Protein 3QLD (pdb70)

B-factor: mean 32.07, std 10.42, range [13.55, 86.9]

Structure (mmCIF, N/CA/C/O backbone):
data_3QLD
#
_entry.id   3QLD
#
_cell.length_a   54.698
_cell.length_b   82.054
_cell.length_c   77.947
_cell.angle_alpha   90.000
_cell.angle_beta   104.600
_cell.angle_gamma   90.000
#
_symmetry.space_group_name_H-M   'P 1 21 1'
#
loop_
_entity.id
_entity.type
_entity.pdbx_description
1 polymer 'Mandelate racemase/muconate lactonizing protein'
2 non-polymer 'SULFATE ION'
3 water water
#
loop_
_atom_site.group_PDB
_atom_site.id
_atom_site.type_symbol
_atom_site.label_atom_id
_atom_site.label_alt_id
_atom_site.label_comp_id
_atom_site.label_asym_id
_atom_site.label_entity_id
_atom_site.label_seq_id
_atom_site.pdbx_PDB_ins_code
_atom_site.Cartn_x
_atom_site.Cartn_y
_atom_site.Cartn_z
_atom_site.occupancy
_atom_site.B_iso_or_equiv
_atom_site.auth_seq_id
_atom_site.auth_comp_id
_atom_site.auth_asym_id
_atom_site.auth_atom_id
_atom_site.pdbx_PDB_model_num
ATOM 1 N N . SER A 1 2 ? 15.873 -21.508 -23.131 1.00 42.78 1 SER A N 1
ATOM 2 C CA . SER A 1 2 ? 15.270 -20.258 -22.557 1.00 43.12 1 SER A CA 1
ATOM 3 C C . SER A 1 2 ? 15.823 -18.979 -23.242 1.00 41.37 1 SER A C 1
ATOM 4 O O . SER A 1 2 ? 16.755 -19.050 -24.044 1.00 39.66 1 SER A O 1
ATOM 7 N N . LEU A 1 3 ? 15.209 -17.831 -22.941 1.00 40.75 2 LEU A N 1
ATOM 8 C CA . LEU A 1 3 ? 15.712 -16.503 -23.344 1.00 38.78 2 LEU A CA 1
ATOM 9 C C . LEU A 1 3 ? 17.136 -16.338 -22.817 1.00 37.81 2 LEU A C 1
ATOM 10 O O . LEU A 1 3 ? 17.406 -16.571 -21.631 1.00 37.19 2 LEU A O 1
ATOM 15 N N . GLN A 1 4 ? 18.046 -16.010 -23.705 1.00 36.95 3 GLN A N 1
ATOM 16 C CA . GLN A 1 4 ? 19.479 -15.928 -23.354 1.00 38.23 3 GLN A CA 1
ATOM 17 C C . GLN A 1 4 ? 20.117 -14.551 -23.529 1.00 35.83 3 GLN A C 1
ATOM 18 O O . GLN A 1 4 ? 21.120 -14.259 -22.877 1.00 35.54 3 GLN A O 1
ATOM 24 N N . THR A 1 5 ? 19.629 -13.757 -24.479 1.00 35.01 4 THR A N 1
ATOM 25 C CA . THR A 1 5 ? 20.223 -12.459 -24.752 1.00 34.61 4 THR A CA 1
ATOM 26 C C . THR A 1 5 ? 19.127 -11.361 -24.925 1.00 33.87 4 THR A C 1
ATOM 27 O O . THR A 1 5 ? 18.049 -11.622 -25.446 1.00 32.54 4 THR A O 1
ATOM 31 N N . CYS A 1 6 ? 19.454 -10.145 -24.478 1.00 31.96 5 CYS A N 1
ATOM 32 C CA . CYS A 1 6 ? 18.630 -8.944 -24.751 1.00 29.84 5 CYS A CA 1
ATOM 33 C C . CYS A 1 6 ? 19.577 -7.990 -25.447 1.00 28.92 5 CYS A C 1
ATOM 34 O O . CYS A 1 6 ? 20.751 -7.790 -24.978 1.00 28.95 5 CYS A O 1
ATOM 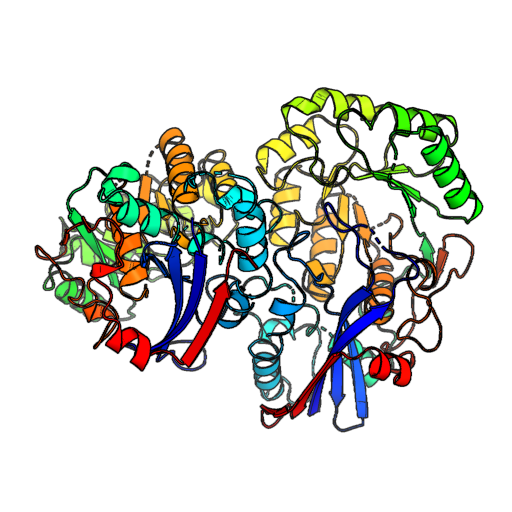37 N N . VAL A 1 7 ? 19.143 -7.445 -26.577 1.00 26.49 6 VAL A N 1
ATOM 38 C CA . VAL A 1 7 ? 19.897 -6.401 -27.257 1.00 25.74 6 VAL A CA 1
ATOM 39 C C . VAL A 1 7 ? 19.003 -5.132 -27.365 1.00 25.94 6 VAL A C 1
ATOM 40 O O . VAL A 1 7 ? 17.901 -5.194 -27.879 1.00 26.21 6 VAL A O 1
ATOM 44 N N . LEU A 1 8 ? 19.522 -4.009 -26.915 1.00 24.22 7 LEU A N 1
ATOM 45 C CA . LEU A 1 8 ? 18.835 -2.726 -27.044 1.00 23.92 7 LEU A CA 1
ATOM 46 C C . LEU A 1 8 ? 19.468 -1.984 -28.142 1.00 24.54 7 LEU A C 1
ATOM 47 O O . LEU A 1 8 ? 20.696 -1.820 -28.212 1.00 26.15 7 LEU A O 1
ATOM 52 N N . HIS A 1 9 ? 18.619 -1.441 -28.995 1.00 25.45 8 HIS A N 1
ATOM 53 C CA . HIS A 1 9 ? 19.088 -0.699 -30.102 1.00 26.26 8 HIS A CA 1
ATOM 54 C C . HIS A 1 9 ? 18.559 0.718 -29.978 1.00 26.13 8 HIS A C 1
ATOM 55 O O . HIS A 1 9 ? 17.358 0.919 -29.995 1.00 25.37 8 HIS A O 1
ATOM 62 N N . ARG A 1 10 ? 19.451 1.691 -29.966 1.00 26.38 9 ARG A N 1
ATOM 63 C CA . ARG A 1 10 ? 19.079 3.107 -30.068 1.00 25.39 9 ARG A CA 1
ATOM 64 C C . ARG A 1 10 ? 19.162 3.604 -31.500 1.00 28.03 9 ARG A C 1
ATOM 65 O O . ARG A 1 10 ? 20.233 3.560 -32.135 1.00 27.99 9 ARG A O 1
ATOM 73 N N . LEU A 1 11 ? 18.031 4.061 -32.025 1.00 27.13 10 LEU A N 1
ATOM 74 C CA . LEU A 1 11 ? 17.897 4.358 -33.414 1.00 28.38 10 LEU A CA 1
ATOM 75 C C . LEU A 1 11 ? 17.680 5.848 -33.631 1.00 29.25 10 LEU A C 1
ATOM 76 O O . LEU A 1 11 ? 17.109 6.559 -32.769 1.00 27.30 10 LEU A O 1
ATOM 81 N N . SER A 1 12 ? 18.135 6.326 -34.787 1.00 28.13 11 SER A N 1
ATOM 82 C CA . SER A 1 12 ? 17.793 7.664 -35.228 1.00 30.90 11 SER A CA 1
ATOM 83 C C . SER A 1 12 ? 17.328 7.547 -36.684 1.00 32.12 11 SER A C 1
ATOM 84 O O . SER A 1 12 ? 18.147 7.215 -37.531 1.00 31.77 11 SER A O 1
ATOM 87 N N . LEU A 1 13 ? 16.034 7.789 -36.955 1.00 31.42 12 LEU A N 1
ATOM 88 C CA . LEU A 1 13 ? 15.468 7.610 -38.318 1.00 32.91 12 LEU A CA 1
ATOM 89 C C . LEU A 1 13 ? 15.177 8.963 -39.001 1.00 32.84 12 LEU A C 1
ATOM 90 O O . LEU A 1 13 ? 14.414 9.777 -38.484 1.00 34.12 12 LEU A O 1
ATOM 95 N N . PRO A 1 14 ? 15.747 9.202 -40.180 1.00 34.18 13 PRO A N 1
ATOM 96 C CA . PRO A 1 14 ? 15.368 10.456 -40.819 1.00 34.14 13 PRO A CA 1
ATOM 97 C C . PRO A 1 14 ? 13.876 10.494 -41.202 1.00 35.08 13 PRO A C 1
ATOM 98 O O . PRO A 1 14 ? 13.310 9.508 -41.705 1.00 34.08 13 PRO A O 1
ATOM 102 N N . LEU A 1 15 ? 13.268 11.657 -40.954 1.00 36.71 14 LEU A N 1
ATOM 103 C CA . LEU A 1 15 ? 11.869 11.908 -41.293 1.00 38.24 14 LEU A CA 1
ATOM 104 C C . LEU A 1 15 ? 11.770 12.510 -42.696 1.00 39.98 14 LEU A C 1
ATOM 105 O O . LEU A 1 15 ? 12.671 13.248 -43.096 1.00 41.15 14 LEU A O 1
ATOM 110 N N . LYS A 1 16 ? 10.704 12.208 -43.438 1.00 41.99 15 LYS A N 1
ATOM 111 C CA . LYS A 1 16 ? 10.485 12.818 -44.771 1.00 43.56 15 LYS A CA 1
ATOM 112 C C . LYS A 1 16 ? 10.583 14.373 -44.749 1.00 44.17 15 LYS A C 1
ATOM 113 O O . LYS A 1 16 ? 11.171 15.000 -45.655 1.00 44.84 15 LYS A O 1
ATOM 119 N N . PHE A 1 17 ? 10.018 14.996 -43.719 1.00 43.97 16 PHE A N 1
ATOM 120 C CA . PHE A 1 17 ? 10.214 16.447 -43.493 1.00 43.53 16 PHE A CA 1
ATOM 121 C C . PHE A 1 17 ? 10.165 16.681 -41.986 1.00 43.43 16 PHE A C 1
ATOM 122 O O . PHE A 1 17 ? 9.741 15.796 -41.262 1.00 42.23 16 PHE A O 1
ATOM 130 N N . PRO A 1 18 ? 10.612 17.865 -41.506 1.00 43.37 17 PRO A N 1
ATOM 131 C CA . PRO A 1 18 ? 10.568 18.106 -40.071 1.00 43.53 17 PRO A CA 1
ATOM 132 C C . PRO A 1 18 ? 9.182 17.989 -39.442 1.00 44.60 17 PRO A C 1
ATOM 133 O O . PRO A 1 18 ? 8.231 18.544 -39.949 1.00 44.64 17 PRO A O 1
ATOM 153 N N . ARG A 1 20 ? 6.605 18.520 -36.109 1.00 50.96 19 ARG A N 1
ATOM 154 C CA . ARG A 1 20 ? 6.365 19.570 -35.101 1.00 54.14 19 ARG A CA 1
ATOM 155 C C . ARG A 1 20 ? 6.772 19.201 -33.634 1.00 56.43 19 ARG A C 1
ATOM 156 O O . ARG A 1 20 ? 6.229 18.258 -33.038 1.00 56.70 19 ARG A O 1
ATOM 164 N N . THR A 1 21 ? 7.714 19.925 -33.036 1.00 58.75 20 THR A N 1
ATOM 165 C CA . THR A 1 21 ? 8.094 19.556 -31.661 1.00 61.33 20 THR A CA 1
ATOM 166 C C . THR A 1 21 ? 7.077 20.049 -30.621 1.00 62.77 20 THR A C 1
ATOM 167 O O . THR A 1 21 ? 5.988 19.481 -30.477 1.00 63.22 20 THR A O 1
ATOM 171 N N . ALA A 1 22 ? 7.509 21.028 -29.833 1.00 64.23 21 ALA A N 1
ATOM 172 C CA . ALA A 1 22 ? 6.666 21.983 -29.147 1.00 65.37 21 ALA A CA 1
ATOM 173 C C . ALA A 1 22 ? 7.566 23.196 -29.341 1.00 65.95 21 ALA A C 1
ATOM 174 O O . ALA A 1 22 ? 8.759 23.137 -29.004 1.00 66.21 21 ALA A O 1
ATOM 176 N N . HIS A 1 23 ? 7.044 24.244 -29.980 1.00 66.60 22 HIS A N 1
ATOM 177 C CA . HIS A 1 23 ? 7.826 25.480 -30.300 1.00 66.85 22 HIS A CA 1
ATOM 178 C C . HIS A 1 23 ? 8.985 25.315 -31.325 1.00 66.06 22 HIS A C 1
ATOM 179 O O . HIS A 1 23 ? 9.634 26.313 -31.702 1.00 66.25 22 HIS A O 1
ATOM 186 N N . GLY A 1 24 ? 9.242 24.080 -31.779 1.00 64.57 23 GLY A N 1
ATOM 187 C CA . GLY A 1 24 ? 10.238 23.844 -32.840 1.00 62.16 23 GLY A CA 1
ATOM 188 C C . GLY A 1 24 ? 9.834 22.842 -33.918 1.00 60.99 23 GLY A C 1
ATOM 189 O O . GLY A 1 24 ? 8.649 22.438 -34.045 1.00 60.51 23 GLY A O 1
ATOM 190 N N . HIS A 1 25 ? 10.832 22.456 -34.708 1.00 59.30 24 HIS A N 1
ATOM 191 C CA . HIS A 1 25 ? 10.732 21.295 -35.595 1.00 57.99 24 HIS A CA 1
ATOM 192 C C . HIS A 1 25 ? 11.988 20.453 -35.407 1.00 57.05 24 HIS A C 1
ATOM 193 O O . HIS A 1 25 ? 13.013 20.940 -34.903 1.00 56.82 24 HIS A O 1
ATOM 200 N N . ILE A 1 26 ? 11.904 19.184 -35.800 1.00 55.51 25 ILE A N 1
ATOM 201 C CA . ILE A 1 26 ? 13.061 18.286 -35.758 1.00 53.70 25 ILE A CA 1
ATOM 202 C C . ILE A 1 26 ? 13.075 17.323 -36.946 1.00 51.40 25 ILE A C 1
ATOM 203 O O . ILE A 1 26 ? 12.012 16.934 -37.444 1.00 49.17 25 ILE A O 1
ATOM 208 N N . ARG A 1 27 ? 14.301 17.001 -37.366 1.00 49.66 26 ARG A N 1
ATOM 209 C CA . ARG A 1 27 ? 14.650 16.277 -38.578 1.00 49.00 26 ARG A CA 1
ATOM 210 C C . ARG A 1 27 ? 14.534 14.781 -38.465 1.00 46.92 26 ARG A C 1
ATOM 211 O O . ARG A 1 27 ? 14.301 14.134 -39.467 1.00 46.58 26 ARG A O 1
ATOM 219 N N . GLU A 1 28 ? 14.805 14.230 -37.274 1.00 44.98 27 GLU A N 1
ATOM 220 C CA . GLU A 1 28 ? 15.010 12.765 -37.097 1.00 42.94 27 GLU A CA 1
ATOM 221 C C . GLU A 1 28 ? 14.246 12.236 -35.889 1.00 40.24 27 GLU A C 1
ATOM 222 O O . GLU A 1 28 ? 14.170 12.929 -34.863 1.00 40.83 27 GLU A O 1
ATOM 228 N N . LYS A 1 29 ? 13.710 11.015 -36.017 1.00 36.10 28 LYS A N 1
ATOM 229 C CA . LYS A 1 29 ? 12.996 10.325 -34.936 1.00 34.12 28 LYS A CA 1
ATOM 230 C C . LYS A 1 29 ? 13.924 9.390 -34.190 1.00 31.60 28 LYS A C 1
ATOM 231 O O . LYS A 1 29 ? 14.463 8.439 -34.781 1.00 30.59 28 LYS A O 1
ATOM 237 N N . GLN A 1 30 ? 14.127 9.665 -32.910 1.00 29.54 29 GLN A N 1
ATOM 238 C CA . GLN A 1 30 ? 14.871 8.752 -32.060 1.00 28.69 29 GLN A CA 1
ATOM 239 C C . GLN A 1 30 ? 13.932 7.694 -31.525 1.00 28.71 29 GLN A C 1
ATOM 240 O O . GLN A 1 30 ? 12.769 7.947 -31.155 1.00 28.56 29 GLN A O 1
ATOM 246 N N . ALA A 1 31 ? 14.430 6.482 -31.485 1.00 28.71 30 ALA A N 1
ATOM 247 C CA . ALA A 1 31 ? 13.620 5.378 -31.039 1.00 28.18 30 ALA A CA 1
ATOM 248 C C . ALA A 1 31 ? 14.489 4.363 -30.344 1.00 27.17 30 ALA A C 1
ATOM 249 O O . ALA A 1 31 ? 15.697 4.300 -30.632 1.00 30.42 30 ALA A O 1
ATOM 251 N N . ILE A 1 32 ? 13.922 3.544 -29.452 1.00 25.76 31 ILE A N 1
ATOM 252 C CA . ILE A 1 32 ? 14.698 2.423 -28.823 1.00 22.90 31 ILE A CA 1
ATOM 253 C C . ILE A 1 32 ? 13.976 1.114 -29.155 1.00 24.16 31 ILE A C 1
ATOM 254 O O . ILE A 1 32 ? 12.726 0.998 -28.861 1.00 23.27 31 ILE A O 1
ATOM 259 N N . LEU A 1 33 ? 14.663 0.182 -29.824 1.00 22.72 32 LEU A N 1
ATOM 260 C CA . LEU A 1 33 ? 14.074 -1.183 -29.964 1.00 22.86 32 LEU A CA 1
ATOM 261 C C . LEU A 1 33 ? 14.656 -2.192 -29.038 1.00 23.53 32 LEU A C 1
ATOM 262 O O . LEU A 1 33 ? 15.883 -2.204 -28.790 1.00 24.56 32 LEU A O 1
ATOM 267 N N . VAL A 1 34 ? 13.790 -3.054 -28.505 1.00 23.92 33 VAL A N 1
ATOM 268 C CA . VAL A 1 34 ? 14.194 -4.107 -27.604 1.00 23.05 33 VAL A CA 1
ATOM 269 C C . VAL A 1 34 ? 14.147 -5.396 -28.401 1.00 26.40 33 VAL A C 1
ATOM 270 O O . VAL A 1 34 ? 13.154 -5.673 -29.093 1.00 25.74 33 VAL A O 1
ATOM 274 N N . GLN A 1 35 ? 15.252 -6.130 -28.342 1.00 24.54 34 GLN A N 1
ATOM 275 C CA . GLN A 1 35 ? 15.326 -7.446 -29.040 1.00 25.34 34 GLN A CA 1
ATOM 276 C C . GLN A 1 35 ? 15.674 -8.499 -28.045 1.00 26.26 34 GLN A C 1
ATOM 277 O O . GLN A 1 35 ? 16.695 -8.388 -27.335 1.00 26.90 34 GLN A O 1
ATOM 283 N N . LEU A 1 36 ? 14.837 -9.542 -27.962 1.00 25.74 35 LEU A N 1
ATOM 284 C CA . LEU A 1 36 ? 15.108 -10.689 -27.067 1.00 26.48 35 LEU A CA 1
ATOM 285 C C . LEU A 1 36 ? 15.360 -11.942 -27.943 1.00 27.17 35 LEU A C 1
ATOM 286 O O . LEU A 1 36 ? 14.746 -12.087 -28.986 1.00 27.16 35 LEU A O 1
ATOM 291 N N . VAL A 1 37 ? 16.290 -12.763 -27.514 1.00 29.49 36 VAL A N 1
ATOM 292 C CA . VAL A 1 37 ? 16.654 -13.996 -28.264 1.00 30.67 36 VAL A CA 1
ATOM 293 C C . VAL A 1 37 ? 16.799 -15.145 -27.322 1.00 31.66 36 VAL A C 1
ATOM 294 O O . VAL A 1 37 ? 17.505 -15.073 -26.279 1.00 30.45 36 VAL A O 1
ATOM 298 N N . ASP A 1 38 ? 16.194 -16.255 -27.718 1.00 32.73 37 ASP A N 1
ATOM 299 C CA . ASP A 1 38 ? 16.286 -17.416 -26.877 1.00 33.47 37 ASP A CA 1
ATOM 300 C C . ASP A 1 38 ? 17.333 -18.402 -27.448 1.00 33.48 37 ASP A C 1
ATOM 301 O O . ASP A 1 38 ? 17.965 -18.135 -28.490 1.00 33.16 37 ASP A O 1
ATOM 306 N N . ALA A 1 39 ? 17.561 -19.489 -26.710 1.00 34.18 38 ALA A N 1
ATOM 307 C CA . ALA A 1 39 ? 18.606 -20.450 -27.057 1.00 35.53 38 ALA A CA 1
ATOM 308 C C . ALA A 1 39 ? 18.344 -21.097 -28.434 1.00 36.30 38 ALA A C 1
ATOM 309 O O . ALA A 1 39 ? 19.293 -21.467 -29.139 1.00 37.98 38 ALA A O 1
ATOM 311 N N . ASP A 1 40 ? 17.093 -21.139 -28.879 1.00 35.26 39 ASP A N 1
ATOM 312 C CA . ASP A 1 40 ? 16.820 -21.683 -30.204 1.00 37.01 39 ASP A CA 1
ATOM 313 C C . ASP A 1 40 ? 16.830 -20.678 -31.358 1.00 36.61 39 ASP A C 1
ATOM 314 O O . ASP A 1 40 ? 16.583 -21.048 -32.519 1.00 38.25 39 ASP A O 1
ATOM 319 N N . GLY A 1 41 ? 17.179 -19.427 -31.028 1.00 35.00 40 GLY A N 1
ATOM 320 C CA . GLY A 1 41 ? 17.269 -18.320 -31.997 1.00 32.64 40 GLY A CA 1
ATOM 321 C C . GLY A 1 41 ? 15.933 -17.671 -32.319 1.00 30.71 40 GLY A C 1
ATOM 322 O O . GLY A 1 41 ? 15.802 -16.924 -33.323 1.00 30.76 40 GLY A O 1
ATOM 323 N N . ILE A 1 42 ? 14.920 -18.003 -31.506 1.00 30.06 41 ILE A N 1
ATOM 324 C CA . ILE A 1 42 ? 13.577 -17.403 -31.618 1.00 30.03 41 ILE A CA 1
ATOM 325 C C . ILE A 1 42 ? 13.618 -16.034 -30.893 1.00 28.87 41 ILE A C 1
ATOM 326 O O . ILE A 1 42 ? 14.272 -15.904 -29.864 1.00 25.98 41 ILE A O 1
ATOM 331 N N . GLU A 1 43 ? 13.015 -15.042 -31.538 1.00 28.14 42 GLU A N 1
ATOM 332 C CA . GLU A 1 43 ? 13.202 -13.614 -31.173 1.00 30.03 42 GLU A CA 1
ATOM 333 C C . GLU A 1 43 ? 11.914 -12.896 -30.874 1.00 30.64 42 GLU A C 1
ATOM 334 O O . GLU A 1 43 ? 10.919 -13.104 -31.546 1.00 29.35 42 GLU A O 1
ATOM 340 N N . GLY A 1 44 ? 11.959 -11.971 -29.906 1.00 29.49 43 GLY A N 1
ATOM 341 C CA . GLY A 1 44 ? 10.901 -10.986 -29.808 1.00 29.22 43 GLY A CA 1
ATOM 342 C C . GLY A 1 44 ? 11.454 -9.555 -29.917 1.00 28.76 43 GLY A C 1
ATOM 343 O O . GLY A 1 44 ? 12.577 -9.304 -29.477 1.00 29.29 43 GLY A O 1
ATOM 344 N N . TRP A 1 45 ? 10.704 -8.654 -30.563 1.00 27.59 44 TRP A N 1
ATOM 345 C CA . TRP A 1 45 ? 11.019 -7.210 -30.644 1.00 28.24 44 TRP A CA 1
ATOM 346 C C . TRP A 1 45 ? 9.902 -6.330 -30.080 1.00 26.27 44 TRP A C 1
ATOM 347 O O . TRP A 1 45 ? 8.717 -6.730 -30.103 1.00 26.53 44 TRP A O 1
ATOM 358 N N . SER A 1 46 ? 10.259 -5.113 -29.656 1.00 24.89 45 SER A N 1
ATOM 359 C CA . SER A 1 46 ? 9.264 -4.091 -29.270 1.00 25.31 45 SER A CA 1
ATOM 360 C C . SER A 1 46 ? 9.907 -2.750 -29.370 1.00 25.06 45 SER A C 1
ATOM 361 O O . SER A 1 46 ? 11.125 -2.669 -29.562 1.00 22.26 45 SER A O 1
ATOM 364 N N . GLU A 1 47 ? 9.088 -1.695 -29.224 1.00 25.28 46 GLU A N 1
ATOM 365 C CA . GLU A 1 47 ? 9.639 -0.338 -29.347 1.00 25.32 46 GLU A CA 1
ATOM 366 C C . GLU A 1 47 ? 9.336 0.392 -28.078 1.00 25.78 46 GLU A C 1
ATOM 367 O O . GLU A 1 47 ? 8.197 0.328 -27.594 1.00 25.84 46 GLU A O 1
ATOM 373 N N . CYS A 1 48 ? 10.350 1.019 -27.475 1.00 23.47 47 CYS A N 1
ATOM 374 C CA . CYS A 1 48 ? 10.045 1.977 -26.359 1.00 24.27 47 CYS A CA 1
ATOM 375 C C . CYS A 1 48 ? 9.584 3.325 -26.975 1.00 25.06 47 CYS A C 1
ATOM 376 O O . CYS A 1 48 ? 10.328 3.889 -27.765 1.00 26.66 47 CYS A O 1
ATOM 379 N N . VAL A 1 49 ? 8.346 3.779 -26.701 1.00 23.54 48 VAL A N 1
ATOM 380 C CA . VAL A 1 49 ? 7.796 4.897 -27.415 1.00 25.23 48 VAL A CA 1
ATOM 381 C C . VAL A 1 49 ? 8.137 6.255 -26.808 1.00 25.21 48 VAL A C 1
ATOM 382 O O . VAL A 1 49 ? 7.607 7.283 -27.261 1.00 25.68 48 VAL A O 1
ATOM 386 N N . ALA A 1 50 ? 8.958 6.262 -25.767 1.00 22.88 49 ALA A N 1
ATOM 387 C CA . ALA A 1 50 ? 9.411 7.566 -25.195 1.00 23.50 49 ALA A CA 1
ATOM 388 C C . ALA A 1 50 ? 9.956 8.513 -26.281 1.00 22.52 49 ALA A C 1
ATOM 389 O O . ALA A 1 50 ? 10.840 8.107 -27.092 1.00 26.40 49 ALA A O 1
ATOM 391 N N . LEU A 1 51 ? 9.513 9.764 -26.315 1.00 22.55 50 LEU A N 1
ATOM 392 C CA . LEU A 1 51 ? 9.995 10.743 -27.272 1.00 22.31 50 LEU A CA 1
ATOM 393 C C . LEU A 1 51 ? 11.350 11.385 -26.866 1.00 21.64 50 LEU A C 1
ATOM 394 O O . LEU A 1 51 ? 11.824 11.224 -25.732 1.00 21.70 50 LEU A O 1
ATOM 399 N N . ALA A 1 52 ? 11.959 12.128 -27.774 1.00 21.75 51 ALA A N 1
ATOM 400 C CA . ALA A 1 52 ? 13.314 12.640 -27.474 1.00 20.98 51 ALA A CA 1
ATOM 401 C C . ALA A 1 52 ? 13.254 13.649 -26.304 1.00 20.88 51 ALA A C 1
ATOM 402 O O . ALA A 1 52 ? 14.167 13.705 -25.488 1.00 22.65 51 ALA A O 1
ATOM 404 N N . GLU A 1 53 ? 12.201 14.431 -26.231 1.00 21.47 52 GLU A N 1
ATOM 405 C CA . GLU A 1 53 ? 12.094 15.414 -25.086 1.00 22.07 52 GLU A CA 1
ATOM 406 C C . GLU A 1 53 ? 10.916 15.020 -24.185 1.00 24.25 52 GLU A C 1
ATOM 407 O O . GLU A 1 53 ? 9.942 14.492 -24.683 1.00 23.03 52 GLU A O 1
ATOM 413 N N . PRO A 1 54 ? 11.010 15.265 -22.841 1.00 22.12 53 PRO A N 1
ATOM 414 C CA . PRO A 1 54 ? 9.965 15.006 -21.892 1.00 21.58 53 PRO A CA 1
ATOM 415 C C . PRO A 1 54 ? 8.861 16.043 -21.908 1.00 24.27 53 PRO A C 1
ATOM 416 O O . PRO A 1 54 ? 8.516 16.588 -20.870 1.00 23.19 53 PRO A O 1
ATOM 420 N N . THR A 1 55 ? 8.301 16.263 -23.090 1.00 24.20 54 THR A N 1
ATOM 421 C CA . THR A 1 55 ? 7.277 17.319 -23.300 1.00 27.62 54 THR A CA 1
ATOM 422 C C . THR A 1 55 ? 5.871 16.753 -23.476 1.00 27.47 54 THR A C 1
ATOM 423 O O . THR A 1 55 ? 4.866 17.467 -23.337 1.00 28.48 54 THR A O 1
ATOM 427 N N . TYR A 1 56 ? 5.765 15.471 -23.748 1.00 26.79 55 TYR A N 1
ATOM 428 C CA . TYR A 1 56 ? 4.458 14.810 -23.715 1.00 27.56 55 TYR A CA 1
ATOM 429 C C . TYR A 1 56 ? 4.219 13.992 -22.451 1.00 25.65 55 TYR A C 1
ATOM 430 O O . TYR A 1 56 ? 3.189 14.148 -21.778 1.00 24.27 55 TYR A O 1
ATOM 439 N N . THR A 1 57 ? 5.174 13.134 -22.071 1.00 25.56 56 THR A N 1
ATOM 440 C CA . THR A 1 57 ? 5.197 12.623 -20.723 1.00 24.49 56 THR A CA 1
ATOM 441 C C . THR A 1 57 ? 6.607 12.810 -20.115 1.00 23.90 56 THR A C 1
ATOM 442 O O . THR A 1 57 ? 7.456 13.402 -20.740 1.00 22.29 56 THR A O 1
ATOM 446 N N . GLU A 1 58 ? 6.810 12.253 -18.926 1.00 23.29 57 GLU A N 1
ATOM 447 C CA . GLU A 1 58 ? 8.043 12.514 -18.144 1.00 23.81 57 GLU A CA 1
ATOM 448 C C . GLU A 1 58 ? 9.205 11.660 -18.658 1.00 21.97 57 GLU A C 1
ATOM 449 O O . GLU A 1 58 ? 10.356 11.962 -18.355 1.00 21.92 57 GLU A O 1
ATOM 455 N N . GLU A 1 59 ? 8.896 10.625 -19.450 1.00 19.56 58 GLU A N 1
ATOM 456 C CA . GLU A 1 59 ? 9.958 9.745 -20.038 1.00 20.52 58 GLU A CA 1
ATOM 457 C C . GLU A 1 59 ? 10.517 10.328 -21.341 1.00 21.01 58 GLU A C 1
ATOM 458 O O . GLU A 1 59 ? 9.803 10.943 -22.128 1.00 21.74 58 GLU A O 1
ATOM 464 N N . CYS A 1 60 ? 11.818 10.192 -21.576 1.00 19.56 59 CYS A N 1
ATOM 465 C CA . CYS A 1 60 ? 12.316 10.553 -22.856 1.00 19.38 59 CYS A CA 1
ATOM 466 C C . CYS A 1 60 ? 13.349 9.485 -23.228 1.00 18.24 59 CYS A C 1
ATOM 467 O O . CYS A 1 60 ? 13.683 8.585 -22.404 1.00 20.62 59 CYS A O 1
ATOM 470 N N . THR A 1 61 ? 13.905 9.595 -24.431 1.00 20.32 60 THR A N 1
ATOM 471 C CA . THR A 1 61 ? 14.803 8.559 -24.972 1.00 22.15 60 THR A CA 1
ATOM 472 C C . THR A 1 61 ? 15.989 8.332 -24.061 1.00 21.55 60 THR A C 1
ATOM 473 O O . THR A 1 61 ? 16.339 7.204 -23.759 1.00 20.46 60 THR A O 1
ATOM 477 N N . ASP A 1 62 ? 16.554 9.436 -23.573 1.00 20.50 61 ASP A N 1
ATOM 478 C CA . ASP A 1 62 ? 17.750 9.377 -22.755 1.00 21.09 61 ASP A CA 1
ATOM 479 C C . ASP A 1 62 ? 17.517 8.638 -21.453 1.00 19.45 61 ASP A C 1
ATOM 480 O O . ASP A 1 62 ? 18.350 7.791 -21.009 1.00 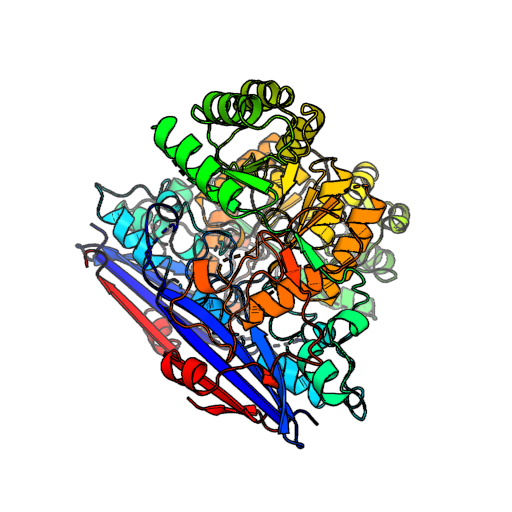19.96 61 ASP A O 1
ATOM 485 N N . THR A 1 63 ? 16.420 8.956 -20.810 1.00 18.62 62 THR A N 1
ATOM 486 C CA . THR A 1 63 ? 16.144 8.399 -19.516 1.00 19.46 62 THR A CA 1
ATOM 487 C C . THR A 1 63 ? 15.635 6.953 -19.639 1.00 19.58 62 THR A C 1
ATOM 488 O O . THR A 1 63 ? 16.000 6.121 -18.807 1.00 17.14 62 THR A O 1
ATOM 492 N N . ALA A 1 64 ? 14.855 6.686 -20.689 1.00 19.15 63 ALA A N 1
ATOM 493 C CA . ALA A 1 64 ? 14.394 5.312 -20.924 1.00 18.93 63 ALA A CA 1
ATOM 494 C C . ALA A 1 64 ? 15.617 4.369 -21.201 1.00 19.31 63 ALA A C 1
ATOM 495 O O . ALA A 1 64 ? 15.670 3.228 -20.769 1.00 20.48 63 ALA A O 1
ATOM 497 N N . TRP A 1 65 ? 16.600 4.869 -21.919 1.00 19.26 64 TRP A N 1
ATOM 498 C CA . TRP A 1 65 ? 17.778 4.045 -22.237 1.00 20.16 64 TRP A CA 1
ATOM 499 C C . TRP A 1 65 ? 18.448 3.613 -20.945 1.00 19.61 64 TRP A C 1
ATOM 500 O O . TRP A 1 65 ? 18.698 2.417 -20.689 1.00 20.26 64 TRP A O 1
ATOM 511 N N . VAL A 1 66 ? 18.712 4.560 -20.036 1.00 19.64 65 VAL A N 1
ATOM 512 C CA . VAL A 1 66 ? 19.390 4.163 -18.789 1.00 21.27 65 VAL A CA 1
ATOM 513 C C . VAL A 1 66 ? 18.533 3.374 -17.848 1.00 19.73 65 VAL A C 1
ATOM 514 O O . VAL A 1 66 ? 19.023 2.586 -17.079 1.00 20.28 65 VAL A O 1
ATOM 526 N N . LEU A 1 68 ? 16.399 1.234 -18.896 1.00 21.30 67 LEU A N 1
ATOM 527 C CA . LEU A 1 68 ? 16.436 -0.179 -19.444 1.00 21.44 67 LEU A CA 1
ATOM 528 C C . LEU A 1 68 ? 17.751 -0.894 -19.108 1.00 22.79 67 LEU A C 1
ATOM 529 O O . LEU A 1 68 ? 17.765 -1.944 -18.500 1.00 22.65 67 LEU A O 1
ATOM 534 N N . VAL A 1 69 ? 18.856 -0.257 -19.449 1.00 23.24 68 VAL A N 1
ATOM 535 C CA . VAL A 1 69 ? 20.183 -0.822 -19.207 1.00 22.69 68 VAL A CA 1
ATOM 536 C C . VAL A 1 69 ? 20.480 -1.092 -17.759 1.00 24.69 68 VAL A C 1
ATOM 537 O O . VAL A 1 69 ? 20.970 -2.197 -17.442 1.00 23.82 68 VAL A O 1
ATOM 541 N N . HIS A 1 70 ? 20.246 -0.100 -16.877 1.00 22.11 69 HIS A N 1
ATOM 542 C CA . HIS A 1 70 ? 20.785 -0.199 -15.537 1.00 23.89 69 HIS A CA 1
ATOM 543 C C . HIS A 1 70 ? 19.763 -0.672 -14.505 1.00 24.87 69 HIS A C 1
ATOM 544 O O . HIS A 1 70 ? 20.161 -0.971 -13.375 1.00 25.08 69 HIS A O 1
ATOM 551 N N . HIS A 1 71 ? 18.473 -0.764 -14.868 1.00 23.20 70 HIS A N 1
ATOM 552 C CA . HIS A 1 71 ? 17.452 -1.114 -13.911 1.00 24.90 70 HIS A CA 1
ATOM 553 C C . HIS A 1 71 ? 16.463 -2.206 -14.287 1.00 25.48 70 HIS A C 1
ATOM 554 O O . HIS A 1 71 ? 16.291 -3.202 -13.527 1.00 25.51 70 HIS A O 1
ATOM 561 N N . LEU A 1 72 ? 15.820 -2.027 -15.439 1.00 23.91 71 LEU A N 1
ATOM 562 C CA . LEU A 1 72 ? 14.776 -2.954 -15.857 1.00 24.92 71 LEU A CA 1
ATOM 563 C C . LEU A 1 72 ? 15.339 -4.263 -16.427 1.00 24.72 71 LEU A C 1
ATOM 564 O O . LEU A 1 72 ? 14.922 -5.318 -15.981 1.00 26.16 71 LEU A O 1
ATOM 569 N N . VAL A 1 73 ? 16.322 -4.186 -17.328 1.00 25.09 72 VAL A N 1
ATOM 570 C CA . VAL A 1 73 ? 16.900 -5.441 -17.892 1.00 26.76 72 VAL A CA 1
ATOM 571 C C . VAL A 1 73 ? 17.527 -6.307 -16.808 1.00 26.24 72 VAL A C 1
ATOM 572 O O . VAL A 1 73 ? 17.264 -7.546 -16.779 1.00 26.99 72 VAL A O 1
ATOM 576 N N . PRO A 1 74 ? 18.264 -5.708 -15.841 1.00 26.51 73 PRO A N 1
ATOM 577 C CA . PRO A 1 74 ? 18.764 -6.555 -14.749 1.00 27.23 73 PRO A CA 1
ATOM 578 C C . PRO A 1 74 ? 17.667 -7.217 -13.950 1.00 27.08 73 PRO A C 1
ATOM 579 O O . PRO A 1 74 ? 17.779 -8.402 -13.569 1.00 28.63 73 PRO A O 1
ATOM 583 N N . ARG A 1 75 ? 16.578 -6.509 -13.738 1.00 27.51 74 ARG A N 1
ATOM 584 C CA . ARG A 1 75 ? 15.470 -7.048 -12.963 1.00 27.51 74 ARG A CA 1
ATOM 585 C C . ARG A 1 75 ? 14.814 -8.172 -13.706 1.00 28.54 74 ARG A C 1
ATOM 586 O O . ARG A 1 75 ? 14.333 -9.138 -13.061 1.00 29.33 74 ARG A O 1
ATOM 594 N N . PHE A 1 76 ? 14.728 -8.023 -15.034 1.00 28.85 75 PHE A N 1
ATOM 595 C CA . PHE A 1 76 ? 14.104 -9.017 -15.915 1.00 28.82 75 PHE A CA 1
ATOM 596 C C . PHE A 1 76 ? 14.969 -10.297 -15.977 1.00 29.52 75 PHE A C 1
ATOM 597 O O . PHE A 1 76 ? 14.427 -11.384 -15.905 1.00 31.68 75 PHE A O 1
ATOM 605 N N . ALA A 1 77 ? 16.291 -10.161 -16.080 1.00 29.66 76 ALA A N 1
ATOM 606 C CA . ALA A 1 77 ? 17.229 -11.296 -15.994 1.00 31.94 76 ALA A CA 1
ATOM 607 C C . ALA A 1 77 ? 17.076 -12.040 -14.685 1.00 34.39 76 ALA A C 1
ATOM 608 O O . ALA A 1 77 ? 17.073 -13.262 -14.658 1.00 34.55 76 ALA A O 1
ATOM 610 N N . ARG A 1 78 ? 16.939 -11.305 -13.586 1.00 35.61 77 ARG A N 1
ATOM 611 C CA . ARG A 1 78 ? 16.800 -11.954 -12.285 1.00 38.83 77 ARG A CA 1
ATOM 612 C C . ARG A 1 78 ? 15.537 -12.820 -12.300 1.00 38.74 77 ARG A C 1
ATOM 613 O O . ARG A 1 78 ? 15.575 -13.982 -11.854 1.00 40.15 77 ARG A O 1
ATOM 621 N N . TRP A 1 79 ? 14.451 -12.289 -12.860 1.00 37.46 78 TRP A N 1
ATOM 622 C CA . TRP A 1 79 ? 13.167 -12.984 -12.900 1.00 37.57 78 TRP A CA 1
ATOM 623 C C . TRP A 1 79 ? 13.222 -14.230 -13.800 1.00 37.68 78 TRP A C 1
ATOM 624 O O . TRP A 1 79 ? 12.583 -15.239 -13.482 1.00 38.13 78 TRP A O 1
ATOM 635 N N . LEU A 1 80 ? 13.986 -14.150 -14.899 1.00 35.69 79 LEU A N 1
ATOM 636 C CA . LEU A 1 80 ? 14.110 -15.239 -15.855 1.00 35.07 79 LEU A CA 1
ATOM 637 C C . LEU A 1 80 ? 14.781 -16.444 -15.225 1.00 36.46 79 LEU A C 1
ATOM 638 O O . LEU A 1 80 ? 14.539 -17.576 -15.625 1.00 35.43 79 LEU A O 1
ATOM 643 N N . ARG A 1 81 ? 15.647 -16.191 -14.267 1.00 37.14 80 ARG A N 1
ATOM 644 C CA . ARG A 1 81 ? 16.348 -17.240 -13.566 1.00 41.13 80 ARG A CA 1
ATOM 645 C C . ARG A 1 81 ? 15.548 -17.815 -12.395 1.00 42.76 80 ARG A C 1
ATOM 646 O O . ARG A 1 81 ? 16.057 -18.728 -11.719 1.00 43.35 80 ARG A O 1
ATOM 654 N N . ALA A 1 82 ? 14.349 -17.284 -12.127 1.00 43.70 81 ALA A N 1
ATOM 655 C CA . ALA A 1 82 ? 13.501 -17.812 -11.052 1.00 45.10 81 ALA A CA 1
ATOM 656 C C . ALA A 1 82 ? 12.867 -19.137 -11.478 1.00 46.13 81 ALA A C 1
ATOM 657 O O . ALA A 1 82 ? 12.372 -19.270 -12.606 1.00 44.88 81 ALA A O 1
ATOM 659 N N . ALA A 1 83 ? 12.889 -20.089 -10.535 1.00 47.95 82 ALA A N 1
ATOM 660 C CA . ALA A 1 83 ? 12.321 -21.428 -10.692 1.00 48.74 82 ALA A CA 1
ATOM 661 C C . ALA A 1 83 ? 10.932 -21.477 -11.411 1.00 49.21 82 ALA A C 1
ATOM 662 O O . ALA A 1 83 ? 10.722 -22.290 -12.334 1.00 48.83 82 ALA A O 1
ATOM 664 N N . SER A 1 84 ? 10.007 -20.606 -10.997 1.00 49.36 83 SER A N 1
ATOM 665 C CA . SER A 1 84 ? 8.697 -20.454 -11.636 1.00 50.06 83 SER A CA 1
ATOM 666 C C . SER A 1 84 ? 8.716 -20.082 -13.165 1.00 49.99 83 SER A C 1
ATOM 667 O O . SER A 1 84 ? 7.732 -20.262 -13.882 1.00 49.01 83 SER A O 1
ATOM 670 N N . GLN A 1 85 ? 9.838 -19.568 -13.664 1.00 49.88 84 GLN A N 1
ATOM 671 C CA . GLN A 1 85 ? 9.998 -19.396 -15.097 1.00 50.72 84 GLN A CA 1
ATOM 672 C C . GLN A 1 85 ? 10.750 -20.617 -15.701 1.00 51.36 84 GLN A C 1
ATOM 673 O O . GLN A 1 85 ? 11.059 -20.637 -16.889 1.00 50.85 84 GLN A O 1
ATOM 679 N N . ASP A 1 86 ? 10.976 -21.642 -14.866 1.00 52.30 85 ASP A N 1
ATOM 680 C CA . ASP A 1 86 ? 11.659 -22.900 -15.210 1.00 53.78 85 ASP A CA 1
ATOM 681 C C . ASP A 1 86 ? 11.279 -23.600 -16.518 1.00 53.63 85 ASP A C 1
ATOM 682 O O . ASP A 1 86 ? 12.132 -24.235 -17.164 1.00 53.35 85 ASP A O 1
ATOM 687 N N . GLN A 1 87 ? 9.997 -23.576 -16.870 1.00 53.80 86 GLN A N 1
ATOM 688 C CA . GLN A 1 87 ? 9.556 -24.367 -18.027 1.00 53.74 86 GLN A CA 1
ATOM 689 C C . GLN A 1 87 ? 8.808 -23.528 -19.016 1.00 53.63 86 GLN A C 1
ATOM 690 O O . GLN A 1 87 ? 9.040 -23.609 -20.230 1.00 54.24 86 GLN A O 1
ATOM 696 N N . ASP A 1 88 ? 7.915 -22.700 -18.503 1.00 53.13 87 ASP A N 1
ATOM 697 C CA . ASP A 1 88 ? 7.246 -21.765 -19.367 1.00 51.92 87 ASP A CA 1
ATOM 698 C C . ASP A 1 88 ? 7.456 -20.342 -18.872 1.00 50.57 87 ASP A C 1
ATOM 699 O O . ASP A 1 88 ? 7.496 -20.071 -17.649 1.00 50.11 87 ASP A O 1
ATOM 704 N N . VAL A 1 89 ? 7.673 -19.452 -19.833 1.00 47.90 88 VAL A N 1
ATOM 705 C CA . VAL A 1 89 ? 7.604 -18.025 -19.549 1.00 45.53 88 VAL A CA 1
ATOM 706 C C . VAL A 1 89 ? 6.235 -17.532 -20.014 1.00 43.65 88 VAL A C 1
ATOM 707 O O . VAL A 1 89 ? 5.937 -17.546 -21.203 1.00 44.58 88 VAL A O 1
ATOM 711 N N . ASP A 1 90 ? 5.402 -17.134 -19.053 1.00 41.31 89 ASP A N 1
ATOM 712 C CA . ASP A 1 90 ? 4.054 -16.633 -19.305 1.00 39.19 89 ASP A CA 1
ATOM 713 C C . ASP A 1 90 ? 4.136 -15.078 -19.460 1.00 38.03 89 ASP A C 1
ATOM 714 O O . ASP A 1 90 ? 4.463 -14.386 -18.486 1.00 36.57 89 ASP A O 1
ATOM 719 N N . PRO A 1 91 ? 3.884 -14.536 -20.674 1.00 36.89 90 PRO A N 1
ATOM 720 C CA . PRO A 1 91 ? 3.982 -13.064 -20.822 1.00 37.00 90 PRO A CA 1
ATOM 721 C C . PRO A 1 91 ? 3.010 -12.341 -19.923 1.00 37.24 90 PRO A C 1
ATOM 722 O O . PRO A 1 91 ? 3.163 -11.153 -19.683 1.00 35.88 90 PRO A O 1
ATOM 726 N N . ARG A 1 92 ? 1.994 -13.055 -19.447 1.00 36.91 91 ARG A N 1
ATOM 727 C CA . ARG A 1 92 ? 0.961 -12.456 -18.582 1.00 37.93 91 ARG A CA 1
ATOM 728 C C . ARG A 1 92 ? 1.495 -11.975 -17.247 1.00 36.76 91 ARG A C 1
ATOM 729 O O . ARG A 1 92 ? 0.910 -11.085 -16.619 1.00 37.82 91 ARG A O 1
ATOM 737 N N . THR A 1 93 ? 2.605 -12.544 -16.814 1.00 35.76 92 THR A N 1
ATOM 738 C CA . THR A 1 93 ? 3.099 -12.307 -15.508 1.00 35.30 92 THR A CA 1
ATOM 739 C C . THR A 1 93 ? 4.420 -11.547 -15.465 1.00 34.70 92 THR A C 1
ATOM 740 O O . THR A 1 93 ? 4.979 -11.329 -14.392 1.00 34.03 92 THR A O 1
ATOM 744 N N . VAL A 1 94 ? 4.938 -11.179 -16.618 1.00 33.64 93 VAL A N 1
ATOM 745 C CA . VAL A 1 94 ? 6.283 -10.604 -16.673 1.00 34.43 93 VAL A CA 1
ATOM 746 C C . VAL A 1 94 ? 6.354 -9.282 -15.873 1.00 35.49 93 VAL A C 1
ATOM 747 O O . VAL A 1 94 ? 7.399 -8.991 -15.272 1.00 35.78 93 VAL A O 1
ATOM 751 N N . CYS A 1 95 ? 5.267 -8.510 -15.789 1.00 36.26 94 CYS A N 1
ATOM 752 C CA . CYS A 1 95 ? 5.322 -7.265 -14.997 1.00 39.06 94 CYS A CA 1
ATOM 753 C C . CYS A 1 95 ? 5.621 -7.457 -13.502 1.00 39.34 94 CYS A C 1
ATOM 754 O O . CYS A 1 95 ? 6.033 -6.497 -12.794 1.00 39.56 94 CYS A O 1
ATOM 757 N N . GLU A 1 96 ? 5.507 -8.696 -13.029 1.00 39.02 95 GLU A N 1
ATOM 758 C CA . GLU A 1 96 ? 5.868 -8.975 -11.672 1.00 39.03 95 GLU A CA 1
ATOM 759 C C . GLU A 1 96 ? 7.390 -8.882 -11.468 1.00 38.59 95 GLU A C 1
ATOM 760 O O . GLU A 1 96 ? 7.851 -8.563 -10.349 1.00 39.49 95 GLU A O 1
ATOM 766 N N . ALA A 1 97 ? 8.183 -9.067 -12.520 1.00 35.71 96 ALA A N 1
ATOM 767 C CA . ALA A 1 97 ? 9.647 -8.849 -12.377 1.00 35.36 96 ALA A CA 1
ATOM 768 C C . ALA A 1 97 ? 9.930 -7.386 -12.018 1.00 33.78 96 ALA A C 1
ATOM 769 O O . ALA A 1 97 ? 10.991 -7.063 -11.467 1.00 31.58 96 ALA A O 1
ATOM 771 N N . LEU A 1 98 ? 8.997 -6.521 -12.401 1.00 34.11 97 LEU A N 1
ATOM 772 C CA . LEU A 1 98 ? 9.213 -5.060 -12.325 1.00 34.78 97 LEU A CA 1
ATOM 773 C C . LEU A 1 98 ? 8.257 -4.413 -11.329 1.00 35.88 97 LEU A C 1
ATOM 774 O O . LEU A 1 98 ? 8.110 -3.169 -11.323 1.00 35.59 97 LEU A O 1
ATOM 779 N N . ARG A 1 99 ? 7.622 -5.232 -10.480 1.00 36.37 98 ARG A N 1
ATOM 780 C CA . ARG A 1 99 ? 6.531 -4.702 -9.646 1.00 38.72 98 ARG A CA 1
ATOM 781 C C . ARG A 1 99 ? 7.017 -3.609 -8.670 1.00 37.16 98 ARG A C 1
ATOM 782 O O . ARG A 1 99 ? 6.209 -2.792 -8.275 1.00 38.59 98 ARG A O 1
ATOM 790 N N . ASP A 1 100 ? 8.303 -3.588 -8.298 1.00 36.14 99 ASP A N 1
ATOM 791 C CA . ASP A 1 100 ? 8.830 -2.571 -7.372 1.00 33.87 99 ASP A CA 1
ATOM 792 C C . ASP A 1 100 ? 9.239 -1.267 -8.021 1.00 32.80 99 ASP A C 1
ATOM 793 O O . ASP A 1 100 ? 9.669 -0.384 -7.318 1.00 33.19 99 ASP A O 1
ATOM 798 N N . VAL A 1 101 ? 9.215 -1.189 -9.340 1.00 30.01 100 VAL A N 1
ATOM 799 C CA . VAL A 1 101 ? 9.497 0.084 -10.062 1.00 28.03 100 VAL A CA 1
ATOM 800 C C . VAL A 1 101 ? 8.245 0.997 -10.050 1.00 27.00 100 VAL A C 1
ATOM 801 O O . VAL A 1 101 ? 7.123 0.582 -10.463 1.00 28.54 100 VAL A O 1
ATOM 805 N N . ARG A 1 102 ? 8.431 2.258 -9.666 1.00 24.06 101 ARG A N 1
ATOM 806 C CA . ARG A 1 102 ? 7.374 3.246 -9.880 1.00 23.82 101 ARG A CA 1
ATOM 807 C C . ARG A 1 102 ? 7.458 3.885 -11.230 1.00 24.05 101 ARG A C 1
ATOM 808 O O . ARG A 1 102 ? 8.550 4.126 -11.749 1.00 23.85 101 ARG A O 1
ATOM 816 N N . GLY A 1 103 ? 6.290 4.154 -11.800 1.00 22.04 102 GLY A N 1
ATOM 817 C CA . GLY A 1 103 ? 6.168 4.827 -13.088 1.00 21.66 102 GLY A CA 1
ATOM 818 C C . GLY A 1 103 ? 6.985 4.123 -14.145 1.00 21.17 102 GLY A C 1
ATOM 819 O O . GLY A 1 103 ? 7.027 2.845 -14.172 1.00 22.25 102 GLY A O 1
ATOM 820 N N . ASN A 1 104 ? 7.646 4.925 -14.973 1.00 18.96 103 ASN A N 1
ATOM 821 C CA . ASN A 1 104 ? 8.535 4.397 -16.070 1.00 20.29 103 ASN A CA 1
ATOM 822 C C . ASN A 1 104 ? 7.778 3.445 -16.969 1.00 21.74 103 ASN A C 1
ATOM 823 O O . ASN A 1 104 ? 8.299 2.401 -17.409 1.00 20.52 103 ASN A O 1
ATOM 828 N N . ARG A 1 105 ? 6.512 3.784 -17.219 1.00 22.64 104 ARG A N 1
ATOM 829 C CA . ARG A 1 105 ? 5.655 2.806 -17.895 1.00 24.03 104 ARG A CA 1
ATOM 830 C C . ARG A 1 105 ? 6.034 2.519 -19.342 1.00 23.58 104 ARG A C 1
ATOM 831 O O . ARG A 1 105 ? 5.800 1.394 -19.801 1.00 23.84 104 ARG A O 1
ATOM 847 N N . SER A 1 107 ? 9.142 2.386 -20.536 1.00 21.26 106 SER A N 1
ATOM 848 C CA . SER A 1 107 ? 10.300 1.458 -20.398 1.00 22.51 106 SER A CA 1
ATOM 849 C C . SER A 1 107 ? 9.822 0.066 -19.965 1.00 21.93 106 SER A C 1
ATOM 850 O O . SER A 1 107 ? 10.216 -0.965 -20.577 1.00 23.66 106 SER A O 1
ATOM 853 N N . VAL A 1 108 ? 8.918 0.037 -18.994 1.00 21.84 107 VAL A N 1
ATOM 854 C CA . VAL A 1 108 ? 8.346 -1.214 -18.530 1.00 22.90 107 VAL A CA 1
ATOM 855 C C . VAL A 1 108 ? 7.642 -1.911 -19.697 1.00 23.58 107 VAL A C 1
ATOM 856 O O . VAL A 1 108 ? 7.812 -3.131 -19.910 1.00 23.92 107 VAL A O 1
ATOM 860 N N . ALA A 1 109 ? 6.863 -1.144 -20.436 1.00 23.16 108 ALA A N 1
ATOM 861 C CA . ALA A 1 109 ? 6.083 -1.663 -21.561 1.00 24.71 108 ALA A CA 1
ATOM 862 C C . ALA A 1 109 ? 6.999 -2.282 -22.622 1.00 24.36 108 ALA A C 1
ATOM 863 O O . ALA A 1 109 ? 6.613 -3.267 -23.325 1.00 23.83 108 ALA A O 1
ATOM 865 N N . ALA A 1 110 ? 8.186 -1.687 -22.826 1.00 21.27 109 ALA A N 1
ATOM 866 C CA . ALA A 1 110 ? 9.058 -2.261 -23.851 1.00 22.34 109 ALA A CA 1
ATOM 867 C C . ALA A 1 110 ? 9.487 -3.706 -23.484 1.00 22.85 109 ALA A C 1
ATOM 868 O O . ALA A 1 110 ? 9.525 -4.604 -24.339 1.00 23.91 109 ALA A O 1
ATOM 870 N N A ILE A 1 111 ? 9.790 -3.925 -22.216 0.50 22.23 110 ILE A N 1
ATOM 871 N N B ILE A 1 111 ? 9.769 -3.977 -22.223 0.50 22.38 110 ILE A N 1
ATOM 872 C CA A ILE A 1 111 ? 10.076 -5.259 -21.739 0.50 22.52 110 ILE A CA 1
ATOM 873 C CA B ILE A 1 111 ? 10.084 -5.354 -21.900 0.50 22.85 110 ILE A CA 1
ATOM 874 C C A ILE A 1 111 ? 8.877 -6.178 -21.968 0.50 23.97 110 ILE A C 1
ATOM 875 C C B ILE A 1 111 ? 8.868 -6.275 -21.910 0.50 24.16 110 ILE A C 1
ATOM 876 O O A ILE A 1 111 ? 8.968 -7.204 -22.707 0.50 23.49 110 ILE A O 1
ATOM 877 O O B ILE A 1 111 ? 8.945 -7.426 -22.414 0.50 23.46 110 ILE A O 1
ATOM 886 N N . GLU A 1 112 ? 7.748 -5.795 -21.367 1.00 24.08 111 GLU A N 1
ATOM 887 C CA . GLU A 1 112 ? 6.537 -6.617 -21.401 1.00 24.67 111 GLU A CA 1
ATOM 888 C C . GLU A 1 112 ? 6.112 -6.970 -22.847 1.00 25.91 111 GLU A C 1
ATOM 889 O O . GLU A 1 112 ? 5.769 -8.134 -23.137 1.00 29.72 111 GLU A O 1
ATOM 903 N N . ALA A 1 114 ? 7.944 -6.973 -25.680 1.00 25.07 113 ALA A N 1
ATOM 904 C CA . ALA A 1 114 ? 8.931 -7.834 -26.380 1.00 25.07 113 ALA A CA 1
ATOM 905 C C . ALA A 1 114 ? 8.695 -9.280 -25.904 1.00 26.52 113 ALA A C 1
ATOM 906 O O . ALA A 1 114 ? 8.815 -10.238 -26.707 1.00 26.99 113 ALA A O 1
ATOM 908 N N . VAL A 1 115 ? 8.342 -9.480 -24.622 1.00 25.97 114 VAL A N 1
ATOM 909 C CA . VAL A 1 115 ? 8.088 -10.842 -24.138 1.00 27.16 114 VAL A CA 1
ATOM 910 C C . VAL A 1 115 ? 6.806 -11.470 -24.788 1.00 28.81 114 VAL A C 1
ATOM 911 O O . VAL A 1 115 ? 6.808 -12.651 -25.211 1.00 27.22 114 VAL A O 1
ATOM 915 N N . TRP A 1 116 ? 5.737 -10.685 -24.875 1.00 29.15 115 TRP A N 1
ATOM 916 C CA . TRP A 1 116 ? 4.541 -11.078 -25.642 1.00 30.67 115 TRP A CA 1
ATOM 917 C C . TRP A 1 116 ? 4.889 -11.448 -27.086 1.00 32.01 115 TRP A C 1
ATOM 918 O O . TRP A 1 116 ? 4.330 -12.414 -27.667 1.00 33.39 115 TRP A O 1
ATOM 929 N N . ASP A 1 117 ? 5.792 -10.671 -27.672 1.00 30.68 116 ASP A N 1
ATOM 930 C CA . ASP A 1 117 ? 6.130 -10.795 -29.060 1.00 31.85 116 ASP A CA 1
ATOM 931 C C . ASP A 1 117 ? 6.945 -12.072 -29.225 1.00 30.41 116 ASP A C 1
ATOM 932 O O . ASP A 1 117 ? 6.719 -12.833 -30.171 1.00 30.86 116 ASP A O 1
ATOM 937 N N . TRP A 1 118 ? 7.909 -12.283 -28.329 1.00 30.07 117 TRP A N 1
ATOM 938 C CA . TRP A 1 118 ? 8.742 -13.492 -28.349 1.00 31.40 117 TRP A CA 1
ATOM 939 C C . TRP A 1 118 ? 7.832 -14.694 -28.178 1.00 32.59 117 TRP A C 1
ATOM 940 O O . TRP A 1 118 ? 7.960 -15.664 -28.935 1.00 33.76 117 TRP A O 1
ATOM 951 N N . TYR A 1 119 ? 6.866 -14.604 -27.257 1.00 32.08 118 TYR A N 1
ATOM 952 C CA . TYR A 1 119 ? 5.998 -15.722 -26.941 1.00 33.83 118 TYR A CA 1
ATOM 953 C C . TYR A 1 119 ? 5.141 -16.152 -28.140 1.00 34.77 118 TYR A C 1
ATOM 954 O O . TYR A 1 119 ? 4.985 -17.365 -28.382 1.00 35.14 118 TYR A O 1
ATOM 963 N N . ALA A 1 120 ? 4.591 -15.188 -28.877 1.00 34.69 119 ALA A N 1
ATOM 964 C CA . ALA A 1 120 ? 3.884 -15.504 -30.108 1.00 35.94 119 ALA A CA 1
ATOM 965 C C . ALA A 1 120 ? 4.776 -16.224 -31.132 1.00 36.46 119 ALA A C 1
ATOM 966 O O . ALA A 1 120 ? 4.336 -17.164 -31.792 1.00 37.65 119 ALA A O 1
ATOM 968 N N . ALA A 1 121 ? 6.030 -15.802 -31.252 1.00 36.85 120 ALA A N 1
ATOM 969 C CA . ALA A 1 121 ? 6.940 -16.386 -32.227 1.00 36.52 120 ALA A CA 1
ATOM 970 C C . ALA A 1 121 ? 7.381 -17.786 -31.812 1.00 38.29 120 ALA A C 1
ATOM 971 O O . ALA A 1 121 ? 7.618 -18.654 -32.691 1.00 37.42 120 ALA A O 1
ATOM 973 N N . ARG A 1 122 ? 7.508 -17.997 -30.493 1.00 37.76 121 ARG A N 1
ATOM 974 C CA . ARG A 1 122 ? 7.907 -19.265 -29.923 1.00 40.09 121 ARG A CA 1
ATOM 975 C C . ARG A 1 122 ? 6.817 -20.299 -30.124 1.00 41.05 121 ARG A C 1
ATOM 976 O O . ARG A 1 122 ? 7.136 -21.489 -30.395 1.00 40.43 121 ARG A O 1
ATOM 984 N N . THR A 1 123 ? 5.556 -19.854 -30.002 1.00 40.12 122 THR A N 1
ATOM 985 C CA . THR A 1 123 ? 4.414 -20.760 -30.103 1.00 40.96 122 THR A CA 1
ATOM 986 C C . THR A 1 123 ? 3.798 -20.744 -31.498 1.00 40.73 122 THR A C 1
ATOM 987 O O . THR A 1 123 ? 2.878 -21.492 -31.757 1.00 42.25 122 THR A O 1
ATOM 991 N N . GLY A 1 124 ? 4.314 -19.897 -32.392 1.00 40.98 123 GLY A N 1
ATOM 992 C CA . GLY A 1 124 ? 3.809 -19.758 -33.769 1.00 42.16 123 GLY A CA 1
ATOM 993 C C . GLY A 1 124 ? 2.321 -19.371 -33.836 1.00 43.14 123 GLY A C 1
ATOM 994 O O . GLY A 1 124 ? 1.603 -19.784 -34.742 1.00 42.93 123 GLY A O 1
ATOM 995 N N . GLN A 1 125 ? 1.868 -18.575 -32.871 1.00 41.69 124 GLN A N 1
ATOM 996 C CA . GLN A 1 125 ? 0.477 -18.125 -32.852 1.00 42.04 124 GLN A CA 1
ATOM 997 C C . GLN A 1 125 ? 0.409 -16.640 -33.144 1.00 40.61 124 GLN A C 1
ATOM 998 O O . GLN A 1 125 ? 1.262 -15.897 -32.661 1.00 39.36 124 GLN A O 1
ATOM 1004 N N . PRO A 1 126 ? -0.564 -16.204 -33.971 1.00 39.48 125 PRO A N 1
ATOM 1005 C CA . PRO A 1 126 ? -0.769 -14.784 -34.166 1.00 37.49 125 PRO A CA 1
ATOM 1006 C C . PRO A 1 126 ? -0.860 -14.026 -32.820 1.00 36.55 125 PRO A C 1
ATOM 1007 O O . PRO A 1 126 ? -1.641 -14.396 -31.922 1.00 37.65 125 PRO A O 1
ATOM 1011 N N . LEU A 1 127 ? -0.021 -13.001 -32.666 1.00 35.06 126 LEU A N 1
ATOM 1012 C CA . LEU A 1 127 ? -0.046 -12.157 -31.450 1.00 32.24 126 LEU A CA 1
ATOM 1013 C C . LEU A 1 127 ? -1.423 -11.568 -31.199 1.00 32.39 126 LEU A C 1
ATOM 1014 O O . LEU A 1 127 ? -1.903 -11.611 -30.079 1.00 31.31 126 LEU A O 1
ATOM 1019 N N . VAL A 1 128 ? -2.089 -11.066 -32.241 1.00 32.47 127 VAL A N 1
ATOM 1020 C CA . VAL A 1 128 ? -3.441 -10.516 -32.053 1.00 34.35 127 VAL A CA 1
ATOM 1021 C C . VAL A 1 128 ? -4.557 -11.469 -31.432 1.00 35.94 127 VAL A C 1
ATOM 1022 O O . VAL A 1 128 ? -5.305 -11.086 -30.506 1.00 35.91 127 VAL A O 1
ATOM 1026 N N . GLY A 1 129 ? -4.595 -12.727 -31.887 1.00 38.54 128 GLY A N 1
ATOM 1027 C CA . GLY A 1 129 ? -5.495 -13.745 -31.316 1.00 38.50 128 GLY A CA 1
ATOM 1028 C C . GLY A 1 129 ? -5.083 -14.055 -29.893 1.00 38.65 128 GLY A C 1
ATOM 1029 O O . GLY A 1 129 ? -5.917 -14.407 -29.020 1.00 37.36 128 GLY A O 1
ATOM 1030 N N . LEU A 1 130 ? -3.791 -13.925 -29.636 1.00 37.71 129 LEU A N 1
ATOM 1031 C CA . LEU A 1 130 ? -3.291 -14.207 -28.301 1.00 38.64 129 LEU A CA 1
ATOM 1032 C C . LEU A 1 130 ? -3.856 -13.222 -27.285 1.00 39.81 129 LEU A C 1
ATOM 1033 O O . LEU A 1 130 ? -4.139 -13.600 -26.148 1.00 40.14 129 LEU A O 1
ATOM 1038 N N . LEU A 1 131 ? -4.009 -11.966 -27.719 1.00 40.09 130 LEU A N 1
ATOM 1039 C CA . LEU A 1 131 ? -4.596 -10.882 -26.921 1.00 40.55 130 LEU A CA 1
ATOM 1040 C C . LEU A 1 131 ? -6.114 -10.707 -27.079 1.00 41.77 130 LEU A C 1
ATOM 1041 O O . LEU A 1 131 ? -6.682 -9.793 -26.483 1.00 41.93 130 LEU A O 1
ATOM 1046 N N . GLY A 1 132 ? -6.777 -11.545 -27.881 1.00 42.26 131 GLY A N 1
ATOM 1047 C CA . GLY A 1 132 ? -8.245 -11.426 -28.023 1.00 43.76 131 GLY A CA 1
ATOM 1048 C C . GLY A 1 132 ? -8.714 -10.330 -28.984 1.00 44.78 131 GLY A C 1
ATOM 1049 O O . GLY A 1 132 ? -9.818 -9.780 -28.871 1.00 44.24 131 GLY A O 1
ATOM 1050 N N . GLY A 1 133 ? -7.873 -9.996 -29.947 1.00 46.57 132 GLY A N 1
ATOM 1051 C CA . GLY A 1 133 ? -8.222 -8.945 -30.893 1.00 48.53 132 GLY A CA 1
ATOM 1052 C C . GLY A 1 133 ? -8.920 -9.567 -32.070 1.00 50.93 132 GLY A C 1
ATOM 1053 O O . GLY A 1 133 ? -8.319 -10.396 -32.783 1.00 51.77 132 GLY A O 1
ATOM 1054 N N . GLY A 1 134 ? -10.170 -9.154 -32.276 1.00 51.26 133 GLY A N 1
ATOM 1055 C CA . GLY A 1 134 ? -11.050 -9.776 -33.253 1.00 51.74 133 GLY A CA 1
ATOM 1056 C C . GLY A 1 134 ? -11.086 -9.048 -34.571 1.00 50.73 133 GLY A C 1
ATOM 1057 O O . GLY A 1 134 ? -10.993 -9.680 -35.622 1.00 52.04 133 GLY A O 1
ATOM 1058 N N . ARG A 1 135 ? -11.226 -7.727 -34.546 1.00 49.65 134 ARG A N 1
ATOM 1059 C CA . ARG A 1 135 ? -11.334 -6.956 -35.793 1.00 47.47 134 ARG A CA 1
ATOM 1060 C C . ARG A 1 135 ? -10.225 -7.352 -36.795 1.00 46.82 134 ARG A C 1
ATOM 1061 O O . ARG A 1 135 ? -9.080 -7.599 -36.408 1.00 45.38 134 ARG A O 1
ATOM 1069 N N . ASP A 1 136 ? -10.559 -7.430 -38.083 1.00 44.98 135 ASP A N 1
ATOM 1070 C CA . ASP A 1 136 ? -9.574 -7.859 -39.065 1.00 44.00 135 ASP A CA 1
ATOM 1071 C C . ASP A 1 136 ? -8.928 -6.671 -39.722 1.00 41.38 135 ASP A C 1
ATOM 1072 O O . ASP A 1 136 ? -7.819 -6.761 -40.212 1.00 39.87 135 ASP A O 1
ATOM 1077 N N . ARG A 1 137 ? -9.649 -5.551 -39.710 1.00 39.14 136 ARG A N 1
ATOM 1078 C CA . ARG A 1 137 ? -9.194 -4.273 -40.251 1.00 37.00 136 ARG A CA 1
ATOM 1079 C C . ARG A 1 137 ? -9.560 -3.126 -39.298 1.00 35.31 136 ARG A C 1
ATOM 1080 O O . ARG A 1 137 ? -10.455 -3.282 -38.441 1.00 35.34 136 ARG A O 1
ATOM 1088 N N . VAL A 1 138 ? -8.854 -2.005 -39.448 1.00 32.76 137 VAL A N 1
ATOM 1089 C CA . VAL A 1 138 ? -9.101 -0.811 -38.636 1.00 32.67 137 VAL A CA 1
ATOM 1090 C C . VAL A 1 138 ? -9.091 0.417 -39.519 1.00 31.78 137 VAL A C 1
ATOM 1091 O O . VAL A 1 138 ? -8.322 0.485 -40.503 1.00 34.16 137 VAL A O 1
ATOM 1095 N N . GLU A 1 139 ? -9.943 1.398 -39.204 1.00 31.52 138 GLU A N 1
ATOM 1096 C CA . GLU A 1 139 ? -9.937 2.619 -39.977 1.00 31.57 138 GLU A CA 1
ATOM 1097 C C . GLU A 1 139 ? -8.940 3.607 -39.377 1.00 32.33 138 GLU A C 1
ATOM 1098 O O . GLU A 1 139 ? -8.685 3.532 -38.190 1.00 32.35 138 GLU A O 1
ATOM 1104 N N . VAL A 1 140 ? -8.488 4.574 -40.177 1.00 31.18 139 VAL A N 1
ATOM 1105 C CA . VAL A 1 140 ? -7.301 5.383 -39.873 1.00 32.38 139 VAL A CA 1
ATOM 1106 C C . VAL A 1 140 ? -7.741 6.842 -39.943 1.00 32.03 139 VAL A C 1
ATOM 1107 O O . VAL A 1 140 ? -8.480 7.184 -40.855 1.00 32.86 139 VAL A O 1
ATOM 1111 N N . SER A 1 141 ? -7.332 7.680 -38.975 1.00 29.99 140 SER A N 1
ATOM 1112 C CA . SER A 1 141 ? -7.587 9.141 -38.984 1.00 29.86 140 SER A CA 1
ATOM 1113 C C . SER A 1 141 ? -6.417 9.979 -39.480 1.00 30.36 140 SER A C 1
ATOM 1114 O O . SER A 1 141 ? -5.282 9.555 -39.367 1.00 29.36 140 SER A O 1
ATOM 1117 N N . ALA A 1 142 ? -6.673 11.206 -39.922 1.00 30.96 141 ALA A N 1
ATOM 1118 C CA . ALA A 1 142 ? -5.631 12.157 -40.224 1.00 33.02 141 ALA A CA 1
ATOM 1119 C C . ALA A 1 142 ? -5.647 13.403 -39.313 1.00 32.93 141 ALA A C 1
ATOM 1120 O O . ALA A 1 142 ? -6.681 14.069 -39.142 1.00 32.63 141 ALA A O 1
ATOM 1122 N N . THR A 1 143 ? -4.489 13.733 -38.730 1.00 33.28 142 THR A N 1
ATOM 1123 C CA . THR A 1 143 ? -4.354 14.946 -37.912 1.00 33.18 142 THR A CA 1
ATOM 1124 C C . THR A 1 143 ? -3.933 16.132 -38.753 1.00 33.22 142 THR A C 1
ATOM 1125 O O . THR A 1 143 ? -2.966 16.046 -39.524 1.00 32.09 142 THR A O 1
ATOM 1129 N N . LEU A 1 144 ? -4.678 17.224 -38.648 1.00 33.08 143 LEU A N 1
ATOM 1130 C CA . LEU A 1 144 ? -4.395 18.431 -39.425 1.00 35.16 143 LEU A CA 1
ATOM 1131 C C . LEU A 1 144 ? -3.990 19.560 -38.480 1.00 37.05 143 LEU A C 1
ATOM 1132 O O . LEU A 1 144 ? -4.711 19.841 -37.478 1.00 36.18 143 LEU A O 1
ATOM 1137 N N . GLY A 1 145 ? -2.839 20.188 -38.780 1.00 38.12 144 GLY A N 1
ATOM 1138 C CA . GLY A 1 145 ? -2.295 21.267 -37.935 1.00 39.06 144 GLY A CA 1
ATOM 1139 C C . GLY A 1 145 ? -3.166 22.497 -38.034 1.00 40.44 144 GLY A C 1
ATOM 1140 O O . GLY A 1 145 ? -3.973 22.599 -38.951 1.00 40.13 144 GLY A O 1
ATOM 1149 N N . SER A 1 147 ? -3.853 26.460 -38.996 1.00 51.74 146 SER A N 1
ATOM 1150 C CA . SER A 1 147 ? -3.292 27.655 -39.680 1.00 53.86 146 SER A CA 1
ATOM 1151 C C . SER A 1 147 ? -4.174 28.879 -39.508 1.00 54.79 146 SER A C 1
ATOM 1152 O O . SER A 1 147 ? -5.396 28.772 -39.394 1.00 54.96 146 SER A O 1
ATOM 1155 N N . GLU A 1 148 ? -3.549 30.055 -39.504 1.00 56.51 147 GLU A N 1
ATOM 1156 C CA . GLU A 1 148 ? -4.313 31.295 -39.408 1.00 57.57 147 GLU A CA 1
ATOM 1157 C C . GLU A 1 148 ? -5.032 31.568 -40.736 1.00 57.26 147 GLU A C 1
ATOM 1158 O O . GLU A 1 148 ? -5.894 32.452 -40.807 1.00 57.19 147 GLU A O 1
ATOM 1164 N N . SER A 1 149 ? -4.687 30.762 -41.753 1.00 57.09 148 SER A N 1
ATOM 1165 C CA . SER A 1 149 ? -5.388 30.700 -43.036 1.00 57.03 148 SER A CA 1
ATOM 1166 C C . SER A 1 149 ? -6.429 29.566 -43.103 1.00 57.03 148 SER A C 1
ATOM 1167 O O . SER A 1 149 ? -6.086 28.381 -43.143 1.00 56.77 148 SER A O 1
ATOM 1170 N N . LEU A 1 150 ? -7.708 29.935 -43.150 1.00 57.40 149 LEU A N 1
ATOM 1171 C CA . LEU A 1 150 ? -8.805 28.962 -43.251 1.00 57.44 149 LEU A CA 1
ATOM 1172 C C . LEU A 1 150 ? -8.784 28.189 -44.594 1.00 56.91 149 LEU A C 1
ATOM 1173 O O . LEU A 1 150 ? -9.345 27.076 -44.712 1.00 56.46 149 LEU A O 1
ATOM 1178 N N . ASP A 1 151 ? -8.108 28.779 -45.587 1.00 56.45 150 ASP A N 1
ATOM 1179 C CA . ASP A 1 151 ? -7.916 28.170 -46.907 1.00 56.00 150 ASP A CA 1
ATOM 1180 C C . ASP A 1 151 ? -6.963 26.957 -46.861 1.00 54.74 150 ASP A C 1
ATOM 1181 O O . ASP A 1 151 ? -7.318 25.848 -47.311 1.00 54.11 150 ASP A O 1
ATOM 1186 N N . VAL A 1 152 ? -5.762 27.179 -46.313 1.00 52.71 151 VAL A N 1
ATOM 1187 C CA . VAL A 1 152 ? -4.818 26.102 -46.043 1.00 51.04 151 VAL A CA 1
ATOM 1188 C C . VAL A 1 152 ? -5.574 24.942 -45.376 1.00 48.97 151 VAL A C 1
ATOM 1189 O O . VAL A 1 152 ? -5.532 23.811 -45.864 1.00 48.23 151 VAL A O 1
ATOM 1193 N N . LEU A 1 153 ? -6.301 25.244 -44.298 1.00 46.53 152 LEU A N 1
ATOM 1194 C CA . LEU A 1 153 ? -7.043 24.208 -43.561 1.00 44.73 152 LEU A CA 1
ATOM 1195 C C . LEU A 1 153 ? -7.930 23.315 -44.441 1.00 43.92 152 LEU A C 1
ATOM 1196 O O . LEU A 1 153 ? -7.766 22.076 -44.468 1.00 43.06 152 LEU A O 1
ATOM 1201 N N . ILE A 1 154 ? -8.859 23.957 -45.137 1.00 43.64 153 ILE A N 1
ATOM 1202 C CA . ILE A 1 154 ? -9.843 23.264 -45.993 1.00 43.48 153 ILE A CA 1
ATOM 1203 C C . ILE A 1 154 ? -9.148 22.484 -47.116 1.00 42.71 153 ILE A C 1
ATOM 1204 O O . ILE A 1 154 ? -9.563 21.375 -47.511 1.00 42.04 153 ILE A O 1
ATOM 1209 N N . GLN A 1 155 ? -8.048 23.053 -47.599 1.00 43.83 154 GLN A N 1
ATOM 1210 C CA . GLN A 1 155 ? -7.234 22.350 -48.565 1.00 43.24 154 GLN A CA 1
ATOM 1211 C C . GLN A 1 155 ? -6.637 21.104 -47.930 1.00 43.06 154 GLN A C 1
ATOM 1212 O O . GLN A 1 155 ? -6.672 20.049 -48.552 1.00 42.87 154 GLN A O 1
ATOM 1218 N N . SER A 1 156 ? -6.135 21.201 -46.681 1.00 40.43 155 SER A N 1
ATOM 1219 C CA . SER A 1 156 ? -5.612 20.031 -45.989 1.00 41.02 155 SER A CA 1
ATOM 1220 C C . SER A 1 156 ? -6.686 18.981 -45.792 1.00 39.13 155 SER A C 1
ATOM 1221 O O . SER A 1 156 ? -6.404 17.801 -45.994 1.00 41.18 155 SER A O 1
ATOM 1224 N N . VAL A 1 157 ? -7.885 19.391 -45.357 1.00 38.47 156 VAL A N 1
ATOM 1225 C CA . VAL A 1 157 ? -9.032 18.457 -45.192 1.00 37.91 156 VAL A CA 1
ATOM 1226 C C . VAL A 1 157 ? -9.438 17.675 -46.455 1.00 38.27 156 VAL A C 1
ATOM 1227 O O . VAL A 1 157 ? -9.597 16.446 -46.447 1.00 37.88 156 VAL A O 1
ATOM 1231 N N . ASP A 1 158 ? -9.646 18.402 -47.522 1.00 38.64 157 ASP A N 1
ATOM 1232 C CA . ASP A 1 158 ? -9.901 17.800 -48.854 1.00 39.61 157 ASP A CA 1
ATOM 1233 C C . ASP A 1 158 ? -8.859 16.749 -49.224 1.00 40.41 157 ASP A C 1
ATOM 1234 O O . ASP A 1 158 ? -9.225 15.624 -49.616 1.00 40.93 157 ASP A O 1
ATOM 1239 N N . ALA A 1 159 ? -7.573 17.098 -49.011 1.00 41.96 158 ALA A N 1
ATOM 1240 C CA . ALA A 1 159 ? -6.439 16.217 -49.325 1.00 41.98 158 ALA A CA 1
ATOM 1241 C C . ALA A 1 159 ? -6.501 14.952 -48.496 1.00 42.64 158 ALA A C 1
ATOM 1242 O O . ALA A 1 159 ? -6.324 13.852 -49.041 1.00 43.35 158 ALA A O 1
ATOM 1244 N N . ALA A 1 160 ? -6.841 15.086 -47.200 1.00 41.04 159 ALA A N 1
ATOM 1245 C CA . ALA A 1 160 ? -6.988 13.897 -46.366 1.00 40.46 159 ALA A CA 1
ATOM 1246 C C . ALA A 1 160 ? -8.155 13.064 -46.844 1.00 38.48 159 ALA A C 1
ATOM 1247 O O . ALA A 1 160 ? -8.114 11.833 -46.852 1.00 38.17 159 ALA A O 1
ATOM 1249 N N . VAL A 1 161 ? -9.236 13.736 -47.163 1.00 39.54 160 VAL A N 1
ATOM 1250 C CA . VAL A 1 161 ? -10.455 13.002 -47.521 1.00 41.46 160 VAL A CA 1
ATOM 1251 C C . VAL A 1 161 ? -10.225 12.253 -48.871 1.00 42.34 160 VAL A C 1
ATOM 1252 O O . VAL A 1 161 ? -10.582 11.075 -48.995 1.00 41.28 160 VAL A O 1
ATOM 1256 N N . GLU A 1 162 ? -9.570 12.941 -49.811 1.00 44.50 161 GLU A N 1
ATOM 1257 C CA . GLU A 1 162 ? -9.328 12.403 -51.150 1.00 46.12 161 GLU A CA 1
ATOM 1258 C C . GLU A 1 162 ? -8.557 11.111 -50.980 1.00 46.58 161 GLU A C 1
ATOM 1259 O O . GLU A 1 162 ? -8.650 10.202 -51.825 1.00 47.47 161 GLU A O 1
ATOM 1265 N N . GLN A 1 163 ? -7.852 10.985 -49.847 1.00 45.13 162 GLN A N 1
ATOM 1266 C CA . GLN A 1 163 ? -6.937 9.849 -49.650 1.00 42.92 162 GLN A CA 1
ATOM 1267 C C . GLN A 1 163 ? -7.600 8.701 -48.923 1.00 40.71 162 GLN A C 1
ATOM 1268 O O . GLN A 1 163 ? -7.018 7.633 -48.773 1.00 40.40 162 GLN A O 1
ATOM 1274 N N . GLY A 1 164 ? -8.837 8.935 -48.484 1.00 38.97 163 GLY A N 1
ATOM 1275 C CA . GLY A 1 164 ? -9.675 7.933 -47.845 1.00 37.34 163 GLY A CA 1
ATOM 1276 C C . GLY A 1 164 ? -9.706 7.859 -46.315 1.00 35.78 163 GLY A C 1
ATOM 1277 O O . GLY A 1 164 ? -10.340 6.939 -45.747 1.00 33.71 163 GLY A O 1
ATOM 1278 N N . PHE A 1 165 ? -9.014 8.794 -45.646 1.00 35.40 164 PHE A N 1
ATOM 1279 C CA . PHE A 1 165 ? -8.919 8.758 -44.161 1.00 35.24 164 PHE A CA 1
ATOM 1280 C C . PHE A 1 165 ? -10.320 8.917 -43.638 1.00 34.89 164 PHE A C 1
ATOM 1281 O O . PHE A 1 165 ? -11.056 9.776 -44.133 1.00 36.16 164 PHE A O 1
ATOM 1289 N N . ARG A 1 166 ? -10.664 8.157 -42.613 1.00 34.97 165 ARG A N 1
ATOM 1290 C CA . ARG A 1 166 ? -12.054 8.007 -42.200 1.00 35.36 165 ARG A CA 1
ATOM 1291 C C . ARG A 1 166 ? -12.392 8.946 -41.027 1.00 34.45 165 ARG A C 1
ATOM 1292 O O . ARG A 1 166 ? -13.525 8.971 -40.520 1.00 34.12 165 ARG A O 1
ATOM 1300 N N . ARG A 1 167 ? -11.398 9.730 -40.618 1.00 34.43 166 ARG A N 1
ATOM 1301 C CA . ARG A 1 167 ? -11.594 10.760 -39.565 1.00 32.55 166 ARG A CA 1
ATOM 1302 C C . ARG A 1 167 ? -10.652 11.862 -39.845 1.00 31.27 166 ARG A C 1
ATOM 1303 O O . ARG A 1 167 ? -9.510 11.608 -40.297 1.00 31.14 166 ARG A O 1
ATOM 1311 N N . VAL A 1 168 ? -11.053 13.092 -39.548 1.00 28.25 167 VAL A N 1
ATOM 1312 C CA . VAL A 1 168 ? -10.012 14.103 -39.402 1.00 29.07 167 VAL A CA 1
ATOM 1313 C C . VAL A 1 168 ? -9.966 14.614 -37.957 1.00 29.15 167 VAL A C 1
ATOM 1314 O O . VAL A 1 168 ? -11.043 14.805 -37.343 1.00 26.79 167 VAL A O 1
ATOM 1318 N N . LYS A 1 169 ? -8.751 14.895 -37.454 1.00 27.66 168 LYS A N 1
ATOM 1319 C CA . LYS A 1 169 ? -8.606 15.499 -36.084 1.00 26.50 168 LYS A CA 1
ATOM 1320 C C . LYS A 1 169 ? -7.927 16.836 -36.254 1.00 27.77 168 LYS A C 1
ATOM 1321 O O . LYS A 1 169 ? -6.756 16.938 -36.704 1.00 27.65 168 LYS A O 1
ATOM 1327 N N . LEU A 1 170 ? -8.658 17.888 -35.947 1.00 26.63 169 LEU A N 1
ATOM 1328 C CA . LEU A 1 170 ? -8.202 19.208 -36.103 1.00 27.02 169 LEU A CA 1
ATOM 1329 C C . LEU A 1 170 ? -7.532 19.752 -34.828 1.00 28.40 169 LEU A C 1
ATOM 1330 O O . LEU A 1 170 ? -8.125 19.708 -33.743 1.00 26.18 169 LEU A O 1
ATOM 1335 N N . LYS A 1 171 ? -6.342 20.351 -34.984 1.00 26.71 170 LYS A N 1
ATOM 1336 C CA . LYS A 1 171 ? -5.718 21.063 -33.859 1.00 28.17 170 LYS A CA 1
ATOM 1337 C C . LYS A 1 171 ? -6.458 22.347 -33.637 1.00 28.14 170 LYS A C 1
ATOM 1338 O O . LYS A 1 171 ? -6.768 23.059 -34.588 1.00 30.18 170 LYS A O 1
ATOM 1344 N N . ILE A 1 172 ? -6.838 22.613 -32.384 1.00 26.64 171 ILE A N 1
ATOM 1345 C CA . ILE A 1 172 ? -7.554 23.794 -32.050 1.00 24.78 171 ILE A CA 1
ATOM 1346 C C . ILE A 1 172 ? -6.958 24.508 -30.806 1.00 27.46 171 ILE A C 1
ATOM 1347 O O . ILE A 1 172 ? -6.223 23.878 -30.020 1.00 25.71 171 ILE A O 1
ATOM 1352 N N . ALA A 1 173 ? -7.214 25.815 -30.723 1.00 27.63 172 ALA A N 1
ATOM 1353 C CA . ALA A 1 173 ? -6.815 26.637 -29.593 1.00 29.00 172 ALA A CA 1
ATOM 1354 C C . ALA A 1 173 ? -7.745 27.801 -29.496 1.00 30.90 172 ALA A C 1
ATOM 1355 O O . ALA A 1 173 ? -8.491 28.077 -30.439 1.00 32.75 172 ALA A O 1
ATOM 1357 N N . PRO A 1 174 ? -7.755 28.484 -28.343 1.00 32.90 173 PRO A N 1
ATOM 1358 C CA . PRO A 1 174 ? -8.682 29.591 -28.165 1.00 35.26 173 PRO A CA 1
ATOM 1359 C C . PRO A 1 174 ? -8.478 30.629 -29.275 1.00 37.67 173 PRO A C 1
ATOM 1360 O O . PRO A 1 174 ? -7.353 31.014 -29.524 1.00 37.74 173 PRO A O 1
ATOM 1364 N N . GLY A 1 175 ? -9.553 31.009 -29.970 1.00 39.37 174 GLY A N 1
ATOM 1365 C CA . GLY A 1 175 ? -9.469 32.028 -31.017 1.00 39.34 174 GLY A CA 1
ATOM 1366 C C . GLY A 1 175 ? -9.319 31.419 -32.385 1.00 39.40 174 GLY A C 1
ATOM 1367 O O . GLY A 1 175 ? -9.476 32.122 -33.406 1.00 40.24 174 GLY A O 1
ATOM 1368 N N . ARG A 1 176 ? -8.971 30.132 -32.426 1.00 38.25 175 ARG A N 1
ATOM 1369 C CA . ARG A 1 176 ? -8.808 29.391 -33.687 1.00 37.66 175 ARG A CA 1
ATOM 1370 C C . ARG A 1 176 ? -9.408 28.029 -33.424 1.00 35.61 175 ARG A C 1
ATOM 1371 O O . ARG A 1 176 ? -8.723 27.035 -33.337 1.00 33.46 175 ARG A O 1
ATOM 1379 N N . ASP A 1 177 ? -10.733 28.006 -33.313 1.00 34.02 176 ASP A N 1
ATOM 1380 C CA . ASP A 1 177 ? -11.464 26.782 -33.023 1.00 34.18 176 ASP A CA 1
ATOM 1381 C C . ASP A 1 177 ? -12.806 26.753 -33.777 1.00 33.80 176 ASP A C 1
ATOM 1382 O O . ASP A 1 177 ? -12.962 25.952 -34.694 1.00 33.81 176 ASP A O 1
ATOM 1387 N N . ARG A 1 178 ? -13.733 27.614 -33.375 1.00 34.80 177 ARG A N 1
ATOM 1388 C CA . ARG A 1 178 ? -15.115 27.596 -33.916 1.00 37.35 177 ARG A CA 1
ATOM 1389 C C . ARG A 1 178 ? -15.107 27.764 -35.459 1.00 37.94 177 ARG A C 1
ATOM 1390 O O . ARG A 1 178 ? -15.813 27.048 -36.178 1.00 39.18 177 ARG A O 1
ATOM 1398 N N . ALA A 1 179 ? -14.285 28.684 -35.960 1.00 38.97 178 ALA A N 1
ATOM 1399 C CA . ALA A 1 179 ? -14.302 28.995 -37.415 1.00 39.21 178 ALA A CA 1
ATOM 1400 C C . ALA A 1 179 ? -13.846 27.813 -38.310 1.00 39.69 178 ALA A C 1
ATOM 1401 O O . ALA A 1 179 ? -14.523 27.422 -39.316 1.00 38.68 178 ALA A O 1
ATOM 1403 N N . ALA A 1 180 ? -12.721 27.217 -37.922 1.00 38.14 179 ALA A N 1
ATOM 1404 C CA . ALA A 1 180 ? -12.242 26.026 -38.589 1.00 37.87 179 ALA A CA 1
ATOM 1405 C C . ALA A 1 180 ? -13.261 24.901 -38.532 1.00 37.23 179 ALA A C 1
ATOM 1406 O O . ALA A 1 180 ? -13.566 24.317 -39.581 1.00 37.28 179 ALA A O 1
ATOM 1408 N N . ILE A 1 181 ? -13.734 24.544 -37.323 1.00 35.43 180 ILE A N 1
ATOM 1409 C CA . ILE A 1 181 ? -14.672 23.427 -37.164 1.00 33.53 180 ILE A CA 1
ATOM 1410 C C . ILE A 1 181 ? -16.003 23.637 -37.914 1.00 33.31 180 ILE A C 1
ATOM 1411 O O . ILE A 1 181 ? -16.485 22.700 -38.564 1.00 32.27 180 ILE A O 1
ATOM 1416 N N . LYS A 1 182 ? -16.576 24.822 -37.771 1.00 32.76 181 LYS A N 1
ATOM 1417 C CA . LYS A 1 182 ? -17.825 25.228 -38.501 1.00 35.19 181 LYS A CA 1
ATOM 1418 C C . LYS A 1 182 ? -17.666 24.962 -40.027 1.00 36.12 181 LYS A C 1
ATOM 1419 O O . LYS A 1 182 ? -18.494 24.243 -40.629 1.00 36.12 181 LYS A O 1
ATOM 1425 N N . ALA A 1 183 ? -16.561 25.447 -40.591 1.00 37.04 182 ALA A N 1
ATOM 1426 C CA . ALA A 1 183 ? -16.269 25.316 -42.031 1.00 37.16 182 ALA A CA 1
ATOM 1427 C C . ALA A 1 183 ? -16.100 23.876 -42.442 1.00 38.05 182 ALA A C 1
ATOM 1428 O O . ALA A 1 183 ? -16.692 23.416 -43.447 1.00 38.19 182 ALA A O 1
ATOM 1430 N N . VAL A 1 184 ? -15.358 23.111 -41.643 1.00 35.49 183 VAL A N 1
ATOM 1431 C CA . VAL A 1 184 ? -15.181 21.748 -41.986 1.00 34.59 183 VAL A CA 1
ATOM 1432 C C . VAL A 1 184 ? -16.478 20.949 -41.891 1.00 34.46 183 VAL A C 1
ATOM 1433 O O . VAL A 1 184 ? -16.805 20.173 -42.807 1.00 33.46 183 VAL A O 1
ATOM 1437 N N . ARG A 1 185 ? -17.236 21.152 -40.813 1.00 34.43 184 ARG A N 1
ATOM 1438 C CA . ARG A 1 185 ? -18.533 20.493 -40.624 1.00 34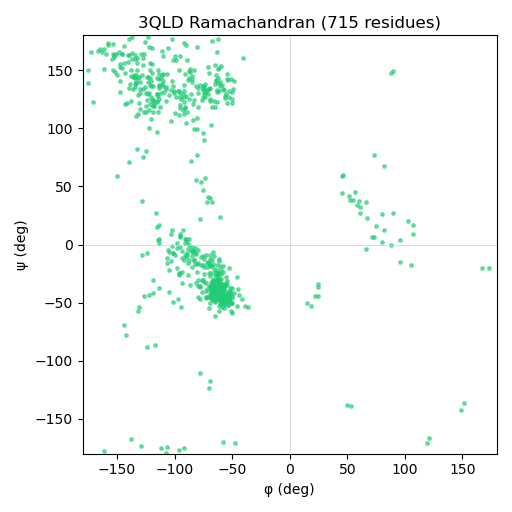.50 184 ARG A CA 1
ATOM 1439 C C . ARG A 1 185 ? -19.567 20.798 -41.753 1.00 36.07 184 ARG A C 1
ATOM 1440 O O . ARG A 1 185 ? -20.312 19.919 -42.144 1.00 35.79 184 ARG A O 1
ATOM 1448 N N . LEU A 1 186 ? -19.616 22.047 -42.205 1.00 36.76 185 LEU A N 1
ATOM 1449 C CA . LEU A 1 186 ? -20.561 22.423 -43.284 1.00 39.88 185 LEU A CA 1
ATOM 1450 C C . LEU A 1 186 ? -20.184 21.686 -44.588 1.00 39.15 185 LEU A C 1
ATOM 1451 O O . LEU A 1 186 ? -21.024 20.998 -45.191 1.00 40.32 185 LEU A O 1
ATOM 1456 N N . ARG A 1 187 ? -18.905 21.744 -44.929 1.00 39.52 186 ARG A N 1
ATOM 1457 C CA . ARG A 1 187 ? -18.348 21.073 -46.124 1.00 39.76 186 ARG A CA 1
ATOM 1458 C C . ARG A 1 187 ? -18.430 19.551 -46.075 1.00 39.96 186 ARG A C 1
ATOM 1459 O O . ARG A 1 187 ? -18.615 18.899 -47.113 1.00 40.00 186 ARG A O 1
ATOM 1467 N N . TYR A 1 188 ? -18.319 18.979 -44.883 1.00 38.19 187 TYR A N 1
ATOM 1468 C CA . TYR A 1 188 ? -18.320 17.524 -44.723 1.00 38.40 187 TYR A CA 1
ATOM 1469 C C . TYR A 1 188 ? -19.338 17.052 -43.701 1.00 39.92 187 TYR A C 1
ATOM 1470 O O . TYR A 1 188 ? -18.972 16.663 -42.572 1.00 39.21 187 TYR A O 1
ATOM 1479 N N . PRO A 1 189 ? -20.633 17.051 -44.084 1.00 40.77 188 PRO A N 1
ATOM 1480 C CA . PRO A 1 189 ? -21.694 16.778 -43.121 1.00 39.44 188 PRO A CA 1
ATOM 1481 C C . PRO A 1 189 ? -21.627 15.437 -42.446 1.00 38.55 188 PRO A C 1
ATOM 1482 O O . PRO A 1 189 ? -22.165 15.279 -41.353 1.00 37.89 188 PRO A O 1
ATOM 1486 N N . ASP A 1 190 ? -21.010 14.453 -43.066 1.00 37.97 189 ASP A N 1
ATOM 1487 C CA . ASP A 1 190 ? -21.024 13.106 -42.481 1.00 38.67 189 ASP A CA 1
ATOM 1488 C C . ASP A 1 190 ? -19.664 12.581 -42.034 1.00 36.61 189 ASP A C 1
ATOM 1489 O O . ASP A 1 190 ? -19.555 11.414 -41.612 1.00 37.75 189 ASP A O 1
ATOM 1494 N N . LEU A 1 191 ? -18.644 13.418 -42.149 1.00 35.30 190 LEU A N 1
ATOM 1495 C CA . LEU A 1 191 ? -17.288 13.004 -41.785 1.00 33.76 190 LEU A CA 1
ATOM 1496 C C . LEU A 1 191 ? -17.093 12.958 -40.259 1.00 32.43 190 LEU A C 1
ATOM 1497 O O . LEU A 1 191 ? -17.505 13.890 -39.563 1.00 30.30 190 LEU A O 1
ATOM 1502 N N . ALA A 1 192 ? -16.485 11.873 -39.741 1.00 31.46 191 ALA A N 1
ATOM 1503 C CA . ALA A 1 192 ? -16.098 11.887 -38.308 1.00 30.49 191 ALA A CA 1
ATOM 1504 C C . ALA A 1 192 ? -15.026 12.998 -38.163 1.00 30.38 191 ALA A C 1
ATOM 1505 O O . ALA A 1 192 ? -13.970 12.946 -38.832 1.00 29.76 191 ALA A O 1
ATOM 1507 N N . ILE A 1 193 ? -15.308 14.035 -37.354 1.00 28.97 192 ILE A N 1
ATOM 1508 C CA . ILE A 1 193 ? -14.347 15.115 -37.046 1.00 28.31 192 ILE A CA 1
ATOM 1509 C C . ILE A 1 193 ? -14.027 15.054 -35.529 1.00 28.18 192 ILE A C 1
ATOM 1510 O O . ILE A 1 193 ? -14.970 15.021 -34.708 1.00 25.02 192 ILE A O 1
ATOM 1515 N N . ALA A 1 194 ? -12.742 15.051 -35.170 1.00 25.41 193 ALA A N 1
ATOM 1516 C CA . ALA A 1 194 ? -12.361 15.219 -33.731 1.00 25.97 193 ALA A CA 1
ATOM 1517 C C . ALA A 1 194 ? -11.506 16.463 -33.588 1.00 27.42 193 ALA A C 1
ATOM 1518 O O . ALA A 1 194 ? -11.095 17.122 -34.606 1.00 26.73 193 ALA A O 1
ATOM 1520 N N . ALA A 1 195 ? -11.270 16.890 -32.337 1.00 26.67 194 ALA A N 1
ATOM 1521 C CA . ALA A 1 195 ? -10.459 18.091 -32.166 1.00 26.17 194 ALA A CA 1
ATOM 1522 C C . ALA A 1 195 ? -9.400 17.839 -31.079 1.00 27.21 194 ALA A C 1
ATOM 1523 O O . ALA A 1 195 ? -9.651 17.100 -30.129 1.00 26.52 194 ALA A O 1
ATOM 1525 N N . ASP A 1 196 ? -8.220 18.444 -31.252 1.00 26.65 195 ASP A N 1
ATOM 1526 C CA . ASP A 1 196 ? -7.187 18.227 -30.251 1.00 26.66 195 ASP A CA 1
ATOM 1527 C C . ASP A 1 196 ? -6.708 19.580 -29.772 1.00 25.50 195 ASP A C 1
ATOM 1528 O O . ASP A 1 196 ? -6.186 20.385 -30.522 1.00 25.51 195 ASP A O 1
ATOM 1533 N N . ALA A 1 197 ? -6.973 19.853 -28.509 1.00 24.88 196 ALA A N 1
ATOM 1534 C CA . ALA A 1 197 ? -6.686 21.149 -27.946 1.00 23.97 196 ALA A CA 1
ATOM 1535 C C . ALA A 1 197 ? -5.268 21.266 -27.375 1.00 23.58 196 ALA A C 1
ATOM 1536 O O . ALA A 1 197 ? -4.843 22.398 -27.085 1.00 24.81 196 ALA A O 1
ATOM 1538 N N . ASN A 1 198 ? -4.594 20.138 -27.152 1.00 25.05 197 ASN A N 1
ATOM 1539 C CA . ASN A 1 198 ? -3.240 20.089 -26.533 1.00 27.44 197 ASN A CA 1
ATOM 1540 C C . ASN A 1 198 ? -3.151 21.003 -25.291 1.00 27.45 197 ASN A C 1
ATOM 1541 O O . ASN A 1 198 ? -2.212 21.795 -25.165 1.00 27.35 197 ASN A O 1
ATOM 1546 N N . GLY A 1 199 ? -4.148 20.983 -24.415 1.00 26.15 198 GLY A N 1
ATOM 1547 C CA . GLY A 1 199 ? -4.090 21.760 -23.152 1.00 24.84 198 GLY A CA 1
ATOM 1548 C C . GLY A 1 199 ? -4.114 23.278 -23.216 1.00 26.92 198 GLY A C 1
ATOM 1549 O O . GLY A 1 199 ? -3.738 23.969 -22.248 1.00 26.17 198 GLY A O 1
ATOM 1550 N N . SER A 1 200 ? -4.648 23.813 -24.302 1.00 24.96 199 SER A N 1
ATOM 1551 C CA . SER A 1 200 ? -4.569 25.183 -24.608 1.00 26.95 199 SER A CA 1
ATOM 1552 C C . SER A 1 200 ? -5.708 25.982 -23.978 1.00 27.32 199 SER A C 1
ATOM 1553 O O . SER A 1 200 ? -5.673 27.197 -23.990 1.00 27.40 199 SER A O 1
ATOM 1556 N N . TYR A 1 201 ? -6.760 25.296 -23.466 1.00 27.79 200 TYR A N 1
ATOM 1557 C CA . TYR A 1 201 ? -7.883 25.982 -22.804 1.00 24.10 200 TYR A CA 1
ATOM 1558 C C . TYR A 1 201 ? -7.708 26.024 -21.257 1.00 24.82 200 TYR A C 1
ATOM 1559 O O . TYR A 1 201 ? -6.950 25.231 -20.641 1.00 25.30 200 TYR A O 1
ATOM 1568 N N . ARG A 1 202 ? -8.465 26.929 -20.660 1.00 24.83 201 ARG A N 1
ATOM 1569 C CA . ARG A 1 202 ? -8.519 27.131 -19.220 1.00 25.88 201 ARG A CA 1
ATOM 1570 C C . ARG A 1 202 ? -9.982 27.115 -18.802 1.00 27.47 201 ARG A C 1
ATOM 1571 O O . ARG A 1 202 ? -10.879 27.264 -19.641 1.00 25.69 201 ARG A O 1
ATOM 1579 N N . PRO A 1 203 ? -10.265 26.959 -17.493 1.00 28.63 202 PRO A N 1
ATOM 1580 C CA . PRO A 1 203 ? -11.669 26.919 -17.118 1.00 28.90 202 PRO A CA 1
ATOM 1581 C C . PRO A 1 203 ? -12.551 28.100 -17.562 1.00 29.11 202 PRO A C 1
ATOM 1582 O O . PRO A 1 203 ? -13.755 27.879 -17.867 1.00 27.84 202 PRO A O 1
ATOM 1586 N N . GLU A 1 204 ? -11.974 29.310 -17.657 1.00 28.03 203 GLU A N 1
ATOM 1587 C CA . GLU A 1 204 ? -12.684 30.507 -18.143 1.00 29.80 203 GLU A CA 1
ATOM 1588 C C . GLU A 1 204 ? -13.156 30.431 -19.618 1.00 28.44 203 GLU A C 1
ATOM 1589 O O . GLU A 1 204 ? -14.010 31.177 -20.036 1.00 28.48 203 GLU A O 1
ATOM 1595 N N . ASP A 1 205 ? -12.577 29.513 -20.370 1.00 28.16 204 ASP A N 1
ATOM 1596 C CA . ASP A 1 205 ? -12.853 29.274 -21.799 1.00 27.06 204 ASP A CA 1
ATOM 1597 C C . ASP A 1 205 ? -14.016 28.290 -22.037 1.00 26.79 204 ASP A C 1
ATOM 1598 O O . ASP A 1 205 ? -14.381 27.999 -23.188 1.00 27.76 204 ASP A O 1
ATOM 1603 N N . ALA A 1 206 ? -14.605 27.774 -20.968 1.00 25.76 205 ALA A N 1
ATOM 1604 C CA . ALA A 1 206 ? -15.720 26.858 -21.094 1.00 27.14 205 ALA A CA 1
ATOM 1605 C C . ALA A 1 206 ? -16.832 27.336 -22.068 1.00 26.96 205 ALA A C 1
ATOM 1606 O O . ALA A 1 206 ? -17.325 26.497 -22.825 1.00 27.35 205 ALA A O 1
ATOM 1608 N N . PRO A 1 207 ? -17.216 28.638 -22.046 1.00 27.52 206 PRO A N 1
ATOM 1609 C CA . PRO A 1 207 ? -18.275 29.049 -22.978 1.00 29.33 206 PRO A CA 1
ATOM 1610 C C . PRO A 1 207 ? -17.907 28.796 -24.461 1.00 28.68 206 PRO A C 1
ATOM 1611 O O . PRO A 1 207 ? -18.731 28.358 -25.251 1.00 28.93 206 PRO A O 1
ATOM 1615 N N . VAL A 1 208 ? -16.646 29.021 -24.831 1.00 28.96 207 VAL A N 1
ATOM 1616 C CA . VAL A 1 208 ? -16.172 28.743 -26.199 1.00 28.88 207 VAL A CA 1
ATOM 1617 C C . VAL A 1 208 ? -16.242 27.301 -26.570 1.00 28.03 207 VAL A C 1
ATOM 1618 O O . VAL A 1 208 ? -16.617 26.930 -27.707 1.00 26.00 207 VAL A O 1
ATOM 1622 N N . LEU A 1 209 ? -15.827 26.432 -25.639 1.00 26.88 208 LEU A N 1
ATOM 1623 C CA . LEU A 1 209 ? -15.833 25.017 -25.911 1.00 25.12 208 LEU A CA 1
ATOM 1624 C C . LEU A 1 209 ? -17.277 24.508 -26.025 1.00 25.88 208 LEU A C 1
ATOM 1625 O O . LEU A 1 209 ? -17.598 23.589 -26.800 1.00 24.41 208 LEU A O 1
ATOM 1630 N N . ARG A 1 210 ? -18.151 25.085 -25.220 1.00 24.93 209 ARG A N 1
ATOM 1631 C CA . ARG A 1 210 ? -19.563 24.662 -25.248 1.00 27.70 209 ARG A CA 1
ATOM 1632 C C . ARG A 1 210 ? -20.217 25.006 -26.619 1.00 27.06 209 ARG A C 1
ATOM 1633 O O . ARG A 1 210 ? -21.065 24.272 -27.105 1.00 26.76 209 ARG A O 1
ATOM 1641 N N . GLN A 1 211 ? -19.755 26.085 -27.241 1.00 28.60 210 GLN A N 1
ATOM 1642 C CA . GLN A 1 211 ? -20.259 26.512 -28.597 1.00 29.58 210 GLN A CA 1
ATOM 1643 C C . GLN A 1 211 ? -19.949 25.416 -29.612 1.00 28.74 210 GLN A C 1
ATOM 1644 O O . GLN A 1 211 ? -20.652 25.267 -30.660 1.00 26.14 210 GLN A O 1
ATOM 1650 N N . LEU A 1 212 ? -18.898 24.646 -29.318 1.00 26.18 211 LEU A N 1
ATOM 1651 C CA . LEU A 1 212 ? -18.514 23.546 -30.165 1.00 25.67 211 LEU A CA 1
ATOM 1652 C C . LEU A 1 212 ? -19.442 22.361 -30.185 1.00 25.55 211 LEU A C 1
ATOM 1653 O O . LEU A 1 212 ? -19.402 21.570 -31.111 1.00 26.33 211 LEU A O 1
ATOM 1658 N N . ASP A 1 213 ? -20.324 22.230 -29.199 1.00 25.89 212 ASP A N 1
ATOM 1659 C CA . ASP A 1 213 ? -21.264 21.112 -29.183 1.00 25.11 212 ASP A CA 1
ATOM 1660 C C . ASP A 1 213 ? -22.157 21.121 -30.424 1.00 26.83 212 ASP A C 1
ATOM 1661 O O . ASP A 1 213 ? -22.710 20.076 -30.795 1.00 26.76 212 ASP A O 1
ATOM 1666 N N . ALA A 1 214 ? -22.287 22.278 -31.052 1.00 28.14 213 ALA A N 1
ATOM 1667 C CA . ALA A 1 214 ? -23.206 22.366 -32.215 1.00 29.74 213 ALA A CA 1
ATOM 1668 C C . ALA A 1 214 ? -22.708 21.528 -33.422 1.00 31.25 213 ALA A C 1
ATOM 1669 O O . ALA A 1 214 ? -23.502 21.208 -34.322 1.00 30.77 213 ALA A O 1
ATOM 1671 N N . TYR A 1 215 ? -21.414 21.142 -33.416 1.00 29.05 214 TYR A N 1
ATOM 1672 C CA . TYR A 1 215 ? -20.794 20.477 -34.565 1.00 28.24 214 TYR A CA 1
ATOM 1673 C C . TYR A 1 215 ? -20.607 18.998 -34.533 1.00 27.81 214 TYR A C 1
ATOM 1674 O O . TYR A 1 215 ? -19.995 18.441 -35.487 1.00 27.79 214 TYR A O 1
ATOM 1683 N N A ASP A 1 216 ? -21.082 18.376 -33.443 0.70 27.18 215 ASP A N 1
ATOM 1684 N N B ASP A 1 216 ? -21.159 18.304 -33.533 0.30 27.04 215 ASP A N 1
ATOM 1685 C CA A ASP A 1 216 ? -21.075 16.939 -33.256 0.70 27.24 215 ASP A CA 1
ATOM 1686 C CA B ASP A 1 216 ? -21.002 16.845 -33.415 0.30 26.73 215 ASP A CA 1
ATOM 1687 C C A ASP A 1 216 ? -19.687 16.281 -33.442 0.70 27.26 215 ASP A C 1
ATOM 1688 C C B ASP A 1 216 ? -19.554 16.425 -33.675 0.30 26.46 215 ASP A C 1
ATOM 1689 O O A ASP A 1 216 ? -19.563 15.301 -34.151 0.70 25.69 215 ASP A O 1
ATOM 1690 O O B ASP A 1 216 ? -19.247 15.770 -34.681 0.30 25.73 215 ASP A O 1
ATOM 1699 N N . LEU A 1 217 ? -18.661 16.851 -32.780 1.00 25.84 216 LEU A N 1
ATOM 1700 C CA . LEU A 1 217 ? -17.292 16.272 -32.746 1.00 24.41 216 LEU A CA 1
ATOM 1701 C C . LEU A 1 217 ? -17.353 14.933 -32.100 1.00 23.52 216 LEU A C 1
ATOM 1702 O O . LEU A 1 217 ? -18.108 14.746 -31.168 1.00 24.03 216 LEU A O 1
ATOM 1707 N N . GLN A 1 218 ? -16.538 14.013 -32.547 1.00 22.82 217 GLN A N 1
ATOM 1708 C CA . GLN A 1 218 ? -16.411 12.734 -31.907 1.00 24.97 217 GLN A CA 1
ATOM 1709 C C . GLN A 1 218 ? -15.844 12.878 -30.463 1.00 24.42 217 GLN A C 1
ATOM 1710 O O . GLN A 1 218 ? -16.234 12.126 -29.565 1.00 24.37 217 GLN A O 1
ATOM 1716 N N . PHE A 1 219 ? -14.948 13.851 -30.291 1.00 24.05 218 PHE A N 1
ATOM 1717 C CA . PHE A 1 219 ? -14.358 14.205 -28.954 1.00 21.46 218 PHE A CA 1
ATOM 1718 C C . PHE A 1 219 ? -13.519 15.487 -29.123 1.00 22.40 218 PHE A C 1
ATOM 1719 O O . PHE A 1 219 ? -13.231 15.915 -30.261 1.00 22.23 218 PHE A O 1
ATOM 1727 N N . ILE A 1 220 ? -13.175 16.097 -27.965 1.00 22.10 219 ILE A N 1
ATOM 1728 C CA . ILE A 1 220 ? -12.225 17.212 -27.853 1.00 22.26 219 ILE A CA 1
ATOM 1729 C C . ILE A 1 220 ? -11.144 16.590 -26.959 1.00 22.56 219 ILE A C 1
ATOM 1730 O O . ILE A 1 220 ? -11.457 16.172 -25.849 1.00 19.79 219 ILE A O 1
ATOM 1735 N N . GLU A 1 221 ? -9.893 16.499 -27.467 1.00 21.23 220 GLU A N 1
ATOM 1736 C CA . GLU A 1 221 ? -8.832 15.849 -26.709 1.00 22.73 220 GLU A CA 1
ATOM 1737 C C . GLU A 1 221 ? -8.063 16.874 -25.852 1.00 20.59 220 GLU A C 1
ATOM 1738 O O . GLU A 1 221 ? -7.780 17.981 -26.316 1.00 23.14 220 GLU A O 1
ATOM 1744 N N . GLN A 1 222 ? -7.773 16.499 -24.604 1.00 20.43 221 GLN A N 1
ATOM 1745 C CA . GLN A 1 222 ? -6.888 17.306 -23.693 1.00 20.43 221 GLN A CA 1
ATOM 1746 C C . GLN A 1 222 ? -7.197 18.794 -23.688 1.00 20.21 221 GLN A C 1
ATOM 1747 O O . GLN A 1 222 ? -6.362 19.630 -23.999 1.00 20.67 221 GLN A O 1
ATOM 1753 N N . PRO A 1 223 ? -8.456 19.183 -23.328 1.00 19.85 222 PRO A N 1
ATOM 1754 C CA . PRO A 1 223 ? -8.822 20.568 -23.422 1.00 20.43 222 PRO A CA 1
ATOM 1755 C C . PRO A 1 223 ? -8.015 21.436 -22.399 1.00 21.07 222 PRO A C 1
ATOM 1756 O O . PRO A 1 223 ? -7.614 22.535 -22.714 1.00 21.44 222 PRO A O 1
ATOM 1760 N N . LEU A 1 224 ? -7.795 20.893 -21.214 1.00 21.89 223 LEU A N 1
ATOM 1761 C CA . LEU A 1 224 ? -7.205 21.665 -20.102 1.00 23.70 223 LEU A CA 1
ATOM 1762 C C . LEU A 1 224 ? -5.775 21.156 -19.814 1.00 26.38 223 LEU A C 1
ATOM 1763 O O . LEU A 1 224 ? -5.389 20.068 -20.239 1.00 23.07 223 LEU A O 1
ATOM 1768 N N . PRO A 1 225 ? -4.988 21.978 -19.095 1.00 28.74 224 PRO A N 1
ATOM 1769 C CA . PRO A 1 225 ? -3.708 21.462 -18.626 1.00 31.51 224 PRO A CA 1
ATOM 1770 C C . PRO A 1 225 ? -3.918 20.318 -17.679 1.00 34.21 224 PRO A C 1
ATOM 1771 O O . PRO A 1 225 ? -5.022 20.142 -17.156 1.00 35.09 224 PRO A O 1
ATOM 1775 N N . GLU A 1 226 ? -2.852 19.568 -17.400 1.00 38.11 225 GLU A N 1
ATOM 1776 C CA . GLU A 1 226 ? -2.899 18.529 -16.359 1.00 42.98 225 GLU A CA 1
ATOM 1777 C C . GLU A 1 226 ? -2.853 19.207 -14.961 1.00 44.59 225 GLU A C 1
ATOM 1778 O O . GLU A 1 226 ? -2.102 18.766 -14.080 1.00 46.93 225 GLU A O 1
ATOM 1784 N N . ASP A 1 227 ? -3.678 20.260 -14.752 1.00 45.74 226 ASP A N 1
ATOM 1785 C CA . ASP A 1 227 ? -3.709 21.115 -13.510 1.00 46.67 226 ASP A CA 1
ATOM 1786 C C . ASP A 1 227 ? -4.684 20.774 -12.385 1.00 45.92 226 ASP A C 1
ATOM 1787 O O . ASP A 1 227 ? -4.361 21.015 -11.202 1.00 47.99 226 ASP A O 1
ATOM 1792 N N . ASP A 1 228 ? -5.865 20.247 -12.723 1.00 44.14 227 ASP A N 1
ATOM 1793 C CA . ASP A 1 228 ? -6.878 20.000 -11.704 1.00 41.98 227 ASP A CA 1
ATOM 1794 C C . ASP A 1 228 ? -8.080 19.184 -12.241 1.00 38.10 227 ASP A C 1
ATOM 1795 O O . ASP A 1 228 ? -8.694 19.437 -13.294 1.00 36.46 227 ASP A O 1
ATOM 1800 N N . TRP A 1 229 ? -8.243 18.080 -11.544 1.00 34.06 228 TRP A N 1
ATOM 1801 C CA . TRP A 1 229 ? -9.175 17.065 -11.873 1.00 31.45 228 TRP A CA 1
ATOM 1802 C C . TRP A 1 229 ? -10.600 17.588 -11.759 1.00 29.92 228 TRP A C 1
ATOM 1803 O O . TRP A 1 229 ? -11.482 17.204 -12.540 1.00 26.90 228 TRP A O 1
ATOM 1814 N N . PHE A 1 230 ? -10.831 18.496 -10.801 1.00 28.26 229 PHE A N 1
ATOM 1815 C CA . PHE A 1 230 ? -12.173 19.000 -10.635 1.00 29.30 229 PHE A CA 1
ATOM 1816 C C . PHE A 1 230 ? -12.573 19.995 -11.682 1.00 28.39 229 PHE A C 1
ATOM 1817 O O . PHE A 1 230 ? -13.741 20.017 -12.040 1.00 27.96 229 PHE A O 1
ATOM 1825 N N . ASP A 1 231 ? -11.604 20.765 -12.206 1.00 26.56 230 ASP A N 1
ATOM 1826 C CA . ASP A 1 231 ? -11.862 21.663 -13.353 1.00 25.91 230 ASP A CA 1
ATOM 1827 C C . ASP A 1 231 ? -12.274 20.819 -14.544 1.00 24.47 230 ASP A C 1
ATOM 1828 O O . ASP A 1 231 ? -13.175 21.194 -15.300 1.00 23.75 230 ASP A O 1
ATOM 1833 N N . LEU A 1 232 ? -11.587 19.705 -14.737 1.00 25.20 231 LEU A N 1
ATOM 1834 C CA . LEU A 1 232 ? -11.933 18.803 -15.828 1.00 25.39 231 LEU A CA 1
ATOM 1835 C C . LEU A 1 232 ? -13.367 18.188 -15.679 1.00 24.92 231 LEU A C 1
ATOM 1836 O O . LEU A 1 232 ? -14.165 18.077 -16.642 1.00 23.98 231 LEU A O 1
ATOM 1841 N N . ALA A 1 233 ? -13.658 17.720 -14.472 1.00 25.87 232 ALA A N 1
ATOM 1842 C CA . ALA A 1 233 ? -14.954 17.135 -14.171 1.00 24.56 232 ALA A CA 1
ATOM 1843 C C . ALA A 1 233 ? -16.051 18.130 -14.440 1.00 22.96 232 ALA A C 1
ATOM 1844 O O . ALA A 1 233 ? -17.103 17.783 -15.039 1.00 23.05 232 ALA A O 1
ATOM 1846 N N . LYS A 1 234 ? -15.852 19.364 -13.982 1.00 23.24 233 LYS A N 1
ATOM 1847 C CA . LYS A 1 234 ? -16.841 20.413 -14.245 1.00 23.41 233 LYS A CA 1
ATOM 1848 C C . LYS A 1 234 ? -16.955 20.751 -15.709 1.00 22.87 233 LYS A C 1
ATOM 1849 O O . LYS A 1 234 ? -18.031 21.024 -16.190 1.00 21.91 233 LYS A O 1
ATOM 1855 N N . LEU A 1 235 ? -15.830 20.752 -16.439 1.00 20.72 234 LEU A N 1
ATOM 1856 C CA . LEU A 1 235 ? -15.951 21.056 -17.861 1.00 20.10 234 LEU A CA 1
ATOM 1857 C C . LEU A 1 235 ? -16.702 19.939 -18.577 1.00 17.43 234 LEU A C 1
ATOM 1858 O O . LEU A 1 235 ? -17.579 20.206 -19.379 1.00 19.53 234 LEU A O 1
ATOM 1863 N N . GLN A 1 236 ? -16.352 18.682 -18.333 1.00 19.20 235 GLN A N 1
ATOM 1864 C CA . GLN A 1 236 ? -17.040 17.563 -19.042 1.00 19.89 235 GLN A CA 1
ATOM 1865 C C . GLN A 1 236 ? -18.522 17.543 -18.734 1.00 19.85 235 GLN A C 1
ATOM 1866 O O . GLN A 1 236 ? -19.366 17.354 -19.657 1.00 19.77 235 GLN A O 1
ATOM 1872 N N . ALA A 1 237 ? -18.871 17.872 -17.468 1.00 21.62 236 ALA A N 1
ATOM 1873 C CA . ALA A 1 237 ? -20.327 17.916 -17.043 1.00 21.19 236 ALA A CA 1
ATOM 1874 C C . ALA A 1 237 ? -21.104 18.968 -17.837 1.00 21.92 236 ALA A C 1
ATOM 1875 O O . ALA A 1 237 ? -22.307 18.777 -18.100 1.00 21.53 236 ALA A O 1
ATOM 1877 N N . SER A 1 238 ? -20.389 20.016 -18.288 1.00 20.82 237 SER A N 1
ATOM 1878 C CA . SER A 1 238 ? -21.003 21.144 -19.035 1.00 22.08 237 SER A CA 1
ATOM 1879 C C . SER A 1 238 ? -21.048 20.971 -20.574 1.00 21.63 237 SER A C 1
ATOM 1880 O O . SER A 1 238 ? -21.730 21.742 -21.286 1.00 21.31 237 SER A O 1
ATOM 1883 N N . LEU A 1 239 ? -20.348 19.959 -21.048 1.00 21.20 238 LEU A N 1
ATOM 1884 C CA . LEU A 1 239 ? -20.188 19.688 -22.490 1.00 22.38 238 LEU A CA 1
ATOM 1885 C C . LEU A 1 239 ? -20.961 18.457 -22.915 1.00 21.24 238 LEU A C 1
ATOM 1886 O O . LEU A 1 239 ? -20.889 17.348 -22.313 1.00 22.40 238 LEU A O 1
ATOM 1891 N N . ARG A 1 240 ? -21.718 18.619 -23.986 1.00 22.04 239 ARG A N 1
ATOM 1892 C CA . ARG A 1 240 ? -22.365 17.463 -24.611 1.00 22.25 239 ARG A CA 1
ATOM 1893 C C . ARG A 1 240 ? -21.350 16.598 -25.390 1.00 22.96 239 ARG A C 1
ATOM 1894 O O . ARG A 1 240 ? -21.490 15.351 -25.478 1.00 22.97 239 ARG A O 1
ATOM 1902 N N . THR A 1 241 ? -20.346 17.256 -25.944 1.00 21.80 240 THR A N 1
ATOM 1903 C CA . THR A 1 241 ? -19.226 16.558 -26.652 1.00 20.83 240 THR A CA 1
ATOM 1904 C C . THR A 1 241 ? -18.338 15.767 -25.666 1.00 21.43 240 THR A C 1
ATOM 1905 O O . THR A 1 241 ? -17.965 16.309 -24.607 1.00 21.86 240 THR A O 1
ATOM 1909 N N . PRO A 1 242 ? -17.979 14.514 -25.985 1.00 22.90 241 PRO A N 1
ATOM 1910 C CA . PRO A 1 242 ? -17.103 13.772 -25.103 1.00 23.48 241 PRO A CA 1
ATOM 1911 C C . PRO A 1 242 ? -15.721 14.450 -25.035 1.00 23.15 241 PRO A C 1
ATOM 1912 O O . PRO A 1 242 ? -15.199 14.951 -26.055 1.00 21.45 241 PRO A O 1
ATOM 1916 N N . VAL A 1 243 ? -15.154 14.452 -23.816 1.00 23.19 242 VAL A N 1
ATOM 1917 C CA . VAL A 1 243 ? -13.729 14.788 -23.678 1.00 21.46 242 VAL A CA 1
ATOM 1918 C C . VAL A 1 243 ? -12.935 13.503 -23.832 1.00 21.72 242 VAL A C 1
ATOM 1919 O O . VAL A 1 243 ? -13.330 12.476 -23.327 1.00 21.61 242 VAL A O 1
ATOM 1923 N N . CYS A 1 244 ? -11.780 13.590 -24.511 1.00 21.56 243 CYS A N 1
ATOM 1924 C CA . CYS A 1 244 ? -10.847 12.478 -24.659 1.00 23.04 243 CYS A CA 1
ATOM 1925 C C . CYS A 1 244 ? -9.562 12.823 -23.900 1.00 22.93 243 CYS A C 1
ATOM 1926 O O . CYS A 1 244 ? -9.094 13.944 -23.998 1.00 22.71 243 CYS A O 1
ATOM 1929 N N . LEU A 1 245 ? -9.040 11.872 -23.124 1.00 22.02 244 LEU A N 1
ATOM 1930 C CA . LEU A 1 245 ? -7.767 12.105 -22.476 1.00 24.61 244 LEU A CA 1
ATOM 1931 C C . LEU A 1 245 ? -6.729 11.172 -23.105 1.00 23.75 244 LEU A C 1
ATOM 1932 O O . LEU A 1 245 ? -7.025 10.007 -23.419 1.00 22.99 244 LEU A O 1
ATOM 1937 N N . ASP A 1 246 ? -5.510 11.695 -23.233 1.00 23.98 245 ASP A N 1
ATOM 1938 C CA . ASP A 1 246 ? -4.357 10.909 -23.726 1.00 23.83 245 ASP A CA 1
ATOM 1939 C C . ASP A 1 246 ? -3.396 10.926 -22.503 1.00 24.62 245 ASP A C 1
ATOM 1940 O O . ASP A 1 246 ? -3.493 10.022 -21.680 1.00 24.84 245 ASP A O 1
ATOM 1945 N N . GLU A 1 247 ? -2.566 11.947 -22.388 1.00 25.53 246 GLU A N 1
ATOM 1946 C CA . GLU A 1 247 ? -1.423 11.922 -21.418 1.00 28.36 246 GLU A CA 1
ATOM 1947 C C . GLU A 1 247 ? -1.888 12.099 -19.977 1.00 28.49 246 GLU A C 1
ATOM 1948 O O . GLU A 1 247 ? -1.218 11.658 -19.030 1.00 28.36 246 GLU A O 1
ATOM 1954 N N . SER A 1 248 ? -3.101 12.637 -19.816 1.00 29.07 247 SER A N 1
ATOM 1955 C CA . SER A 1 248 ? -3.701 12.729 -18.478 1.00 29.32 247 SER A CA 1
ATOM 1956 C C . SER A 1 248 ? -4.061 11.423 -17.852 1.00 29.86 247 SER A C 1
ATOM 1957 O O . SER A 1 248 ? -4.443 11.426 -16.682 1.00 30.42 247 SER A O 1
ATOM 1960 N N . VAL A 1 249 ? -4.060 10.343 -18.640 1.00 28.72 248 VAL A N 1
ATOM 1961 C CA . VAL A 1 249 ? -4.323 9.031 -18.141 1.00 29.99 248 VAL A CA 1
ATOM 1962 C C . VAL A 1 249 ? -3.128 8.068 -18.441 1.00 32.09 248 VAL A C 1
ATOM 1963 O O . VAL A 1 249 ? -3.010 7.498 -19.533 1.00 32.64 248 VAL A O 1
ATOM 1967 N N . ARG A 1 250 ? -2.307 7.860 -17.425 1.00 34.81 249 ARG A N 1
ATOM 1968 C CA . ARG A 1 250 ? -1.068 7.074 -17.551 1.00 37.39 249 ARG A CA 1
ATOM 1969 C C . ARG A 1 250 ? -1.167 5.692 -16.934 1.00 37.16 249 ARG A C 1
ATOM 1970 O O . ARG A 1 250 ? -0.193 4.949 -16.991 1.00 38.46 249 ARG A O 1
ATOM 1978 N N . SER A 1 251 ? -2.263 5.381 -16.257 1.00 35.90 250 SER A N 1
ATOM 1979 C CA . SER A 1 251 ? -2.401 4.129 -15.521 1.00 36.19 250 SER A CA 1
ATOM 1980 C C . SER A 1 251 ? -3.857 3.776 -15.449 1.00 36.33 250 SER A C 1
ATOM 1981 O O . SER A 1 251 ? -4.716 4.645 -15.617 1.00 35.10 250 SER A O 1
ATOM 1984 N N . VAL A 1 252 ? -4.128 2.506 -15.165 1.00 38.06 251 VAL A N 1
ATOM 1985 C CA . VAL A 1 252 ? -5.499 2.022 -14.907 1.00 38.51 251 VAL A CA 1
ATOM 1986 C C . VAL A 1 252 ? -6.144 2.704 -13.689 1.00 38.72 251 VAL A C 1
ATOM 1987 O O . VAL A 1 252 ? -7.323 3.001 -13.715 1.00 38.69 251 VAL A O 1
ATOM 1991 N N . ARG A 1 253 ? -5.383 2.996 -12.632 1.00 37.81 252 ARG A N 1
ATOM 1992 C CA . ARG A 1 253 ? -5.951 3.744 -11.490 1.00 36.98 252 ARG A CA 1
ATOM 1993 C C . ARG A 1 253 ? -6.372 5.199 -11.846 1.00 35.01 252 ARG A C 1
ATOM 1994 O O . ARG A 1 253 ? -7.377 5.695 -11.344 1.00 33.99 252 ARG A O 1
ATOM 2002 N N . GLU A 1 254 ? -5.593 5.871 -12.678 1.00 32.70 253 GLU A N 1
ATOM 2003 C CA . GLU A 1 254 ? -5.976 7.220 -13.131 1.00 32.38 253 GLU A CA 1
ATOM 2004 C C . GLU A 1 254 ? -7.256 7.167 -13.979 1.00 29.04 253 GLU A C 1
ATOM 2005 O O . GLU A 1 254 ? -8.063 8.065 -13.967 1.00 28.23 253 GLU A O 1
ATOM 2011 N N . LEU A 1 255 ? -7.384 6.112 -14.753 1.00 28.70 254 LEU A N 1
ATOM 2012 C CA . LEU A 1 255 ? -8.589 5.856 -15.551 1.00 27.87 254 LEU A CA 1
ATOM 2013 C C . LEU A 1 255 ? -9.753 5.615 -14.623 1.00 27.90 254 LEU A C 1
ATOM 2014 O O . LEU A 1 255 ? -10.811 6.133 -14.868 1.00 28.13 254 LEU A O 1
ATOM 2019 N N . LYS A 1 256 ? -9.578 4.825 -13.561 1.00 28.61 255 LYS A N 1
ATOM 2020 C CA . LYS A 1 256 ? -10.638 4.693 -12.508 1.00 29.89 255 LYS A CA 1
ATOM 2021 C C . LYS A 1 256 ? -11.118 6.024 -11.932 1.00 29.75 255 LYS A C 1
ATOM 2022 O O . LYS A 1 256 ? -12.342 6.250 -11.769 1.00 30.46 255 LYS A O 1
ATOM 2028 N N . LEU A 1 257 ? -10.164 6.908 -11.651 1.00 29.59 256 LEU A N 1
ATOM 2029 C CA . LEU A 1 257 ? -10.464 8.213 -11.085 1.00 29.51 256 LEU A CA 1
ATOM 2030 C C . LEU A 1 257 ? -11.203 9.067 -12.156 1.00 29.70 256 LEU A C 1
ATOM 2031 O O . LEU A 1 257 ? -12.196 9.760 -11.856 1.00 29.73 256 LEU A O 1
ATOM 2036 N N . THR A 1 258 ? -10.694 9.041 -13.393 1.00 27.65 257 THR A N 1
ATOM 2037 C CA . THR A 1 258 ? -11.382 9.736 -14.523 1.00 27.06 257 THR A CA 1
ATOM 2038 C C . THR A 1 258 ? -12.849 9.396 -14.618 1.00 27.39 257 THR A C 1
ATOM 2039 O O . THR A 1 258 ? -13.713 10.292 -14.653 1.00 27.63 257 THR A O 1
ATOM 2043 N N . ALA A 1 259 ? -13.107 8.090 -14.606 1.00 27.20 258 ALA A N 1
ATOM 2044 C CA . ALA A 1 259 ? -14.451 7.548 -14.702 1.00 29.34 258 ALA A CA 1
ATOM 2045 C C . ALA A 1 259 ? -15.284 7.936 -13.477 1.00 28.45 258 ALA A C 1
ATOM 2046 O O . ALA A 1 259 ? -16.452 8.258 -13.610 1.00 30.43 258 ALA A O 1
ATOM 2048 N N . ARG A 1 260 ? -14.672 7.939 -12.291 1.00 29.05 259 ARG A N 1
ATOM 2049 C CA . ARG A 1 260 ? -15.374 8.256 -11.061 1.00 28.84 259 ARG A CA 1
ATOM 2050 C C . ARG A 1 260 ? -15.797 9.735 -11.047 1.00 29.01 259 ARG A C 1
ATOM 2051 O O . ARG A 1 260 ? -16.909 10.078 -10.590 1.00 25.90 259 ARG A O 1
ATOM 2059 N N . LEU A 1 261 ? -14.931 10.591 -11.624 1.00 26.43 260 LEU A N 1
ATOM 2060 C CA . LEU A 1 261 ? -15.149 12.024 -11.651 1.00 26.96 260 LEU A CA 1
ATOM 2061 C C . LEU A 1 261 ? -16.079 12.441 -12.780 1.00 26.83 260 LEU A C 1
ATOM 2062 O O . LEU A 1 261 ? -16.600 13.537 -12.729 1.00 27.20 260 LEU A O 1
ATOM 2067 N N . GLY A 1 262 ? -16.283 11.558 -13.769 1.00 26.13 261 GLY A N 1
ATOM 2068 C CA . GLY A 1 262 ? -17.025 11.912 -14.997 1.00 25.01 261 GLY A CA 1
ATOM 2069 C C . GLY A 1 262 ? -16.178 12.949 -15.743 1.00 24.48 261 GLY A C 1
ATOM 2070 O O . GLY A 1 262 ? -16.714 13.916 -16.287 1.00 25.70 261 GLY A O 1
ATOM 2071 N N . ALA A 1 263 ? -14.856 12.794 -15.691 1.00 23.53 262 ALA A N 1
ATOM 2072 C CA . ALA A 1 263 ? -13.976 13.841 -16.204 1.00 22.26 262 ALA A CA 1
ATOM 2073 C C . ALA A 1 263 ? -13.767 13.682 -17.710 1.00 22.15 262 ALA A C 1
ATOM 2074 O O . ALA A 1 263 ? -13.236 14.613 -18.385 1.00 21.96 262 ALA A O 1
ATOM 2076 N N . ALA A 1 264 ? -14.050 12.470 -18.214 1.00 22.34 263 ALA A N 1
ATOM 2077 C CA . ALA A 1 264 ? -13.932 12.241 -19.668 1.00 21.08 263 ALA A CA 1
ATOM 2078 C C . ALA A 1 264 ? -14.750 11.035 -20.087 1.00 21.69 263 ALA A C 1
ATOM 2079 O O . ALA A 1 264 ? -15.102 10.163 -19.264 1.00 23.34 263 ALA A O 1
ATOM 2081 N N . ARG A 1 265 ? -14.969 10.953 -21.384 1.00 21.95 264 ARG A N 1
ATOM 2082 C CA . ARG A 1 265 ? -15.776 9.863 -21.930 1.00 23.48 264 ARG A CA 1
ATOM 2083 C C . ARG A 1 265 ? -15.075 9.028 -23.001 1.00 24.72 264 ARG A C 1
ATOM 2084 O O . ARG A 1 265 ? -15.653 8.030 -23.437 1.00 25.45 264 ARG A O 1
ATOM 2092 N N . VAL A 1 266 ? -13.884 9.444 -23.453 1.00 25.04 265 VAL A N 1
ATOM 2093 C CA . VAL A 1 266 ? -13.120 8.739 -24.472 1.00 24.55 265 VAL A CA 1
ATOM 2094 C C . VAL A 1 266 ? -11.653 8.635 -24.063 1.00 26.60 265 VAL A C 1
ATOM 2095 O O . VAL A 1 266 ? -11.120 9.611 -23.522 1.00 24.91 265 VAL A O 1
ATOM 2099 N N . LEU A 1 267 ? -11.051 7.456 -24.292 1.00 27.13 266 LEU A N 1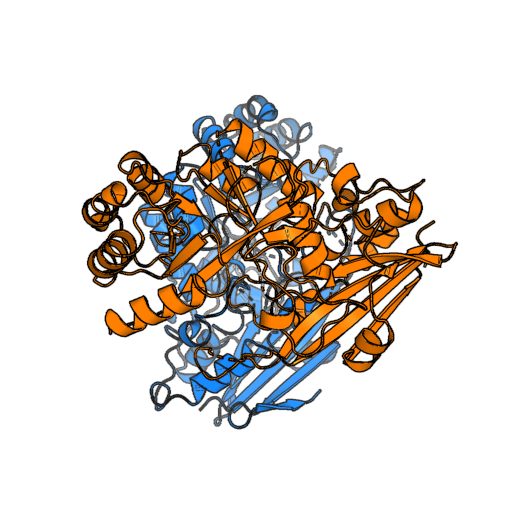
ATOM 2100 C CA . LEU A 1 267 ? -9.640 7.215 -23.942 1.00 25.86 266 LEU A CA 1
ATOM 2101 C C . LEU A 1 267 ? -8.836 7.021 -25.210 1.00 27.34 266 LEU A C 1
ATOM 2102 O O . LEU A 1 267 ? -9.207 6.169 -26.052 1.00 26.52 266 LEU A O 1
ATOM 2107 N N . ASN A 1 268 ? -7.779 7.830 -25.348 1.00 24.51 267 ASN A N 1
ATOM 2108 C CA . ASN A 1 268 ? -6.682 7.583 -26.312 1.00 27.00 267 ASN A CA 1
ATOM 2109 C C . ASN A 1 268 ? -5.752 6.565 -25.685 1.00 27.71 267 ASN A C 1
ATOM 2110 O O . ASN A 1 268 ? -5.077 6.840 -24.672 1.00 25.94 267 ASN A O 1
ATOM 2115 N N . VAL A 1 269 ? -5.786 5.361 -26.250 1.00 27.01 268 VAL A N 1
ATOM 2116 C CA . VAL A 1 269 ? -4.966 4.247 -25.743 1.00 28.54 268 VAL A CA 1
ATOM 2117 C C . VAL A 1 269 ? -3.627 4.213 -26.478 1.00 29.28 268 VAL A C 1
ATOM 2118 O O . VAL A 1 269 ? -3.603 4.210 -27.709 1.00 26.70 268 VAL A O 1
ATOM 2122 N N . LYS A 1 270 ? -2.497 4.199 -25.737 1.00 29.44 269 LYS A N 1
ATOM 2123 C CA . LYS A 1 270 ? -1.213 3.895 -26.402 1.00 28.71 269 LYS A CA 1
ATOM 2124 C C . LYS A 1 270 ? -0.591 2.871 -25.451 1.00 27.74 269 LYS A C 1
ATOM 2125 O O . LYS A 1 270 ? -0.362 3.170 -24.298 1.00 25.71 269 LYS A O 1
ATOM 2131 N N . PRO A 1 271 ? -0.492 1.613 -25.891 1.00 27.12 270 PRO A N 1
ATOM 2132 C CA . PRO A 1 271 ? -0.072 0.523 -25.018 1.00 26.30 270 PRO A CA 1
ATOM 2133 C C . PRO A 1 271 ? 1.228 0.850 -24.303 1.00 25.65 270 PRO A C 1
ATOM 2134 O O . PRO A 1 271 ? 1.384 0.521 -23.144 1.00 25.96 270 PRO A O 1
ATOM 2138 N N . GLY A 1 272 ? 2.152 1.527 -24.980 1.00 26.09 271 GLY A N 1
ATOM 2139 C CA . GLY A 1 272 ? 3.437 1.859 -24.341 1.00 26.01 271 GLY A CA 1
ATOM 2140 C C . GLY A 1 272 ? 3.233 2.844 -23.194 1.00 26.05 271 GLY A C 1
ATOM 2141 O O . GLY A 1 272 ? 3.787 2.687 -22.118 1.00 27.69 271 GLY A O 1
ATOM 2142 N N . ARG A 1 273 ? 2.376 3.836 -23.392 1.00 26.21 272 ARG A N 1
ATOM 2143 C CA . ARG A 1 273 ? 2.167 4.878 -22.342 1.00 26.76 272 ARG A CA 1
ATOM 2144 C C . ARG A 1 273 ? 1.539 4.179 -21.119 1.00 26.46 272 ARG A C 1
ATOM 2145 O O . ARG A 1 273 ? 1.773 4.534 -19.972 1.00 27.54 272 ARG A O 1
ATOM 2153 N N . LEU A 1 274 ? 0.720 3.160 -21.366 1.00 25.62 273 LEU A N 1
ATOM 2154 C CA . LEU A 1 274 ? -0.009 2.495 -20.263 1.00 25.46 273 LEU A CA 1
ATOM 2155 C C . LEU A 1 274 ? 0.774 1.440 -19.522 1.00 24.10 273 LEU A C 1
ATOM 2156 O O . LEU A 1 274 ? 0.381 1.020 -18.446 1.00 23.38 273 LEU A O 1
ATOM 2161 N N . GLY A 1 275 ? 1.924 1.006 -20.088 1.00 24.29 274 GLY A N 1
ATOM 2162 C CA . GLY A 1 275 ? 2.675 -0.068 -19.464 1.00 22.37 274 GLY A CA 1
ATOM 2163 C C . GLY A 1 275 ? 2.628 -1.429 -20.171 1.00 24.43 274 GLY A C 1
ATOM 2164 O O . GLY A 1 275 ? 3.155 -2.441 -19.618 1.00 22.84 274 GLY A O 1
ATOM 2165 N N . GLY A 1 276 ? 2.074 -1.466 -21.376 1.00 23.23 275 GLY A N 1
ATOM 2166 C CA . GLY A 1 276 ? 2.166 -2.693 -22.166 1.00 24.14 275 GLY A CA 1
ATOM 2167 C C . GLY A 1 276 ? 0.813 -3.272 -22.532 1.00 24.56 275 GLY A C 1
ATOM 2168 O O . GLY A 1 276 ? -0.253 -2.628 -22.360 1.00 24.45 275 GLY A O 1
ATOM 2169 N N . PHE A 1 277 ? 0.849 -4.516 -23.002 1.00 25.75 276 PHE A N 1
ATOM 2170 C CA . PHE A 1 277 ? -0.384 -5.154 -23.519 1.00 26.60 276 PHE A CA 1
ATOM 2171 C C . PHE A 1 277 ? -1.323 -5.503 -22.378 1.00 25.28 276 PHE A C 1
ATOM 2172 O O . PHE A 1 277 ? -2.511 -5.236 -22.472 1.00 26.50 276 PHE A O 1
ATOM 2180 N N . GLY A 1 278 ? -0.804 -6.095 -21.304 1.00 27.58 277 GLY A N 1
ATOM 2181 C CA . GLY A 1 278 ? -1.592 -6.464 -20.121 1.00 28.84 277 GLY A CA 1
ATOM 2182 C C . GLY A 1 278 ? -2.282 -5.249 -19.483 1.00 29.60 277 GLY A C 1
ATOM 2183 O O . GLY A 1 278 ? -3.481 -5.303 -19.112 1.00 28.87 277 GLY A O 1
ATOM 2184 N N . ALA A 1 279 ? -1.533 -4.153 -19.352 1.00 28.96 278 ALA A N 1
ATOM 2185 C CA . ALA A 1 279 ? -2.134 -2.884 -18.893 1.00 29.33 278 ALA A CA 1
ATOM 2186 C C . ALA A 1 279 ? -3.224 -2.321 -19.819 1.00 29.33 278 ALA A C 1
ATOM 2187 O O . ALA A 1 279 ? -4.273 -1.820 -19.334 1.00 29.44 278 ALA A O 1
ATOM 2189 N N . THR A 1 280 ? -3.009 -2.434 -21.121 1.00 28.34 279 THR A N 1
ATOM 2190 C CA . THR A 1 280 ? -3.964 -2.023 -22.098 1.00 29.33 279 THR A CA 1
ATOM 2191 C C . THR A 1 280 ? -5.284 -2.843 -21.956 1.00 30.48 279 THR A C 1
ATOM 2192 O O . THR A 1 280 ? -6.385 -2.276 -21.966 1.00 30.63 279 THR A O 1
ATOM 2196 N N . LEU A 1 281 ? -5.169 -4.157 -21.832 1.00 31.23 280 LEU A N 1
ATOM 2197 C CA . LEU A 1 281 ? -6.403 -5.002 -21.618 1.00 32.07 280 LEU A CA 1
ATOM 2198 C C . LEU A 1 281 ? -7.136 -4.593 -20.340 1.00 32.08 280 LEU A C 1
ATOM 2199 O O . LEU A 1 281 ? -8.370 -4.521 -20.358 1.00 33.26 280 LEU A O 1
ATOM 2204 N N . ARG A 1 282 ? -6.402 -4.377 -19.237 1.00 31.33 281 ARG A N 1
ATOM 2205 C CA . ARG A 1 282 ? -7.020 -3.860 -17.995 1.00 31.96 281 ARG A CA 1
ATOM 2206 C C . ARG A 1 282 ? -7.693 -2.502 -18.128 1.00 31.54 281 ARG A C 1
ATOM 2207 O O . ARG A 1 282 ? -8.784 -2.310 -17.567 1.00 30.11 281 ARG A O 1
ATOM 2215 N N . ALA A 1 283 ? -7.077 -1.575 -18.872 1.00 30.19 282 ALA A N 1
ATOM 2216 C CA . ALA A 1 283 ? -7.696 -0.279 -19.179 1.00 30.67 282 ALA A CA 1
ATOM 2217 C C . ALA A 1 283 ? -8.976 -0.409 -19.995 1.00 31.01 282 ALA A C 1
ATOM 2218 O O . ALA A 1 283 ? -9.946 0.343 -19.784 1.00 30.65 282 ALA A O 1
ATOM 2220 N N . LEU A 1 284 ? -8.985 -1.323 -20.966 1.00 31.76 283 LEU A N 1
ATOM 2221 C CA . LEU A 1 284 ? -10.176 -1.477 -21.784 1.00 32.86 283 LEU A CA 1
ATOM 2222 C C . LEU A 1 284 ? -11.355 -2.059 -20.954 1.00 33.17 283 LEU A C 1
ATOM 2223 O O . LEU A 1 284 ? -12.503 -1.711 -21.198 1.00 32.96 283 LEU A O 1
ATOM 2228 N N . ASP A 1 285 ? -11.046 -2.945 -20.015 1.00 33.53 284 ASP A N 1
ATOM 2229 C CA . ASP A 1 285 ? -12.056 -3.509 -19.096 1.00 35.77 284 ASP A CA 1
ATOM 2230 C C . ASP A 1 285 ? -12.724 -2.377 -18.370 1.00 35.12 284 ASP A C 1
ATOM 2231 O O . ASP A 1 285 ? -13.952 -2.276 -18.357 1.00 34.79 284 ASP A O 1
ATOM 2236 N N . VAL A 1 286 ? -11.900 -1.556 -17.735 1.00 33.59 285 VAL A N 1
ATOM 2237 C CA . VAL A 1 286 ? -12.404 -0.442 -16.931 1.00 33.84 285 VAL A CA 1
ATOM 2238 C C . VAL A 1 286 ? -13.127 0.599 -17.780 1.00 31.79 285 VAL A C 1
ATOM 2239 O O . VAL A 1 286 ? -14.164 1.139 -17.330 1.00 32.37 285 VAL A O 1
ATOM 2243 N N . ALA A 1 287 ? -12.626 0.905 -18.982 1.00 29.72 286 ALA A N 1
ATOM 2244 C CA . ALA A 1 287 ? -13.325 1.893 -19.844 1.00 30.13 286 ALA A CA 1
ATOM 2245 C C . ALA A 1 287 ? -14.717 1.379 -20.313 1.00 30.91 286 ALA A C 1
ATOM 2246 O O . ALA A 1 287 ? -15.739 2.133 -20.324 1.00 29.58 286 ALA A O 1
ATOM 2248 N N . GLY A 1 288 ? -14.745 0.108 -20.714 1.00 32.27 287 GLY A N 1
ATOM 2249 C CA . GLY A 1 288 ? -16.024 -0.538 -21.122 1.00 33.47 287 GLY A CA 1
ATOM 2250 C C . GLY A 1 288 ? -17.035 -0.553 -19.958 1.00 34.88 287 GLY A C 1
ATOM 2251 O O . GLY A 1 288 ? -18.179 -0.187 -20.173 1.00 34.56 287 GLY A O 1
ATOM 2252 N N . GLU A 1 289 ? -16.615 -0.932 -18.741 1.00 35.46 288 GLU A N 1
ATOM 2253 C CA . GLU A 1 289 ? -17.502 -0.937 -17.531 1.00 36.76 288 GLU A CA 1
ATOM 2254 C C . GLU A 1 289 ? -18.093 0.476 -17.290 1.00 36.44 288 GLU A C 1
ATOM 2255 O O . GLU A 1 289 ? -19.257 0.651 -16.845 1.00 34.65 288 GLU A O 1
ATOM 2261 N N . ALA A 1 290 ? -17.263 1.479 -17.561 1.00 35.04 289 ALA A N 1
ATOM 2262 C CA . ALA A 1 290 ? -17.639 2.871 -17.410 1.00 36.22 289 ALA A CA 1
ATOM 2263 C C . ALA A 1 290 ? -18.415 3.491 -18.560 1.00 35.49 289 ALA A C 1
ATOM 2264 O O . ALA A 1 290 ? -18.783 4.631 -18.472 1.00 36.42 289 ALA A O 1
ATOM 2266 N N . GLY A 1 291 ? -18.656 2.786 -19.653 1.00 35.42 290 GLY A N 1
ATOM 2267 C CA . GLY A 1 291 ? -19.377 3.437 -20.754 1.00 34.31 290 GLY A CA 1
ATOM 2268 C C . GLY A 1 291 ? -18.542 4.313 -21.690 1.00 35.03 290 GLY A C 1
ATOM 2269 O O . GLY A 1 291 ? -19.084 4.971 -22.588 1.00 34.68 290 GLY A O 1
ATOM 2278 N N . ALA A 1 293 ? -15.559 5.088 -24.677 1.00 34.09 292 ALA A N 1
ATOM 2279 C CA . ALA A 1 293 ? -15.112 4.562 -25.961 1.00 33.82 292 ALA A CA 1
ATOM 2280 C C . ALA A 1 293 ? -13.594 4.772 -25.949 1.00 33.62 292 ALA A C 1
ATOM 2281 O O . ALA A 1 293 ? -13.095 5.689 -25.287 1.00 32.08 292 ALA A O 1
ATOM 2283 N N . ALA A 1 294 ? -12.873 3.914 -26.667 1.00 32.61 293 ALA A N 1
ATOM 2284 C CA . ALA A 1 294 ? -11.411 4.046 -26.773 1.00 31.49 293 ALA A CA 1
ATOM 2285 C C . ALA A 1 294 ? -10.979 3.871 -28.228 1.00 31.16 293 ALA A C 1
ATOM 2286 O O . ALA A 1 294 ? -11.751 3.345 -29.075 1.00 30.76 293 ALA A O 1
ATOM 2288 N N . TRP A 1 295 ? -9.780 4.371 -28.550 1.00 29.60 294 TRP A N 1
ATOM 2289 C CA . TRP A 1 295 ? -9.197 4.248 -29.874 1.00 28.55 294 TRP A CA 1
ATOM 2290 C C . TRP A 1 295 ? -7.707 4.292 -29.641 1.00 28.54 294 TRP A C 1
ATOM 2291 O O . TRP A 1 295 ? -7.252 4.754 -28.554 1.00 28.46 294 TRP A O 1
ATOM 2302 N N . VAL A 1 296 ? -6.930 3.858 -30.622 1.00 29.61 295 VAL A N 1
ATOM 2303 C CA . VAL A 1 296 ? -5.459 3.848 -30.462 1.00 28.06 295 VAL A CA 1
ATOM 2304 C C . VAL A 1 296 ? -4.765 5.049 -31.101 1.00 28.19 295 VAL A C 1
ATOM 2305 O O . VAL A 1 296 ? -4.920 5.341 -32.305 1.00 27.83 295 VAL A O 1
ATOM 2309 N N . GLY A 1 297 ? -3.928 5.764 -30.306 1.00 27.88 296 GLY A N 1
ATOM 2310 C CA . GLY A 1 297 ? -3.281 6.976 -30.806 1.00 27.18 296 GLY A CA 1
ATOM 2311 C C . GLY A 1 297 ? -1.876 6.633 -31.248 1.00 28.10 296 GLY A C 1
ATOM 2312 O O . GLY A 1 297 ? -1.436 5.503 -31.045 1.00 27.03 296 GLY A O 1
ATOM 2313 N N A GLY A 1 298 ? -1.134 7.610 -31.773 0.50 28.98 297 GLY A N 1
ATOM 2314 N N B GLY A 1 298 ? -1.230 7.633 -31.846 0.50 28.66 297 GLY A N 1
ATOM 2315 C CA A GLY A 1 298 ? 0.234 7.375 -32.269 0.50 30.48 297 GLY A CA 1
ATOM 2316 C CA B GLY A 1 298 ? 0.041 7.487 -32.524 0.50 29.71 297 GLY A CA 1
ATOM 2317 C C A GLY A 1 298 ? 1.347 8.165 -31.593 0.50 31.29 297 GLY A C 1
ATOM 2318 C C B GLY A 1 298 ? 0.412 8.673 -33.394 0.50 30.43 297 GLY A C 1
ATOM 2319 O O A GLY A 1 298 ? 1.097 9.186 -30.944 0.50 31.10 297 GLY A O 1
ATOM 2320 O O B GLY A 1 298 ? -0.374 9.611 -33.603 0.50 31.52 297 GLY A O 1
ATOM 2337 N N A TYR A 1 300 ? 4.495 8.534 -33.547 0.70 31.74 299 TYR A N 1
ATOM 2338 N N B TYR A 1 300 ? 4.544 9.088 -34.648 0.30 28.65 299 TYR A N 1
ATOM 2339 C CA A TYR A 1 300 ? 5.473 8.606 -34.664 0.70 31.82 299 TYR A CA 1
ATOM 2340 C CA B TYR A 1 300 ? 5.821 8.588 -35.216 0.30 28.13 299 TYR A CA 1
ATOM 2341 C C A TYR A 1 300 ? 6.373 7.342 -34.656 0.70 30.52 299 TYR A C 1
ATOM 2342 C C B TYR A 1 300 ? 6.473 7.274 -34.702 0.30 28.36 299 TYR A C 1
ATOM 2343 O O A TYR A 1 300 ? 7.581 7.346 -34.994 0.70 28.64 299 TYR A O 1
ATOM 2344 O O B TYR A 1 300 ? 7.701 7.194 -34.712 0.30 27.26 299 TYR A O 1
ATOM 2361 N N . GLU A 1 301 ? 5.717 6.239 -34.310 1.00 28.28 300 GLU A N 1
ATOM 2362 C CA . GLU A 1 301 ? 6.387 4.949 -34.046 1.00 28.55 300 GLU A CA 1
ATOM 2363 C C . GLU A 1 301 ? 7.185 4.474 -35.271 1.00 27.32 300 GLU A C 1
ATOM 2364 O O . GLU A 1 301 ? 6.742 4.661 -36.387 1.00 27.50 300 GLU A O 1
ATOM 2370 N N . THR A 1 302 ? 8.338 3.834 -35.057 1.00 26.83 301 THR A N 1
ATOM 2371 C CA . THR A 1 302 ? 8.850 2.946 -36.124 1.00 27.32 301 THR A CA 1
ATOM 2372 C C . THR A 1 302 ? 7.900 1.781 -36.408 1.00 25.88 301 THR A C 1
ATOM 2373 O O . THR A 1 302 ? 6.833 1.555 -35.758 1.00 25.60 301 THR A O 1
ATOM 2377 N N . GLY A 1 303 ? 8.289 1.002 -37.391 1.00 26.46 302 GLY A N 1
ATOM 2378 C CA . GLY A 1 303 ? 7.423 -0.129 -37.811 1.00 27.44 302 GLY A CA 1
ATOM 2379 C C . GLY A 1 303 ? 7.060 -1.086 -36.729 1.00 26.17 302 GLY A C 1
ATOM 2380 O O . GLY A 1 303 ? 5.958 -1.631 -36.729 1.00 28.59 302 GLY A O 1
ATOM 2381 N N . VAL A 1 304 ? 7.970 -1.294 -35.780 1.00 26.45 303 VAL A N 1
ATOM 2382 C CA . VAL A 1 304 ? 7.749 -2.219 -34.668 1.00 26.65 303 VAL A CA 1
ATOM 2383 C C . VAL A 1 304 ? 6.615 -1.782 -33.745 1.00 26.01 303 VAL A C 1
ATOM 2384 O O . VAL A 1 304 ? 5.659 -2.523 -33.521 1.00 27.09 303 VAL A O 1
ATOM 2388 N N . GLY A 1 305 ? 6.773 -0.626 -33.126 1.00 25.51 304 GLY A N 1
ATOM 2389 C CA . GLY A 1 305 ? 5.680 0.053 -32.421 1.00 25.91 304 GLY A CA 1
ATOM 2390 C C . GLY A 1 305 ? 4.368 0.233 -33.199 1.00 26.53 304 GLY A C 1
ATOM 2391 O O . GLY A 1 305 ? 3.286 0.091 -32.633 1.00 24.54 304 GLY A O 1
ATOM 2392 N N . ARG A 1 306 ? 4.459 0.503 -34.498 1.00 27.39 305 ARG A N 1
ATOM 2393 C CA . ARG A 1 306 ? 3.242 0.713 -35.295 1.00 28.43 305 ARG A CA 1
ATOM 2394 C C . ARG A 1 306 ? 2.479 -0.620 -35.448 1.00 28.49 305 ARG A C 1
ATOM 2395 O O . ARG A 1 306 ? 1.253 -0.670 -35.306 1.00 29.10 305 ARG A O 1
ATOM 2403 N N . VAL A 1 307 ? 3.214 -1.680 -35.736 1.00 28.69 306 VAL A N 1
ATOM 2404 C CA . VAL A 1 307 ? 2.650 -3.058 -35.785 1.00 28.66 306 VAL A CA 1
ATOM 2405 C C . VAL A 1 307 ? 1.958 -3.458 -34.488 1.00 27.14 306 VAL A C 1
ATOM 2406 O O . VAL A 1 307 ? 0.775 -3.838 -34.501 1.00 28.26 306 VAL A O 1
ATOM 2410 N N . HIS A 1 308 ? 2.638 -3.279 -33.358 1.00 28.15 307 HIS A N 1
ATOM 2411 C CA . HIS A 1 308 ? 2.047 -3.557 -32.026 1.00 25.88 307 HIS A CA 1
ATOM 2412 C C . HIS A 1 308 ? 0.819 -2.717 -31.682 1.00 26.95 307 HIS A C 1
ATOM 2413 O O . HIS A 1 308 ? -0.090 -3.204 -31.003 1.00 25.45 307 HIS A O 1
ATOM 2420 N N . GLY A 1 309 ? 0.809 -1.456 -32.166 1.00 28.12 308 GLY A N 1
ATOM 2421 C CA . GLY A 1 309 ? -0.244 -0.494 -31.920 1.00 26.29 308 GLY A CA 1
ATOM 2422 C C . GLY A 1 309 ? -1.448 -0.865 -32.798 1.00 29.16 308 GLY A C 1
ATOM 2423 O O . GLY A 1 309 ? -2.571 -0.782 -32.374 1.00 27.62 308 GLY A O 1
ATOM 2424 N N . LEU A 1 310 ? -1.207 -1.256 -34.046 1.00 28.95 309 LEU A N 1
ATOM 2425 C CA . LEU A 1 310 ? -2.336 -1.843 -34.829 1.00 29.42 309 LEU A CA 1
ATOM 2426 C C . LEU A 1 310 ? -2.925 -3.140 -34.254 1.00 28.73 309 LEU A C 1
ATOM 2427 O O . LEU A 1 310 ? -4.110 -3.324 -34.302 1.00 30.96 309 LEU A O 1
ATOM 2432 N N . ILE A 1 311 ? -2.119 -4.029 -33.687 1.00 28.39 310 ILE A N 1
ATOM 2433 C CA . ILE A 1 311 ? -2.637 -5.190 -32.978 1.00 28.80 310 ILE A CA 1
ATOM 2434 C C . ILE A 1 311 ? -3.524 -4.805 -31.774 1.00 29.40 310 ILE A C 1
ATOM 2435 O O . ILE A 1 311 ? -4.588 -5.332 -31.610 1.00 28.66 310 ILE A O 1
ATOM 2440 N N . ALA A 1 312 ? -3.079 -3.890 -30.914 1.00 28.99 311 ALA A N 1
ATOM 2441 C CA . ALA A 1 312 ? -3.992 -3.363 -29.880 1.00 28.26 311 ALA A CA 1
ATOM 2442 C C . ALA A 1 312 ? -5.296 -2.727 -30.488 1.00 27.15 311 ALA A C 1
ATOM 2443 O O . ALA A 1 312 ? -6.396 -2.834 -29.917 1.00 28.74 311 ALA A O 1
ATOM 2445 N N . ALA A 1 313 ? -5.184 -2.036 -31.601 1.00 26.98 312 ALA A N 1
ATOM 2446 C CA . ALA A 1 313 ? -6.383 -1.421 -32.206 1.00 26.63 312 ALA A CA 1
ATOM 2447 C C . ALA A 1 313 ? -7.428 -2.413 -32.722 1.00 29.42 312 ALA A C 1
ATOM 2448 O O . ALA A 1 313 ? -8.539 -2.005 -33.043 1.00 30.18 312 ALA A O 1
ATOM 2450 N N . ALA A 1 314 ? -7.056 -3.685 -32.764 1.00 31.71 313 ALA A N 1
ATOM 2451 C CA . ALA A 1 314 ? -7.958 -4.798 -33.090 1.00 34.00 313 ALA A CA 1
ATOM 2452 C C . ALA A 1 314 ? -8.887 -5.196 -31.908 1.00 35.35 313 ALA A C 1
ATOM 2453 O O . ALA A 1 314 ? -9.853 -5.974 -32.059 1.00 35.53 313 ALA A O 1
ATOM 2455 N N . LEU A 1 315 ? -8.621 -4.673 -30.719 1.00 36.46 314 LEU A N 1
ATOM 2456 C CA . LEU A 1 315 ? -9.363 -5.120 -29.552 1.00 37.59 314 LEU A CA 1
ATOM 2457 C C . LEU A 1 315 ? -10.824 -4.616 -29.584 1.00 39.60 314 LEU A C 1
ATOM 2458 O O . LEU A 1 315 ? -11.124 -3.600 -30.244 1.00 38.19 314 LEU A O 1
ATOM 2463 N N . PRO A 1 316 ? -11.750 -5.364 -28.924 1.00 41.00 315 PRO A N 1
ATOM 2464 C CA . PRO A 1 316 ? -13.161 -5.088 -29.168 1.00 42.58 315 PRO A CA 1
ATOM 2465 C C . PRO A 1 316 ? -13.617 -3.664 -28.880 1.00 43.28 315 PRO A C 1
ATOM 2466 O O . PRO A 1 316 ? -14.344 -3.123 -29.702 1.00 43.88 315 PRO A O 1
ATOM 2470 N N . LEU A 1 317 ? -13.184 -3.051 -27.766 1.00 43.76 316 LEU A N 1
ATOM 2471 C CA . LEU A 1 317 ? -13.667 -1.686 -27.428 1.00 43.71 316 LEU A CA 1
ATOM 2472 C C . LEU A 1 317 ? -13.057 -0.549 -28.244 1.00 44.55 316 LEU A C 1
ATOM 2473 O O . LEU A 1 317 ? -13.472 0.635 -28.125 1.00 46.40 316 LEU A O 1
ATOM 2486 N N . ARG A 1 319 ? -13.377 1.325 -30.666 1.00 41.81 318 ARG A N 1
ATOM 2487 C CA . ARG A 1 319 ? -14.520 1.626 -31.550 1.00 41.13 318 ARG A CA 1
ATOM 2488 C C . ARG A 1 319 ? -14.303 2.766 -32.548 1.00 39.41 318 ARG A C 1
ATOM 2489 O O . ARG A 1 319 ? -15.016 2.868 -33.569 1.00 38.26 318 ARG A O 1
ATOM 2497 N N . TYR A 1 320 ? -13.332 3.637 -32.276 1.00 35.25 319 TYR A N 1
ATOM 2498 C CA . TYR A 1 320 ? -13.016 4.705 -33.217 1.00 32.99 319 TYR A CA 1
ATOM 2499 C C . TYR A 1 320 ? -11.692 4.385 -33.938 1.00 31.36 319 TYR A C 1
ATOM 2500 O O . TYR A 1 320 ? -10.949 3.430 -33.554 1.00 31.43 319 TYR A O 1
ATOM 2509 N N . ALA A 1 321 ? -11.460 5.186 -34.967 1.00 29.58 320 ALA A N 1
ATOM 2510 C CA . ALA A 1 321 ? -10.338 5.113 -35.880 1.00 29.44 320 ALA A CA 1
ATOM 2511 C C . ALA A 1 321 ? -9.056 5.336 -35.106 1.00 30.24 320 ALA A C 1
ATOM 2512 O O . ALA A 1 321 ? -9.040 6.081 -34.091 1.00 27.47 320 ALA A O 1
ATOM 2514 N N . THR A 1 322 ? -7.992 4.715 -35.627 1.00 31.41 321 THR A N 1
ATOM 2515 C CA . THR A 1 322 ? -6.617 4.913 -35.137 1.00 29.01 321 THR A CA 1
ATOM 2516 C C . THR A 1 322 ? -5.899 6.082 -35.778 1.00 28.49 321 THR A C 1
ATOM 2517 O O . THR A 1 322 ? -6.207 6.493 -36.919 1.00 27.50 321 THR A O 1
ATOM 2521 N N . ASP A 1 323 ? -4.997 6.728 -35.018 1.00 25.87 322 ASP A N 1
ATOM 2522 C CA . ASP A 1 323 ? -4.101 7.691 -35.603 1.00 29.24 322 ASP A CA 1
ATOM 2523 C C . ASP A 1 323 ? -2.891 7.007 -36.320 1.00 27.14 322 ASP A C 1
ATOM 2524 O O . ASP A 1 323 ? -2.050 7.699 -36.834 1.00 27.73 322 ASP A O 1
ATOM 2529 N N . LEU A 1 324 ? -2.759 5.686 -36.236 1.00 27.66 323 LEU A N 1
ATOM 2530 C CA . LEU A 1 324 ? -1.559 4.982 -36.728 1.00 27.79 323 LEU A CA 1
ATOM 2531 C C . LEU A 1 324 ? -1.793 4.771 -38.208 1.00 29.62 323 LEU A C 1
ATOM 2532 O O . LEU A 1 324 ? -2.642 3.985 -38.553 1.00 29.62 323 LEU A O 1
ATOM 2537 N N . GLY A 1 325 ? -1.083 5.528 -39.042 1.00 32.01 324 GLY A N 1
ATOM 2538 C CA . GLY A 1 325 ? -1.258 5.531 -40.474 1.00 33.26 324 GLY A CA 1
ATOM 2539 C C . GLY A 1 325 ? -0.110 4.829 -41.173 1.00 32.61 324 GLY A C 1
ATOM 2540 O O . GLY A 1 325 ? 0.752 4.238 -40.534 1.00 32.07 324 GLY A O 1
ATOM 2541 N N . PRO A 1 326 ? -0.097 4.878 -42.493 1.00 34.01 325 PRO A N 1
ATOM 2542 C CA . PRO A 1 326 ? 0.968 4.139 -43.215 1.00 34.32 325 PRO A CA 1
ATOM 2543 C C . PRO A 1 326 ? 2.374 4.667 -42.935 1.00 35.20 325 PRO A C 1
ATOM 2544 O O . PRO A 1 326 ? 2.554 5.899 -42.755 1.00 33.92 325 PRO A O 1
ATOM 2548 N N . SER A 1 327 ? 3.360 3.742 -42.922 1.00 37.16 326 SER A N 1
ATOM 2549 C CA . SER A 1 327 ? 4.795 4.031 -42.701 1.00 38.08 326 SER A CA 1
ATOM 2550 C C . SER A 1 327 ? 5.261 5.229 -43.480 1.00 38.32 326 SER A C 1
ATOM 2551 O O . SER A 1 327 ? 6.048 6.042 -43.015 1.00 37.37 326 SER A O 1
ATOM 2554 N N . ASP A 1 328 ? 4.816 5.278 -44.727 1.00 39.42 327 ASP A N 1
ATOM 2555 C CA . ASP A 1 328 ? 5.397 6.190 -45.667 1.00 40.97 327 ASP A CA 1
ATOM 2556 C C . ASP A 1 328 ? 4.984 7.649 -45.437 1.00 41.58 327 ASP A C 1
ATOM 2557 O O . ASP A 1 328 ? 5.599 8.540 -46.006 1.00 39.11 327 ASP A O 1
ATOM 2562 N N . ARG A 1 329 ? 3.974 7.899 -44.592 1.00 42.68 328 ARG A N 1
ATOM 2563 C CA . ARG A 1 329 ? 3.581 9.288 -44.302 1.00 44.80 328 ARG A CA 1
ATOM 2564 C C . ARG A 1 329 ? 4.701 9.955 -43.490 1.00 44.87 328 ARG A C 1
ATOM 2565 O O . ARG A 1 329 ? 4.832 11.195 -43.441 1.00 45.63 328 ARG A O 1
ATOM 2573 N N . TYR A 1 330 ? 5.536 9.109 -42.901 1.00 43.97 329 TYR A N 1
ATOM 2574 C CA . TYR A 1 330 ? 6.484 9.556 -41.893 1.00 43.65 329 TYR A CA 1
ATOM 2575 C C . TYR A 1 330 ? 7.970 9.318 -42.306 1.00 42.00 329 TYR A C 1
ATOM 2576 O O . TYR A 1 330 ? 8.806 10.209 -42.094 1.00 41.54 329 TYR A O 1
ATOM 2585 N N . PHE A 1 331 ? 8.276 8.157 -42.911 1.00 39.89 330 PHE A N 1
ATOM 2586 C CA . PHE A 1 331 ? 9.675 7.764 -43.220 1.00 39.21 330 PHE A CA 1
ATOM 2587 C C . PHE A 1 331 ? 9.958 7.289 -44.652 1.00 40.23 330 PHE A C 1
ATOM 2588 O O . PHE A 1 331 ? 9.303 6.367 -45.111 1.00 38.84 330 PHE A O 1
ATOM 2596 N N . GLU A 1 332 ? 11.003 7.841 -45.292 1.00 41.35 331 GLU A N 1
ATOM 2597 C CA . GLU A 1 332 ? 11.552 7.296 -46.542 1.00 42.72 331 GLU A CA 1
ATOM 2598 C C . GLU A 1 332 ? 11.885 5.802 -46.371 1.00 41.50 331 GLU A C 1
ATOM 2599 O O . GLU A 1 332 ? 11.613 5.021 -47.262 1.00 41.38 331 GLU A O 1
ATOM 2605 N N . GLN A 1 333 ? 12.480 5.445 -45.231 1.00 38.90 332 GLN A N 1
ATOM 2606 C CA . GLN A 1 333 ? 12.923 4.098 -44.956 1.00 38.25 332 GLN A CA 1
ATOM 2607 C C . GLN A 1 333 ? 12.681 3.806 -43.468 1.00 37.51 332 GLN A C 1
ATOM 2608 O O . GLN A 1 333 ? 13.231 4.506 -42.600 1.00 36.34 332 GLN A O 1
ATOM 2614 N N . ASP A 1 334 ? 11.885 2.770 -43.220 1.00 36.28 333 ASP A N 1
ATOM 2615 C CA . ASP A 1 334 ? 11.458 2.299 -41.895 1.00 35.12 333 ASP A CA 1
ATOM 2616 C C . ASP A 1 334 ? 12.181 0.971 -41.558 1.00 34.26 333 ASP A C 1
ATOM 2617 O O . ASP A 1 334 ? 12.994 0.491 -42.348 1.00 34.53 333 ASP A O 1
ATOM 2622 N N . VAL A 1 335 ? 11.915 0.382 -40.403 1.00 31.55 334 VAL A N 1
ATOM 2623 C CA . VAL A 1 335 ? 12.654 -0.795 -39.942 1.00 31.24 334 VAL A CA 1
ATOM 2624 C C . VAL A 1 335 ? 12.016 -2.153 -40.309 1.00 30.54 334 VAL A C 1
ATOM 2625 O O . VAL A 1 335 ? 12.436 -3.210 -39.826 1.00 30.40 334 VAL A O 1
ATOM 2629 N N . LEU A 1 336 ? 11.044 -2.114 -41.202 1.00 31.80 335 LEU A N 1
ATOM 2630 C CA . LEU A 1 336 ? 10.392 -3.335 -41.706 1.00 31.11 335 LEU A CA 1
ATOM 2631 C C . LEU A 1 336 ? 10.772 -3.583 -43.157 1.00 32.63 335 LEU A C 1
ATOM 2632 O O . LEU A 1 336 ? 11.011 -2.656 -43.888 1.00 33.49 335 LEU A O 1
ATOM 2637 N N . LYS A 1 337 ? 10.870 -4.844 -43.548 1.00 35.35 336 LYS A N 1
ATOM 2638 C CA . LYS A 1 337 ? 11.213 -5.198 -44.950 1.00 36.54 336 LYS A CA 1
ATOM 2639 C C . LYS A 1 337 ? 10.128 -4.642 -45.900 1.00 36.61 336 LYS A C 1
ATOM 2640 O O . LYS A 1 337 ? 10.403 -4.105 -46.977 1.00 36.73 336 LYS A O 1
ATOM 2646 N N . GLU A 1 338 ? 8.899 -4.713 -45.431 1.00 38.23 337 GLU A N 1
ATOM 2647 C CA . GLU A 1 338 ? 7.687 -4.262 -46.124 1.00 39.71 337 GLU A CA 1
ATOM 2648 C C . GLU A 1 338 ? 6.911 -3.208 -45.308 1.00 39.73 337 GLU A C 1
ATOM 2649 O O . GLU A 1 338 ? 6.335 -3.581 -44.259 1.00 39.14 337 GLU A O 1
ATOM 2655 N N . PRO A 1 339 ? 6.793 -1.959 -45.826 1.00 39.34 338 PRO A N 1
ATOM 2656 C CA . PRO A 1 339 ? 6.193 -0.852 -45.070 1.00 39.54 338 PRO A CA 1
ATOM 2657 C C . PRO A 1 339 ? 4.744 -1.192 -44.690 1.00 39.02 338 PRO A C 1
ATOM 2658 O O . PRO A 1 339 ? 4.077 -1.965 -45.395 1.00 37.51 338 PRO A O 1
ATOM 2662 N N . ILE A 1 340 ? 4.264 -0.595 -43.605 1.00 38.46 339 ILE A N 1
ATOM 2663 C CA . ILE A 1 340 ? 2.852 -0.661 -43.261 1.00 37.62 339 ILE A CA 1
ATOM 2664 C C . ILE A 1 340 ? 2.061 0.249 -44.214 1.00 37.67 339 ILE A C 1
ATOM 2665 O O . ILE A 1 340 ? 2.415 1.386 -44.413 1.00 38.13 339 ILE A O 1
ATOM 2670 N N . ALA A 1 341 ? 1.031 -0.286 -44.863 1.00 37.72 340 ALA A N 1
ATOM 2671 C CA . ALA A 1 341 ? 0.312 0.486 -45.896 1.00 37.25 340 ALA A CA 1
ATOM 2672 C C . ALA A 1 341 ? -1.186 0.261 -45.797 1.00 37.19 340 ALA A C 1
ATOM 2673 O O . ALA A 1 341 ? -1.609 -0.687 -45.186 1.00 37.44 340 ALA A O 1
ATOM 2675 N N . PHE A 1 342 ? -1.975 1.131 -46.419 1.00 37.59 341 PHE A N 1
ATOM 2676 C CA . PHE A 1 342 ? -3.400 0.895 -46.538 1.00 39.34 341 PHE A CA 1
ATOM 2677 C C . PHE A 1 342 ? -3.673 -0.433 -47.262 1.00 40.18 341 PHE A C 1
ATOM 2678 O O . PHE A 1 342 ? -3.011 -0.725 -48.272 1.00 39.25 341 PHE A O 1
ATOM 2686 N N . VAL A 1 343 ? -4.588 -1.246 -46.733 1.00 40.72 342 VAL A N 1
ATOM 2687 C CA . VAL A 1 343 ? -5.158 -2.368 -47.499 1.00 42.40 342 VAL A CA 1
ATOM 2688 C C . VAL A 1 343 ? -6.275 -1.893 -48.491 1.00 42.74 342 VAL A C 1
ATOM 2689 O O . VAL A 1 343 ? -6.503 -2.504 -49.557 1.00 42.82 342 VAL A O 1
ATOM 2693 N N . GLU A 1 344 ? -6.973 -0.832 -48.098 1.00 42.69 343 GLU A N 1
ATOM 2694 C CA . GLU A 1 344 ? -7.919 -0.060 -48.934 1.00 43.41 343 GLU A CA 1
ATOM 2695 C C . GLU A 1 344 ? -7.774 1.383 -48.462 1.00 42.52 343 GLU A C 1
ATOM 2696 O O . GLU A 1 344 ? -7.211 1.610 -47.384 1.00 42.76 343 GLU A O 1
ATOM 2702 N N . PRO A 1 345 ? -8.254 2.381 -49.236 1.00 42.11 344 PRO A N 1
ATOM 2703 C CA . PRO A 1 345 ? -8.004 3.738 -48.723 1.00 40.92 344 PRO A CA 1
ATOM 2704 C C . PRO A 1 345 ? -8.575 3.951 -47.295 1.00 40.65 344 PRO A C 1
ATOM 2705 O O . PRO A 1 345 ? -9.703 3.507 -46.979 1.00 39.89 344 PRO A O 1
ATOM 2709 N N . GLY A 1 346 ? -7.758 4.538 -46.409 1.00 39.94 345 GLY A N 1
ATOM 2710 C CA . GLY A 1 346 ? -8.178 4.789 -45.036 1.00 38.84 345 GLY A CA 1
ATOM 2711 C C . GLY A 1 346 ? -8.259 3.583 -44.123 1.00 38.70 345 GLY A C 1
ATOM 2712 O O . GLY A 1 346 ? -8.718 3.697 -42.967 1.00 38.99 345 GLY A O 1
ATOM 2713 N N . VAL A 1 347 ? -7.824 2.420 -44.603 1.00 37.16 346 VAL A N 1
ATOM 2714 C CA . VAL A 1 347 ? -7.964 1.186 -43.840 1.00 36.30 346 VAL A CA 1
ATOM 2715 C C . VAL A 1 347 ? -6.663 0.398 -43.799 1.00 36.24 346 VAL A C 1
ATOM 2716 O O . VAL A 1 347 ? -5.938 0.337 -44.795 1.00 36.42 346 VAL A O 1
ATOM 2720 N N . ILE A 1 348 ? -6.383 -0.247 -42.667 1.00 35.26 347 ILE A N 1
ATOM 2721 C CA . ILE A 1 348 ? -5.168 -1.005 -42.577 1.00 34.77 347 ILE A CA 1
ATOM 2722 C C . ILE A 1 348 ? -5.527 -2.378 -42.065 1.00 35.47 347 ILE A C 1
ATOM 2723 O O . ILE A 1 348 ? -6.411 -2.532 -41.208 1.00 36.25 347 ILE A O 1
ATOM 2728 N N . GLN A 1 349 ? -4.875 -3.385 -42.637 1.00 35.89 348 GLN A N 1
ATOM 2729 C CA . GLN A 1 349 ? -5.124 -4.733 -42.219 1.00 36.14 348 GLN A CA 1
ATOM 2730 C C . GLN A 1 349 ? -4.411 -4.845 -40.898 1.00 36.34 348 GLN A C 1
ATOM 2731 O O . GLN A 1 349 ? -3.233 -4.461 -40.794 1.00 34.95 348 GLN A O 1
ATOM 2737 N N . VAL A 1 350 ? -5.102 -5.417 -39.929 1.00 35.41 349 VAL A N 1
ATOM 2738 C CA . VAL A 1 350 ? -4.502 -5.848 -38.689 1.00 35.97 349 VAL A CA 1
ATOM 2739 C C . VAL A 1 350 ? -3.458 -6.942 -38.898 1.00 36.84 349 VAL A C 1
ATOM 2740 O O . VAL A 1 350 ? -3.780 -7.986 -39.429 1.00 36.32 349 VAL A O 1
ATOM 2744 N N . PRO A 1 351 ? -2.193 -6.709 -38.438 1.00 35.93 350 PRO A N 1
ATOM 2745 C CA . PRO A 1 351 ? -1.103 -7.690 -38.480 1.00 36.21 350 PRO A CA 1
ATOM 2746 C C . PRO A 1 351 ? -1.452 -9.056 -37.858 1.00 36.21 350 PRO A C 1
ATOM 2747 O O . PRO A 1 351 ? -1.899 -9.167 -36.681 1.00 35.11 350 PRO A O 1
ATOM 2751 N N . GLN A 1 352 ? -1.219 -10.103 -38.644 1.00 35.55 351 GLN A N 1
ATOM 2752 C CA . GLN A 1 352 ? -1.469 -11.458 -38.176 1.00 35.91 351 GLN A CA 1
ATOM 2753 C C . GLN A 1 352 ? -0.189 -12.189 -37.791 1.00 36.28 351 GLN A C 1
ATOM 2754 O O . GLN A 1 352 ? -0.231 -13.373 -37.486 1.00 37.33 351 GLN A O 1
ATOM 2760 N N . CYS A 1 353 ? 0.935 -11.478 -37.747 1.00 35.09 352 CYS A N 1
ATOM 2761 C CA . CYS A 1 353 ? 2.215 -12.089 -37.401 1.00 35.39 352 CYS A CA 1
ATOM 2762 C C . CYS A 1 353 ? 2.203 -12.742 -36.030 1.00 35.00 352 CYS A C 1
ATOM 2763 O O . CYS A 1 353 ? 1.661 -12.191 -35.060 1.00 35.16 352 CYS A O 1
ATOM 2766 N N . ALA A 1 354 ? 2.793 -13.934 -35.964 1.00 33.71 353 ALA A N 1
ATOM 2767 C CA . ALA A 1 354 ? 3.153 -14.572 -34.722 1.00 34.71 353 ALA A CA 1
ATOM 2768 C C . ALA A 1 354 ? 4.453 -13.874 -34.357 1.00 36.92 353 ALA A C 1
ATOM 2769 O O . ALA A 1 354 ? 5.544 -14.432 -34.569 1.00 37.03 353 ALA A O 1
ATOM 2771 N N . GLY A 1 355 ? 4.352 -12.643 -33.853 1.00 36.96 354 GLY A N 1
ATOM 2772 C CA . GLY A 1 355 ? 5.557 -11.878 -33.558 1.00 36.73 354 GLY A CA 1
ATOM 2773 C C . GLY A 1 355 ? 6.046 -11.076 -34.754 1.00 36.26 354 GLY A C 1
ATOM 2774 O O . GLY A 1 355 ? 5.960 -11.512 -35.900 1.00 36.06 354 GLY A O 1
ATOM 2775 N N . VAL A 1 356 ? 6.642 -9.911 -34.499 1.00 34.33 355 VAL A N 1
ATOM 2776 C CA . VAL A 1 356 ? 7.152 -9.100 -35.594 1.00 32.95 355 VAL A CA 1
ATOM 2777 C C . VAL A 1 356 ? 8.573 -9.426 -36.085 1.00 31.04 355 VAL A C 1
ATOM 2778 O O . VAL A 1 356 ? 9.015 -8.836 -37.050 1.00 31.20 355 VAL A O 1
ATOM 2782 N N . ALA A 1 357 ? 9.290 -10.344 -35.449 1.00 32.58 356 ALA A N 1
ATOM 2783 C CA . ALA A 1 357 ? 10.717 -10.562 -35.793 1.00 33.79 356 ALA A CA 1
ATOM 2784 C C . ALA A 1 357 ? 10.988 -10.749 -37.281 1.00 35.25 356 ALA A C 1
ATOM 2785 O O . ALA A 1 357 ? 11.904 -10.104 -37.835 1.00 35.59 356 ALA A O 1
ATOM 2787 N N . ASP A 1 358 ? 10.145 -11.554 -37.945 1.00 36.32 357 ASP A N 1
ATOM 2788 C CA . ASP A 1 358 ? 10.331 -11.943 -39.375 1.00 37.79 357 ASP A CA 1
ATOM 2789 C C . ASP A 1 358 ? 10.169 -10.800 -40.361 1.00 37.06 357 ASP A C 1
ATOM 2790 O O . ASP A 1 358 ? 10.655 -10.886 -41.490 1.00 37.19 357 ASP A O 1
ATOM 2795 N N . TRP A 1 359 ? 9.518 -9.736 -39.883 1.00 35.04 358 TRP A N 1
ATOM 2796 C CA . TRP A 1 359 ? 9.220 -8.554 -40.613 1.00 34.70 358 TRP A CA 1
ATOM 2797 C C . TRP A 1 359 ? 10.289 -7.461 -40.481 1.00 33.15 358 TRP A C 1
ATOM 2798 O O . TRP A 1 359 ? 10.290 -6.515 -41.235 1.00 33.52 358 TRP A O 1
ATOM 2809 N N . VAL A 1 360 ? 11.196 -7.599 -39.527 1.00 33.24 359 VAL A N 1
ATOM 2810 C CA . VAL A 1 360 ? 12.232 -6.616 -39.279 1.00 32.74 359 VAL A CA 1
ATOM 2811 C C . VAL A 1 360 ? 13.373 -6.628 -40.302 1.00 33.42 359 VAL A C 1
ATOM 2812 O O . VAL A 1 360 ? 13.995 -7.681 -40.548 1.00 34.97 359 VAL A O 1
ATOM 2816 N N . ASP A 1 361 ? 13.653 -5.457 -40.864 1.00 34.11 360 ASP A N 1
ATOM 2817 C CA . ASP A 1 361 ? 14.808 -5.227 -41.767 1.00 34.84 360 ASP A CA 1
ATOM 2818 C C . ASP A 1 361 ? 16.040 -4.979 -40.900 1.00 35.12 360 ASP A C 1
ATOM 2819 O O . ASP A 1 361 ? 16.233 -3.864 -40.367 1.00 33.36 360 ASP A O 1
ATOM 2824 N N . ARG A 1 362 ? 16.833 -6.039 -40.749 1.00 36.19 361 ARG A N 1
ATOM 2825 C CA . ARG A 1 362 ? 18.065 -5.995 -39.968 1.00 37.39 361 ARG A CA 1
ATOM 2826 C C . ARG A 1 362 ? 19.034 -4.970 -40.490 1.00 37.11 361 ARG A C 1
ATOM 2827 O O . ARG A 1 362 ? 19.716 -4.330 -39.689 1.00 37.86 361 ARG A O 1
ATOM 2835 N N . ASP A 1 363 ? 19.105 -4.761 -41.819 1.00 37.70 362 ASP A N 1
ATOM 2836 C CA . ASP A 1 363 ? 20.015 -3.736 -42.389 1.00 37.80 362 ASP A CA 1
ATOM 2837 C C . ASP A 1 363 ? 19.598 -2.320 -42.029 1.00 35.62 362 ASP A C 1
ATOM 2838 O O . ASP A 1 363 ? 20.436 -1.441 -41.832 1.00 34.71 362 ASP A O 1
ATOM 2843 N N . ALA A 1 364 ? 18.289 -2.084 -42.042 1.00 34.38 363 ALA A N 1
ATOM 2844 C CA . ALA A 1 364 ? 17.790 -0.773 -41.670 1.00 32.58 363 ALA A CA 1
ATOM 2845 C C . ALA A 1 364 ? 18.050 -0.542 -40.178 1.00 30.87 363 ALA A C 1
ATOM 2846 O O . ALA A 1 364 ? 18.602 0.503 -39.805 1.00 29.86 363 ALA A O 1
ATOM 2848 N N . VAL A 1 365 ? 17.719 -1.526 -39.351 1.00 29.15 364 VAL A N 1
ATOM 2849 C CA . VAL A 1 365 ? 17.968 -1.383 -37.914 1.00 31.29 364 VAL A CA 1
ATOM 2850 C C . VAL A 1 365 ? 19.443 -1.023 -37.693 1.00 32.73 364 VAL A C 1
ATOM 2851 O O . VAL A 1 365 ? 19.786 -0.104 -36.902 1.00 33.59 364 VAL A O 1
ATOM 2855 N N . ARG A 1 366 ? 20.326 -1.728 -38.400 1.00 34.23 365 ARG A N 1
ATOM 2856 C CA . ARG A 1 366 ? 21.750 -1.506 -38.235 1.00 35.65 365 ARG A CA 1
ATOM 2857 C C . ARG A 1 366 ? 22.215 -0.139 -38.706 1.00 35.28 365 ARG A C 1
ATOM 2858 O O . ARG A 1 366 ? 22.983 0.532 -37.979 1.00 34.18 365 ARG A O 1
ATOM 2866 N N . ARG A 1 367 ? 21.724 0.311 -39.871 1.00 34.91 366 ARG A N 1
ATOM 2867 C CA . ARG A 1 367 ? 22.114 1.637 -40.378 1.00 36.29 366 ARG A CA 1
ATOM 2868 C C . ARG A 1 367 ? 21.678 2.777 -39.445 1.00 35.97 366 ARG A C 1
ATOM 2869 O O . ARG A 1 367 ? 22.449 3.729 -39.250 1.00 35.84 366 ARG A O 1
ATOM 2877 N N . PHE A 1 368 ? 20.463 2.670 -38.886 1.00 32.46 367 PHE A N 1
ATOM 2878 C CA . PHE A 1 368 ? 19.898 3.741 -38.107 1.00 31.15 367 PHE A CA 1
ATOM 2879 C C . PHE A 1 368 ? 20.400 3.741 -36.636 1.00 31.19 367 PHE A C 1
ATOM 2880 O O . PHE A 1 368 ? 20.090 4.682 -35.891 1.00 29.64 367 PHE A O 1
ATOM 2888 N N . SER A 1 369 ? 21.180 2.719 -36.247 1.00 31.54 368 SER A N 1
ATOM 2889 C CA . SER A 1 369 ? 21.672 2.566 -34.856 1.00 33.51 368 SER A CA 1
ATOM 2890 C C . SER A 1 369 ? 22.717 3.596 -34.411 1.00 33.16 368 SER A C 1
ATOM 2891 O O . SER A 1 369 ? 23.736 3.812 -35.057 1.00 33.17 368 SER A O 1
ATOM 2894 N N . THR A 1 370 ? 22.454 4.287 -33.313 1.00 32.63 369 THR A N 1
ATOM 2895 C CA . THR A 1 370 ? 23.451 5.238 -32.814 1.00 32.55 369 THR A CA 1
ATOM 2896 C C . THR A 1 370 ? 24.091 4.674 -31.588 1.00 32.85 369 THR A C 1
ATOM 2897 O O . THR A 1 370 ? 25.113 5.207 -31.092 1.00 34.33 369 THR A O 1
ATOM 2901 N N . ALA A 1 371 ? 23.495 3.613 -31.075 1.00 32.35 370 ALA A N 1
ATOM 2902 C CA . ALA A 1 371 ? 24.050 2.884 -29.923 1.00 31.97 370 ALA A CA 1
ATOM 2903 C C . ALA A 1 371 ? 23.439 1.487 -29.857 1.00 31.98 370 ALA A C 1
ATOM 2904 O O . ALA A 1 371 ? 22.265 1.243 -30.308 1.00 31.89 370 ALA A O 1
ATOM 2906 N N . THR A 1 372 ? 24.207 0.550 -29.317 1.00 30.33 371 THR A N 1
ATOM 2907 C CA . THR A 1 372 ? 23.731 -0.803 -29.205 1.00 30.67 371 THR A CA 1
ATOM 2908 C C . THR A 1 372 ? 24.329 -1.439 -27.936 1.00 31.80 371 THR A C 1
ATOM 2909 O O . THR A 1 372 ? 25.567 -1.314 -27.707 1.00 32.34 371 THR A O 1
ATOM 2913 N N . TRP A 1 373 ? 23.472 -2.076 -27.127 1.00 29.24 372 TRP A N 1
ATOM 2914 C CA . TRP A 1 373 ? 23.898 -2.712 -25.892 1.00 30.89 372 TRP A CA 1
ATOM 2915 C C . TRP A 1 373 ? 23.324 -4.129 -25.810 1.00 32.25 372 TRP A C 1
ATOM 2916 O O . TRP A 1 373 ? 22.136 -4.300 -25.951 1.00 31.77 372 TRP A O 1
ATOM 2927 N N . SER A 1 374 ? 24.172 -5.124 -25.552 1.00 33.38 373 SER A N 1
ATOM 2928 C CA . SER A 1 374 ? 23.751 -6.524 -25.489 1.00 34.77 373 SER A CA 1
ATOM 2929 C C . SER A 1 374 ? 24.114 -7.097 -24.177 1.00 35.38 373 SER A C 1
ATOM 2930 O O . SER A 1 374 ? 25.186 -6.763 -23.600 1.00 35.79 373 SER A O 1
ATOM 2933 N N . VAL A 1 375 ? 23.255 -7.960 -23.679 1.00 33.82 374 VAL A N 1
ATOM 2934 C CA . VAL A 1 375 ? 23.574 -8.590 -22.422 1.00 34.82 374 VAL A CA 1
ATOM 2935 C C . VAL A 1 375 ? 23.206 -10.065 -22.397 1.00 35.23 374 VAL A C 1
ATOM 2936 O O . VAL A 1 375 ? 22.114 -10.467 -22.855 1.00 33.79 374 VAL A O 1
ATOM 2940 N N . ASP A 1 376 ? 24.144 -10.862 -21.880 1.00 36.29 375 ASP A N 1
ATOM 2941 C CA . ASP A 1 376 ? 23.903 -12.259 -21.572 1.00 37.46 375 ASP A CA 1
ATOM 2942 C C . ASP A 1 376 ? 22.909 -12.250 -20.421 1.00 38.11 375 ASP A C 1
ATOM 2943 O O . ASP A 1 376 ? 23.196 -11.720 -19.341 1.00 37.21 375 ASP A O 1
ATOM 2948 N N . LEU A 1 377 ? 21.737 -12.832 -20.648 1.00 38.66 376 LEU A N 1
ATOM 2949 C CA . LEU A 1 377 ? 20.695 -12.760 -19.637 1.00 40.52 376 LEU A CA 1
ATOM 2950 C C . LEU A 1 377 ? 20.972 -13.672 -18.465 1.00 42.22 376 LEU A C 1
ATOM 2951 O O . LEU A 1 377 ? 20.501 -13.387 -17.381 1.00 41.06 376 LEU A O 1
ATOM 2956 N N . ARG A 1 378 ? 21.751 -14.750 -18.682 1.00 45.37 377 ARG A N 1
ATOM 2957 C CA . ARG A 1 378 ? 22.076 -15.718 -17.587 1.00 48.62 377 ARG A CA 1
ATOM 2958 C C . ARG A 1 378 ? 23.169 -15.253 -16.607 1.00 50.04 377 ARG A C 1
ATOM 2959 O O . ARG A 1 378 ? 23.083 -15.514 -15.394 1.00 51.03 377 ARG A O 1
ATOM 2967 N N . THR A 1 379 ? 24.170 -14.547 -17.130 1.00 51.46 378 THR A N 1
ATOM 2968 C CA . THR A 1 379 ? 25.247 -13.989 -16.323 1.00 52.23 378 THR A CA 1
ATOM 2969 C C . THR A 1 379 ? 24.989 -12.539 -15.899 1.00 53.38 378 THR A C 1
ATOM 2970 O O . THR A 1 379 ? 25.015 -12.243 -14.713 1.00 53.90 378 THR A O 1
ATOM 2974 N N . LEU A 1 380 ? 24.703 -11.668 -16.869 1.00 54.13 379 LEU A N 1
ATOM 2975 C CA . LEU A 1 380 ? 24.543 -10.208 -16.715 1.00 55.57 379 LEU A CA 1
ATOM 2976 C C . LEU A 1 380 ? 25.757 -9.358 -17.182 1.00 56.54 379 LEU A C 1
ATOM 2977 O O . LEU A 1 380 ? 25.898 -8.189 -16.803 1.00 56.26 379 LEU A O 1
ATOM 2982 N N . GLU A 1 381 ? 26.605 -9.951 -18.031 1.00 57.85 380 GLU A N 1
ATOM 2983 C CA . GLU A 1 381 ? 27.669 -9.200 -18.726 1.00 58.99 380 GLU A CA 1
ATOM 2984 C C . GLU A 1 381 ? 27.206 -8.753 -20.094 1.00 58.84 380 GLU A C 1
ATOM 2985 O O . GLU A 1 381 ? 26.740 -9.556 -20.938 1.00 57.68 380 GLU A O 1
ATOM 2991 N N . GLY A 1 382 ? 27.339 -7.448 -20.280 1.00 59.34 381 GLY A N 1
ATOM 2992 C CA . GLY A 1 382 ? 26.930 -6.783 -21.502 1.00 59.96 381 GLY A CA 1
ATOM 2993 C C . GLY A 1 382 ? 28.100 -6.007 -22.040 1.00 60.41 381 GLY A C 1
ATOM 2994 O O . GLY A 1 382 ? 29.167 -5.945 -21.407 1.00 60.04 381 GLY A O 1
ATOM 2995 N N . HIS A 1 383 ? 27.925 -5.441 -23.226 1.00 60.95 382 HIS A N 1
ATOM 2996 C CA . HIS A 1 383 ? 28.930 -4.543 -23.760 1.00 61.94 382 HIS A CA 1
ATOM 2997 C C . HIS A 1 383 ? 28.361 -3.659 -24.865 1.00 61.60 382 HIS A C 1
ATOM 2998 O O . HIS A 1 383 ? 27.260 -3.908 -25.394 1.00 60.27 382 HIS A O 1
ATOM 3005 N N . HIS A 1 384 ? 29.174 -2.660 -25.212 1.00 62.04 383 HIS A N 1
ATOM 3006 C CA . HIS A 1 384 ? 28.818 -1.556 -26.081 1.00 62.64 383 HIS A CA 1
ATOM 3007 C C . HIS A 1 384 ? 29.475 -1.691 -27.448 1.00 62.37 383 HIS A C 1
ATOM 3008 O O . HIS A 1 384 ? 28.784 -1.710 -28.464 1.00 61.91 383 HIS A O 1
ATOM 3015 N N . SER B 1 2 ? 24.472 37.092 -13.744 1.00 36.41 1 SER B N 1
ATOM 3016 C CA . SER B 1 2 ? 25.663 36.805 -14.602 1.00 34.78 1 SER B CA 1
ATOM 3017 C C . SER B 1 2 ? 26.063 35.363 -14.234 1.00 31.55 1 SER B C 1
ATOM 3018 O O . SER B 1 2 ? 27.249 35.102 -14.057 1.00 30.87 1 SER B O 1
ATOM 3021 N N . LEU B 1 3 ? 25.081 34.453 -14.097 1.00 28.54 2 LEU B N 1
ATOM 3022 C CA . LEU B 1 3 ? 25.451 33.023 -13.812 1.00 26.68 2 LEU B CA 1
ATOM 3023 C C . LEU B 1 3 ? 26.260 32.553 -14.990 1.00 26.60 2 LEU B C 1
ATOM 3024 O O . LEU B 1 3 ? 25.850 32.734 -16.140 1.00 28.89 2 LEU B O 1
ATOM 3029 N N . GLN B 1 4 ? 27.388 31.929 -14.711 1.00 24.98 3 GLN B N 1
ATOM 3030 C CA . GLN B 1 4 ? 28.288 31.487 -15.745 1.00 26.38 3 GLN B CA 1
ATOM 3031 C C . GLN B 1 4 ? 28.483 29.983 -15.938 1.00 25.85 3 GLN B C 1
ATOM 3032 O O . GLN B 1 4 ? 28.684 29.513 -17.094 1.00 25.89 3 GLN B O 1
ATOM 3038 N N . THR B 1 5 ? 28.492 29.231 -14.812 1.00 24.38 4 THR B N 1
ATOM 3039 C CA . THR B 1 5 ? 28.821 27.821 -14.857 1.00 23.50 4 THR B CA 1
ATOM 3040 C C . THR B 1 5 ? 27.816 27.027 -14.047 1.00 21.57 4 THR B C 1
ATOM 3041 O O . THR B 1 5 ? 27.452 27.441 -12.962 1.00 18.69 4 THR B O 1
ATOM 3045 N N . CYS B 1 6 ? 27.415 25.877 -14.592 1.00 19.96 5 CYS B N 1
ATOM 3046 C CA . CYS B 1 6 ? 26.723 24.836 -13.836 1.00 19.12 5 CYS B CA 1
ATOM 3047 C C . CYS B 1 6 ? 27.610 23.565 -13.772 1.00 20.34 5 CYS B C 1
ATOM 3048 O O . CYS B 1 6 ? 28.007 23.061 -14.809 1.00 21.07 5 CYS B O 1
ATOM 3051 N N . VAL B 1 7 ? 27.932 23.097 -12.567 1.00 18.74 6 VAL B N 1
ATOM 3052 C CA . VAL B 1 7 ? 28.729 21.892 -12.340 1.00 18.15 6 VAL B CA 1
ATOM 3053 C C . VAL B 1 7 ? 27.854 20.853 -11.635 1.00 19.34 6 VAL B C 1
ATOM 3054 O O . VAL B 1 7 ? 27.237 21.195 -10.654 1.00 19.06 6 VAL B O 1
ATOM 3058 N N . LEU B 1 8 ? 27.716 19.665 -12.231 1.00 15.96 7 LEU B N 1
ATOM 3059 C CA . LEU B 1 8 ? 27.014 18.552 -11.597 1.00 18.56 7 LEU B CA 1
ATOM 3060 C C . LEU B 1 8 ? 28.034 17.607 -11.008 1.00 18.98 7 LEU B C 1
ATOM 3061 O O . LEU B 1 8 ? 29.019 17.241 -11.675 1.00 20.61 7 LEU B O 1
ATOM 3066 N N . HIS B 1 9 ? 27.806 17.235 -9.759 1.00 20.36 8 HIS B N 1
ATOM 3067 C CA . HIS B 1 9 ? 28.712 16.301 -9.037 1.00 20.00 8 HIS B CA 1
ATOM 3068 C C . HIS B 1 9 ? 27.889 15.089 -8.694 1.00 20.79 8 HIS B C 1
ATOM 3069 O O . HIS B 1 9 ? 26.895 15.205 -7.968 1.00 20.22 8 HIS B O 1
ATOM 3076 N N . ARG B 1 10 ? 28.298 13.909 -9.164 1.00 19.30 9 ARG B N 1
ATOM 3077 C CA . ARG B 1 10 ? 27.680 12.711 -8.674 1.00 19.98 9 ARG B CA 1
ATOM 3078 C C . ARG B 1 10 ? 28.559 12.148 -7.556 1.00 21.07 9 ARG B C 1
ATOM 3079 O O . ARG B 1 10 ? 29.722 11.955 -7.764 1.00 22.21 9 ARG B O 1
ATOM 3087 N N . LEU B 1 11 ? 27.955 11.788 -6.421 1.00 21.69 10 LEU B N 1
ATOM 3088 C CA . LEU B 1 11 ? 28.653 11.359 -5.201 1.00 22.42 10 LEU B CA 1
ATOM 3089 C C . LEU B 1 11 ? 28.066 10.026 -4.759 1.00 24.59 10 LEU B C 1
ATOM 3090 O O . LEU B 1 11 ? 26.917 9.690 -5.061 1.00 24.64 10 LEU B O 1
ATOM 3095 N N . SER B 1 12 ? 28.886 9.269 -4.049 1.00 25.21 11 SER B N 1
ATOM 3096 C CA . SER B 1 12 ? 28.468 8.036 -3.333 1.00 27.17 11 SER B CA 1
ATOM 3097 C C . SER B 1 12 ? 29.026 8.219 -1.935 1.00 26.52 11 SER B C 1
ATOM 3098 O O . SER B 1 12 ? 30.269 8.338 -1.794 1.00 24.16 11 SER B O 1
ATOM 3101 N N . LEU B 1 13 ? 28.144 8.308 -0.931 1.00 24.67 12 LEU B N 1
ATOM 3102 C CA . LEU B 1 13 ? 28.570 8.388 0.478 1.00 25.35 12 LEU B CA 1
ATOM 3103 C C . LEU B 1 13 ? 28.163 7.106 1.152 1.00 25.74 12 LEU B C 1
ATOM 3104 O O . LEU B 1 13 ? 27.006 6.698 1.016 1.00 25.46 12 LEU B O 1
ATOM 3109 N N . PRO B 1 14 ? 29.096 6.452 1.886 1.00 25.43 13 PRO B N 1
ATOM 3110 C CA . PRO B 1 14 ? 28.733 5.226 2.619 1.00 24.57 13 PRO B CA 1
ATOM 3111 C C . PRO B 1 14 ? 27.696 5.522 3.690 1.00 22.91 13 PRO B C 1
ATOM 3112 O O . PRO B 1 14 ? 27.894 6.473 4.462 1.00 22.01 13 PRO B O 1
ATOM 3116 N N . LEU B 1 15 ? 26.624 4.723 3.743 1.00 23.22 14 LEU B N 1
ATOM 3117 C CA . LEU B 1 15 ? 25.554 4.910 4.770 1.00 23.52 14 LEU B CA 1
ATOM 3118 C C . LEU B 1 15 ? 26.031 4.307 6.079 1.00 22.59 14 LEU B C 1
ATOM 3119 O O . LEU B 1 15 ? 26.639 3.280 6.046 1.00 23.11 14 LEU B O 1
ATOM 3124 N N . LYS B 1 16 ? 25.860 5.007 7.188 1.00 21.84 15 LYS B N 1
ATOM 3125 C CA . LYS B 1 16 ? 26.216 4.448 8.476 1.00 24.60 15 LYS B CA 1
ATOM 3126 C C . LYS B 1 16 ? 25.403 3.172 8.762 1.00 24.93 15 LYS B C 1
ATOM 3127 O O . LYS B 1 16 ? 25.934 2.229 9.381 1.00 22.24 15 LYS B O 1
ATOM 3133 N N . PHE B 1 17 ? 24.151 3.139 8.287 1.00 23.70 16 PHE B N 1
ATOM 3134 C CA . PHE B 1 17 ? 23.254 2.063 8.622 1.00 25.92 16 PHE B CA 1
ATOM 3135 C C . PHE B 1 17 ? 22.585 1.578 7.355 1.00 25.83 16 PHE B C 1
ATOM 3136 O O . PHE B 1 17 ? 21.467 1.992 7.068 1.00 29.25 16 PHE B O 1
ATOM 3144 N N . PRO B 1 18 ? 23.261 0.710 6.586 1.00 26.22 17 PRO B N 1
ATOM 3145 C CA . PRO B 1 18 ? 22.703 0.176 5.335 1.00 27.34 17 PRO B CA 1
ATOM 3146 C C . PRO B 1 18 ? 21.268 -0.304 5.543 1.00 30.43 17 PRO B C 1
ATOM 3147 O O . PRO B 1 18 ? 20.923 -0.876 6.575 1.00 29.68 17 PRO B O 1
ATOM 3167 N N . ARG B 1 20 ? 17.694 -2.223 4.478 1.00 37.78 19 ARG B N 1
ATOM 3168 C CA . ARG B 1 20 ? 17.227 -3.472 3.866 1.00 41.88 19 ARG B CA 1
ATOM 3169 C C . ARG B 1 20 ? 16.392 -3.158 2.623 1.00 44.38 19 ARG B C 1
ATOM 3170 O O . ARG B 1 20 ? 15.640 -2.198 2.603 1.00 45.86 19 ARG B O 1
ATOM 3178 N N . THR B 1 21 ? 16.597 -3.913 1.561 1.00 46.67 20 THR B N 1
ATOM 3179 C CA . THR B 1 21 ? 15.659 -3.894 0.437 1.00 48.88 20 THR B CA 1
ATOM 3180 C C . THR B 1 21 ? 15.172 -5.315 0.222 1.00 50.34 20 THR B C 1
ATOM 3181 O O . THR B 1 21 ? 15.627 -6.265 0.902 1.00 50.99 20 THR B O 1
ATOM 3185 N N . ALA B 1 22 ? 14.284 -5.458 -0.757 1.00 52.46 21 ALA B N 1
ATOM 3186 C CA . ALA B 1 22 ? 13.686 -6.732 -1.109 1.00 53.22 21 ALA B CA 1
ATOM 3187 C C . ALA B 1 22 ? 14.755 -7.797 -1.341 1.00 53.73 21 ALA B C 1
ATOM 3188 O O . ALA B 1 22 ? 14.678 -8.894 -0.790 1.00 54.62 21 ALA B O 1
ATOM 3190 N N . HIS B 1 23 ? 15.766 -7.497 -2.140 1.00 53.39 22 HIS B N 1
ATOM 3191 C CA . HIS B 1 23 ? 16.685 -8.576 -2.472 1.00 53.59 22 HIS B CA 1
ATOM 3192 C C . HIS B 1 23 ? 18.110 -8.384 -1.967 1.00 51.90 22 HIS B C 1
ATOM 3193 O O . HIS B 1 23 ? 19.059 -8.930 -2.545 1.00 51.90 22 HIS B O 1
ATOM 3200 N N . GLY B 1 24 ? 18.252 -7.630 -0.869 1.00 49.69 23 GLY B N 1
ATOM 3201 C CA . GLY B 1 24 ? 19.576 -7.237 -0.419 1.00 45.13 23 GLY B CA 1
ATOM 3202 C C . GLY B 1 24 ? 19.578 -5.917 0.329 1.00 42.12 23 GLY B C 1
ATOM 3203 O O . GLY B 1 24 ? 18.746 -5.667 1.202 1.00 41.43 23 GLY B O 1
ATOM 3204 N N . HIS B 1 25 ? 20.550 -5.080 0.017 1.00 38.42 24 HIS B N 1
ATOM 3205 C CA . HIS B 1 25 ? 20.802 -3.915 0.870 1.00 36.14 24 HIS B CA 1
ATOM 3206 C C . HIS B 1 25 ? 21.291 -2.729 0.090 1.00 35.43 24 HIS B C 1
ATOM 3207 O O . HIS B 1 25 ? 21.934 -2.867 -0.940 1.00 35.47 24 HIS B O 1
ATOM 3214 N N . ILE B 1 26 ? 21.007 -1.563 0.626 1.00 34.84 25 ILE B N 1
ATOM 3215 C CA . ILE B 1 26 ? 21.532 -0.307 0.101 1.00 34.99 25 ILE B CA 1
ATOM 3216 C C . ILE B 1 26 ? 22.673 0.221 0.975 1.00 33.77 25 ILE B C 1
ATOM 3217 O O . ILE B 1 26 ? 22.419 0.762 2.070 1.00 34.27 25 ILE B O 1
ATOM 3222 N N . ARG B 1 27 ? 23.928 0.131 0.524 1.00 32.15 26 ARG B N 1
ATOM 3223 C CA . ARG B 1 27 ? 24.972 0.654 1.415 1.00 32.92 26 ARG B CA 1
ATOM 3224 C C . ARG B 1 27 ? 25.535 2.005 1.119 1.00 31.75 26 ARG B C 1
ATOM 3225 O O . ARG B 1 27 ? 26.275 2.493 1.953 1.00 29.58 26 ARG B O 1
ATOM 3233 N N . GLU B 1 28 ? 25.193 2.620 -0.009 1.00 31.37 27 GLU B N 1
ATOM 3234 C CA . GLU B 1 28 ? 25.767 3.937 -0.331 1.00 33.31 27 GLU B CA 1
ATOM 3235 C C . GLU B 1 28 ? 24.617 4.867 -0.659 1.00 31.70 27 GLU B C 1
ATOM 3236 O O . GLU B 1 28 ? 23.662 4.407 -1.284 1.00 30.64 27 GLU B O 1
ATOM 3242 N N . LYS B 1 29 ? 24.739 6.141 -0.319 1.00 29.78 28 LYS B N 1
ATOM 3243 C CA . LYS B 1 29 ? 23.787 7.166 -0.798 1.00 29.32 28 LYS B CA 1
ATOM 3244 C C . LYS B 1 29 ? 24.400 7.692 -2.094 1.00 29.15 28 LYS B C 1
ATOM 3245 O O . LYS B 1 29 ? 25.509 8.229 -2.065 1.00 30.40 28 LYS B O 1
ATOM 3251 N N . GLN B 1 30 ? 23.711 7.508 -3.212 1.00 27.65 29 GLN B N 1
ATOM 3252 C CA . GLN B 1 30 ? 24.118 8.195 -4.464 1.00 27.73 29 GLN B CA 1
ATOM 3253 C C . GLN B 1 30 ? 23.332 9.468 -4.517 1.00 26.18 29 GLN B C 1
ATOM 3254 O O . GLN B 1 30 ? 22.115 9.438 -4.319 1.00 26.86 29 GLN B O 1
ATOM 3260 N N . ALA B 1 31 ? 24.018 10.592 -4.740 1.00 24.15 30 ALA B N 1
ATOM 3261 C CA . ALA B 1 31 ? 23.349 11.863 -4.755 1.00 23.52 30 ALA B CA 1
ATOM 3262 C C . ALA B 1 31 ? 23.988 12.674 -5.892 1.00 22.86 30 ALA B C 1
ATOM 3263 O O . ALA B 1 31 ? 25.156 12.426 -6.270 1.00 26.24 30 ALA B O 1
ATOM 3265 N N . ILE B 1 32 ? 23.265 13.638 -6.392 1.00 19.21 31 ILE B N 1
ATOM 3266 C CA . ILE B 1 32 ? 23.747 14.518 -7.383 1.00 18.48 31 ILE B CA 1
ATOM 3267 C C . ILE B 1 32 ? 23.719 15.926 -6.734 1.00 18.66 31 ILE B C 1
ATOM 3268 O O . ILE B 1 32 ? 22.607 16.363 -6.298 1.00 18.07 31 ILE B O 1
ATOM 3273 N N . LEU B 1 33 ? 24.892 16.566 -6.634 1.00 17.86 32 LEU B N 1
ATOM 3274 C CA . LEU B 1 33 ? 24.899 17.981 -6.178 1.00 16.20 32 LEU B CA 1
ATOM 3275 C C . LEU B 1 33 ? 25.061 18.917 -7.352 1.00 17.01 32 LEU B C 1
ATOM 3276 O O . LEU B 1 33 ? 25.878 18.692 -8.229 1.00 17.65 32 LEU B O 1
ATOM 3281 N N . VAL B 1 34 ? 24.280 19.961 -7.345 1.00 16.56 33 VAL B N 1
ATOM 3282 C CA . VAL B 1 34 ? 24.347 21.028 -8.362 1.00 16.29 33 VAL B CA 1
ATOM 3283 C C . VAL B 1 34 ? 25.104 22.195 -7.785 1.00 19.26 33 VAL B C 1
ATOM 3284 O O . VAL B 1 34 ? 24.794 22.634 -6.711 1.00 20.87 33 VAL B O 1
ATOM 3288 N N . GLN B 1 35 ? 26.086 22.700 -8.526 1.00 19.52 34 GLN B N 1
ATOM 3289 C CA . GLN B 1 35 ? 26.867 23.857 -8.115 1.00 19.71 34 GLN B CA 1
ATOM 3290 C C . GLN B 1 35 ? 26.770 24.891 -9.219 1.00 20.35 34 GLN B C 1
ATOM 3291 O O . GLN B 1 35 ? 27.154 24.606 -10.338 1.00 21.34 34 GLN B O 1
ATOM 3297 N N . LEU B 1 36 ? 26.224 26.075 -8.894 1.00 17.54 35 LEU B N 1
ATOM 3298 C CA . LEU B 1 36 ? 26.094 27.192 -9.836 1.00 20.31 35 LEU B CA 1
ATOM 3299 C C . LEU B 1 36 ? 27.111 28.276 -9.466 1.00 20.26 35 LEU B C 1
ATOM 3300 O O . LEU B 1 36 ? 27.331 28.493 -8.276 1.00 21.40 35 LEU B O 1
ATOM 3305 N N . VAL B 1 37 ? 27.801 28.834 -10.458 1.00 21.87 36 VAL B N 1
ATOM 3306 C CA . VAL B 1 37 ? 28.866 29.816 -10.139 1.00 21.25 36 VAL B CA 1
ATOM 3307 C C . VAL B 1 37 ? 28.622 31.018 -11.004 1.00 21.91 36 VAL B C 1
ATOM 3308 O O . VAL B 1 37 ? 28.388 30.839 -12.215 1.00 23.79 36 VAL B O 1
ATOM 3312 N N . ASP B 1 38 ? 28.677 32.241 -10.436 1.00 20.63 37 ASP B N 1
ATOM 3313 C CA . ASP B 1 38 ? 28.498 33.403 -11.269 1.00 22.60 37 ASP B CA 1
ATOM 3314 C C . ASP B 1 38 ? 29.837 34.002 -11.719 1.00 22.64 37 ASP B C 1
ATOM 3315 O O . ASP B 1 38 ? 30.901 33.427 -11.423 1.00 23.29 37 ASP B O 1
ATOM 3320 N N . ALA B 1 39 ? 29.770 35.134 -12.447 1.00 24.23 38 ALA B N 1
ATOM 3321 C CA . ALA B 1 39 ? 31.000 35.732 -13.026 1.00 24.73 38 ALA B CA 1
ATOM 3322 C C . ALA B 1 39 ? 32.014 36.192 -11.977 1.00 25.27 38 ALA B C 1
ATOM 3323 O O . ALA B 1 39 ? 33.228 36.222 -12.255 1.00 27.25 38 ALA B O 1
ATOM 3325 N N . ASP B 1 40 ? 31.540 36.513 -10.767 1.00 23.54 39 ASP B N 1
ATOM 3326 C CA . ASP B 1 40 ? 32.314 36.954 -9.649 1.00 22.87 39 ASP B CA 1
ATOM 3327 C C . ASP B 1 40 ? 32.679 35.807 -8.697 1.00 24.33 39 ASP B C 1
ATOM 3328 O O . ASP B 1 40 ? 33.298 36.016 -7.651 1.00 25.00 39 ASP B O 1
ATOM 3333 N N . GLY B 1 41 ? 32.362 34.570 -9.072 1.00 23.32 40 GLY B N 1
ATOM 3334 C CA . GLY B 1 41 ? 32.769 33.463 -8.212 1.00 22.25 40 GLY B CA 1
ATOM 3335 C C . GLY B 1 41 ? 31.794 33.093 -7.103 1.00 22.10 40 GLY B C 1
ATOM 3336 O O . GLY B 1 41 ? 32.069 32.200 -6.296 1.00 21.62 40 GLY B O 1
ATOM 3337 N N . ILE B 1 42 ? 30.681 33.805 -7.009 1.00 22.29 41 ILE B N 1
ATOM 3338 C CA . ILE B 1 42 ? 29.676 33.546 -5.939 1.00 21.49 41 ILE B CA 1
ATOM 3339 C C . ILE B 1 42 ? 28.921 32.263 -6.342 1.00 20.17 41 ILE B C 1
ATOM 3340 O O . ILE B 1 42 ? 28.519 32.178 -7.516 1.00 18.38 41 ILE B O 1
ATOM 3345 N N . GLU B 1 43 ? 28.690 31.341 -5.387 1.00 17.46 42 GLU B N 1
ATOM 3346 C CA . GLU B 1 43 ? 28.104 29.986 -5.710 1.00 18.39 42 GLU B CA 1
ATOM 3347 C C . GLU B 1 43 ? 26.780 29.697 -5.023 1.00 17.64 42 GLU B C 1
ATOM 3348 O O . GLU B 1 43 ? 26.524 30.223 -3.943 1.00 21.32 42 GLU B O 1
ATOM 3354 N N . GLY B 1 44 ? 25.981 28.817 -5.616 1.00 18.00 43 GLY B N 1
ATOM 3355 C CA . GLY B 1 44 ? 24.809 28.285 -4.940 1.00 17.61 43 GLY B CA 1
ATOM 3356 C C . GLY B 1 44 ? 24.850 26.796 -5.199 1.00 17.67 43 GLY B C 1
ATOM 3357 O O . GLY B 1 44 ? 25.358 26.369 -6.253 1.00 20.90 43 GLY B O 1
ATOM 3358 N N . TRP B 1 45 ? 24.435 25.998 -4.218 1.00 16.19 44 TRP B N 1
ATOM 3359 C CA . TRP B 1 45 ? 24.513 24.553 -4.366 1.00 17.24 44 TRP B CA 1
ATOM 3360 C C . TRP B 1 45 ? 23.136 24.013 -4.054 1.00 17.08 44 TRP B C 1
ATOM 3361 O O . TRP B 1 45 ? 22.346 24.671 -3.316 1.00 17.26 44 TRP B O 1
ATOM 3372 N N . SER B 1 46 ? 22.866 22.795 -4.503 1.00 15.94 45 SER B N 1
ATOM 3373 C CA . SER B 1 46 ? 21.612 22.117 -4.055 1.00 15.89 45 SER B CA 1
ATOM 3374 C C . SER B 1 46 ? 21.821 20.614 -4.241 1.00 16.09 45 SER B C 1
ATOM 3375 O O . SER B 1 46 ? 22.840 20.180 -4.814 1.00 16.59 45 SER B O 1
ATOM 3378 N N . GLU B 1 47 ? 20.867 19.807 -3.769 1.00 16.58 46 GLU B N 1
ATOM 3379 C CA . GLU B 1 47 ? 20.979 18.355 -3.943 1.00 16.02 46 GLU B CA 1
ATOM 3380 C C . GLU B 1 47 ? 19.745 17.853 -4.633 1.00 20.09 46 GLU B C 1
ATOM 3381 O O . GLU B 1 47 ? 18.635 18.157 -4.185 1.00 21.08 46 GLU B O 1
ATOM 3387 N N . CYS B 1 48 ? 19.924 17.066 -5.691 1.00 19.54 47 CYS B N 1
ATOM 3388 C CA . CYS B 1 48 ? 18.791 16.326 -6.272 1.00 19.95 47 CYS B CA 1
ATOM 3389 C C . CYS B 1 48 ? 18.486 15.148 -5.362 1.00 22.00 47 CYS B C 1
ATOM 3390 O O . CYS B 1 48 ? 19.339 14.331 -5.064 1.00 23.95 47 CYS B O 1
ATOM 3393 N N . VAL B 1 49 ? 17.271 15.042 -4.898 1.00 20.55 48 VAL B N 1
ATOM 3394 C CA . VAL B 1 49 ? 16.994 13.985 -3.883 1.00 22.56 48 VAL B CA 1
ATOM 3395 C C . VAL B 1 49 ? 16.561 12.625 -4.491 1.00 22.58 48 VAL B C 1
ATOM 3396 O O . VAL B 1 49 ? 16.228 11.729 -3.758 1.00 23.66 48 VAL B O 1
ATOM 3400 N N . ALA B 1 50 ? 16.565 12.476 -5.809 1.00 21.49 49 ALA B N 1
ATOM 3401 C CA . ALA B 1 50 ? 16.211 11.159 -6.371 1.00 21.18 49 ALA B CA 1
ATOM 3402 C C . ALA B 1 50 ? 17.056 10.057 -5.760 1.00 23.35 49 ALA B C 1
ATOM 3403 O O . ALA B 1 50 ? 18.280 10.227 -5.583 1.00 22.81 49 ALA B O 1
ATOM 3405 N N . LEU B 1 51 ? 16.416 8.912 -5.523 1.00 21.86 50 LEU B N 1
ATOM 3406 C CA . LEU B 1 51 ? 17.142 7.809 -4.876 1.00 23.17 50 LEU B CA 1
ATOM 3407 C C . LEU B 1 51 ? 17.822 6.898 -5.948 1.00 23.11 50 LEU B C 1
ATOM 3408 O O . LEU B 1 51 ? 17.614 7.037 -7.117 1.00 19.70 50 LEU B O 1
ATOM 3413 N N . ALA B 1 52 ? 18.663 5.945 -5.533 1.00 23.02 51 ALA B N 1
ATOM 3414 C CA . ALA B 1 52 ? 19.415 5.184 -6.548 1.00 22.53 51 ALA B CA 1
ATOM 3415 C C . ALA B 1 52 ? 18.499 4.331 -7.460 1.00 23.12 51 ALA B C 1
ATOM 3416 O O . ALA B 1 52 ? 18.850 4.087 -8.657 1.00 23.57 51 ALA B O 1
ATOM 3418 N N . GLU B 1 53 ? 17.396 3.807 -6.894 1.00 21.94 52 GLU B N 1
ATOM 3419 C CA . GLU B 1 53 ? 16.453 2.937 -7.621 1.00 22.51 52 GLU B CA 1
ATOM 3420 C C . GLU B 1 53 ? 15.098 3.612 -7.602 1.00 21.51 52 GLU B C 1
ATOM 3421 O O . GLU B 1 53 ? 14.777 4.279 -6.599 1.00 23.52 52 GLU B O 1
ATOM 3427 N N . PRO B 1 54 ? 14.285 3.433 -8.663 1.00 22.28 53 PRO B N 1
ATOM 3428 C CA . PRO B 1 54 ? 12.990 4.107 -8.728 1.00 21.05 53 PRO B CA 1
ATOM 3429 C C . PRO B 1 54 ? 11.915 3.351 -7.909 1.00 23.40 53 PRO B C 1
ATOM 3430 O O . PRO B 1 54 ? 10.879 3.020 -8.460 1.00 24.40 53 PRO B O 1
ATOM 3434 N N . THR B 1 55 ? 12.164 3.118 -6.633 1.00 23.56 54 THR B N 1
ATOM 3435 C CA . THR B 1 55 ? 11.250 2.333 -5.778 1.00 26.36 54 THR B CA 1
ATOM 3436 C C . THR B 1 55 ? 10.300 3.158 -4.988 1.00 28.03 54 THR B C 1
ATOM 3437 O O . THR B 1 55 ? 9.265 2.660 -4.504 1.00 28.09 54 THR B O 1
ATOM 3441 N N . TYR B 1 56 ? 10.690 4.407 -4.745 1.00 27.27 55 TYR B N 1
ATOM 3442 C CA . TYR B 1 56 ? 9.851 5.307 -3.957 1.00 27.43 55 TYR B CA 1
ATOM 3443 C C . TYR B 1 56 ? 9.153 6.328 -4.860 1.00 27.59 55 TYR B C 1
ATOM 3444 O O . TYR B 1 56 ? 7.930 6.636 -4.666 1.00 26.18 55 TYR B O 1
ATOM 3453 N N . THR B 1 57 ? 9.887 6.839 -5.855 1.00 24.70 56 THR B N 1
ATOM 3454 C CA . THR B 1 57 ? 9.229 7.593 -6.960 1.00 25.52 56 THR B CA 1
ATOM 3455 C C . THR B 1 57 ? 9.875 7.136 -8.258 1.00 25.20 56 THR B C 1
ATOM 3456 O O . THR B 1 57 ? 10.826 6.371 -8.235 1.00 24.15 56 THR B O 1
ATOM 3460 N N . GLU B 1 58 ? 9.411 7.657 -9.377 1.00 23.96 57 GLU B N 1
ATOM 3461 C CA . GLU B 1 58 ? 9.866 7.181 -10.677 1.00 24.00 57 GLU B CA 1
ATOM 3462 C C . GLU B 1 58 ? 11.258 7.697 -11.057 1.00 22.69 57 GLU B C 1
ATOM 3463 O O . GLU B 1 58 ? 11.852 7.147 -11.945 1.00 22.20 57 GLU B O 1
ATOM 3469 N N . GLU B 1 59 ? 11.769 8.772 -10.409 1.00 20.99 58 GLU B N 1
ATOM 3470 C CA . GLU B 1 59 ? 13.108 9.296 -10.774 1.00 19.76 58 GLU B CA 1
ATOM 3471 C C . GLU B 1 59 ? 14.176 8.534 -9.962 1.00 19.46 58 GLU B C 1
ATOM 3472 O O . GLU B 1 59 ? 13.903 8.081 -8.840 1.00 19.27 58 GLU B O 1
ATOM 3478 N N . CYS B 1 60 ? 15.369 8.359 -10.520 1.00 17.82 59 CYS B N 1
ATOM 3479 C CA . CYS B 1 60 ? 16.465 7.696 -9.785 1.00 19.53 59 CYS B CA 1
ATOM 3480 C C . CYS B 1 60 ? 17.731 8.445 -10.248 1.00 19.14 59 CYS B C 1
ATOM 3481 O O . CYS B 1 60 ? 17.642 9.317 -11.178 1.00 18.61 59 CYS B O 1
ATOM 3484 N N . THR B 1 61 ? 18.883 8.193 -9.599 1.00 19.83 60 THR B N 1
ATOM 3485 C CA . THR B 1 61 ? 20.077 9.019 -9.828 1.00 19.39 60 THR B CA 1
ATOM 3486 C C . THR B 1 61 ? 20.455 8.894 -11.298 1.00 20.27 60 THR B C 1
ATOM 3487 O O . THR B 1 61 ? 20.781 9.871 -11.936 1.00 18.19 60 THR B O 1
ATOM 3491 N N . ASP B 1 62 ? 20.347 7.705 -11.875 1.00 19.38 61 ASP B N 1
ATOM 3492 C CA . ASP B 1 62 ? 20.849 7.575 -13.220 1.00 21.67 61 ASP B CA 1
ATOM 3493 C C . ASP B 1 62 ? 20.027 8.423 -14.174 1.00 18.98 61 ASP B C 1
ATOM 3494 O O . ASP B 1 62 ? 20.569 8.987 -15.141 1.00 17.83 61 ASP B O 1
ATOM 3499 N N . THR B 1 63 ? 18.704 8.398 -13.996 1.00 19.63 62 THR B N 1
ATOM 3500 C CA . THR B 1 63 ? 17.860 9.075 -15.002 1.00 19.77 62 THR B CA 1
ATOM 3501 C C . THR B 1 63 ? 17.875 10.593 -14.723 1.00 17.00 62 THR B C 1
ATOM 3502 O O . THR B 1 63 ? 17.815 11.398 -15.636 1.00 21.54 62 THR B O 1
ATOM 3506 N N . ALA B 1 64 ? 17.914 10.972 -13.456 1.00 17.91 63 ALA B N 1
ATOM 3507 C CA . ALA B 1 64 ? 18.145 12.363 -13.099 1.00 18.19 63 ALA B CA 1
ATOM 3508 C C . ALA B 1 64 ? 19.390 12.990 -13.727 1.00 17.60 63 ALA B C 1
ATOM 3509 O O . ALA B 1 64 ? 19.341 14.152 -14.222 1.00 17.93 63 ALA B O 1
ATOM 3511 N N . TRP B 1 65 ? 20.514 12.270 -13.648 1.00 17.86 64 TRP B N 1
ATOM 3512 C CA . TRP B 1 65 ? 21.759 12.712 -14.296 1.00 18.48 64 TRP B CA 1
ATOM 3513 C C . TRP B 1 65 ? 21.543 13.061 -15.770 1.00 19.35 64 TRP B C 1
ATOM 3514 O O . TRP B 1 65 ? 21.882 14.142 -16.192 1.00 19.00 64 TRP B O 1
ATOM 3525 N N . VAL B 1 66 ? 21.025 12.131 -16.604 1.00 19.95 65 VAL B N 1
ATOM 3526 C CA . VAL B 1 66 ? 20.879 12.517 -18.008 1.00 18.25 65 VAL B CA 1
ATOM 3527 C C . VAL B 1 66 ? 19.790 13.520 -18.256 1.00 17.14 65 VAL B C 1
ATOM 3528 O O . VAL B 1 66 ? 19.878 14.279 -19.194 1.00 18.50 65 VAL B O 1
ATOM 3540 N N . LEU B 1 68 ? 19.232 16.085 -16.281 1.00 17.47 67 LEU B N 1
ATOM 3541 C CA . LEU B 1 68 ? 19.888 17.399 -16.073 1.00 17.33 67 LEU B CA 1
ATOM 3542 C C . LEU B 1 68 ? 20.836 17.744 -17.210 1.00 17.66 67 LEU B C 1
ATOM 3543 O O . LEU B 1 68 ? 20.795 18.836 -17.745 1.00 17.48 67 LEU B O 1
ATOM 3548 N N . VAL B 1 69 ? 21.708 16.809 -17.539 1.00 18.14 68 VAL B N 1
ATOM 3549 C CA . VAL B 1 69 ? 22.791 17.060 -18.517 1.00 19.15 68 VAL B CA 1
ATOM 3550 C C . VAL B 1 69 ? 22.190 17.438 -19.866 1.00 20.17 68 VAL B C 1
ATOM 3551 O O . VAL B 1 69 ? 22.669 18.382 -20.485 1.00 19.75 68 VAL B O 1
ATOM 3555 N N . HIS B 1 70 ? 21.250 16.639 -20.362 1.00 20.33 69 HIS B N 1
ATOM 3556 C CA . HIS B 1 70 ? 20.818 16.742 -21.774 1.00 21.29 69 HIS B CA 1
ATOM 3557 C C . HIS B 1 70 ? 19.547 17.458 -22.019 1.00 23.73 69 HIS B C 1
ATOM 3558 O O . HIS B 1 70 ? 19.249 17.770 -23.198 1.00 23.86 69 HIS B O 1
ATOM 3565 N N . HIS B 1 71 ? 18.841 17.807 -20.943 1.00 20.41 70 HIS B N 1
ATOM 3566 C CA . HIS B 1 71 ? 17.546 18.461 -21.083 1.00 20.33 70 HIS B CA 1
ATOM 3567 C C . HIS B 1 71 ? 17.371 19.686 -20.219 1.00 20.64 70 HIS B C 1
ATOM 3568 O O . HIS B 1 71 ? 17.039 20.754 -20.758 1.00 19.71 70 HIS B O 1
ATOM 3575 N N . LEU B 1 72 ? 17.529 19.559 -18.894 1.00 18.34 71 LEU B N 1
ATOM 3576 C CA . LEU B 1 72 ? 17.171 20.708 -18.073 1.00 19.86 71 LEU B CA 1
ATOM 3577 C C . LEU B 1 72 ? 18.257 21.783 -18.049 1.00 19.91 71 LEU B C 1
ATOM 3578 O O . LEU B 1 72 ? 17.952 22.977 -18.133 1.00 19.43 71 LEU B O 1
ATOM 3583 N N . VAL B 1 73 ? 19.525 21.391 -17.869 1.00 20.20 72 VAL B N 1
ATOM 3584 C CA . VAL B 1 73 ? 20.574 22.439 -17.936 1.00 20.22 72 VAL B CA 1
ATOM 3585 C C . VAL B 1 73 ? 20.578 23.267 -19.238 1.00 22.43 72 VAL B C 1
ATOM 3586 O O . VAL B 1 73 ? 20.635 24.456 -19.168 1.00 21.87 72 VAL B O 1
ATOM 3590 N N . PRO B 1 74 ? 20.459 22.649 -20.443 1.00 23.54 73 PRO B N 1
ATOM 3591 C CA . PRO B 1 74 ? 20.395 23.409 -21.717 1.00 22.99 73 PRO B CA 1
ATOM 3592 C C . PRO B 1 74 ? 19.213 24.326 -21.743 1.00 24.23 73 PRO B C 1
ATOM 3593 O O . PRO B 1 74 ? 19.325 25.514 -22.115 1.00 22.89 73 PRO B O 1
ATOM 3597 N N . ARG B 1 75 ? 18.061 23.833 -21.293 1.00 22.91 74 ARG B N 1
ATOM 3598 C CA . ARG B 1 75 ? 16.918 24.729 -21.183 1.00 22.82 74 ARG B CA 1
ATOM 3599 C C . ARG B 1 75 ? 17.105 25.939 -20.271 1.00 21.90 74 ARG B C 1
ATOM 3600 O O . ARG B 1 75 ? 16.723 27.058 -20.624 1.00 22.73 74 ARG B O 1
ATOM 3608 N N . PHE B 1 76 ? 17.640 25.706 -19.082 1.00 20.37 75 PHE B N 1
ATOM 3609 C CA . PHE B 1 76 ? 18.017 26.734 -18.122 1.00 20.79 75 PHE B CA 1
ATOM 3610 C C . PHE B 1 76 ? 19.017 27.744 -18.728 1.00 22.93 75 PHE B C 1
ATOM 3611 O O . PHE B 1 76 ? 18.848 29.017 -18.615 1.00 25.67 75 PHE B O 1
ATOM 3619 N N . ALA B 1 77 ? 20.024 27.239 -19.414 1.00 23.59 76 ALA B N 1
ATOM 3620 C CA . ALA B 1 77 ? 20.995 28.165 -20.111 1.00 25.94 76 ALA B CA 1
ATOM 3621 C C . ALA B 1 77 ? 20.314 29.075 -21.139 1.00 26.90 76 ALA B C 1
ATOM 3622 O O . ALA B 1 77 ? 20.555 30.303 -21.158 1.00 25.12 76 ALA B O 1
ATOM 3624 N N . ARG B 1 78 ? 19.447 28.480 -21.966 1.00 27.85 77 ARG B N 1
ATOM 3625 C CA . ARG B 1 78 ? 18.675 29.246 -22.957 1.00 30.88 77 ARG B CA 1
ATOM 3626 C C . ARG B 1 78 ? 17.835 30.353 -22.312 1.00 31.46 77 ARG B C 1
ATOM 3627 O O . ARG B 1 78 ? 17.830 31.492 -22.771 1.00 31.47 77 ARG B O 1
ATOM 3635 N N . TRP B 1 79 ? 17.120 30.017 -21.252 1.00 30.55 78 TRP B N 1
ATOM 3636 C CA . TRP B 1 79 ? 16.339 30.982 -20.501 1.00 31.75 78 TRP B CA 1
ATOM 3637 C C . TRP B 1 79 ? 17.202 32.097 -19.861 1.00 32.16 78 TRP B C 1
ATOM 3638 O O . TRP B 1 79 ? 16.772 33.265 -19.844 1.00 33.46 78 TRP B O 1
ATOM 3649 N N . LEU B 1 80 ? 18.410 31.763 -19.382 1.00 31.24 79 LEU B N 1
ATOM 3650 C CA . LEU B 1 80 ? 19.304 32.746 -18.816 1.00 33.96 79 LEU B CA 1
ATOM 3651 C C . LEU B 1 80 ? 19.736 33.751 -19.881 1.00 37.62 79 LEU B C 1
ATOM 3652 O O . LEU B 1 80 ? 19.862 34.959 -19.601 1.00 38.55 79 LEU B O 1
ATOM 3657 N N . ARG B 1 81 ? 19.928 33.272 -21.101 1.00 40.90 80 ARG B N 1
ATOM 3658 C CA . ARG B 1 81 ? 20.392 34.154 -22.146 1.00 45.15 80 ARG B CA 1
ATOM 3659 C C . ARG B 1 81 ? 19.300 35.054 -22.714 1.00 47.51 80 ARG B C 1
ATOM 3660 O O . ARG B 1 81 ? 19.435 35.539 -23.822 1.00 48.51 80 ARG B O 1
ATOM 3668 N N . ALA B 1 82 ? 18.223 35.288 -21.974 1.00 50.58 81 ALA B N 1
ATOM 3669 C CA . ALA B 1 82 ? 17.242 36.294 -22.402 1.00 52.33 81 ALA B CA 1
ATOM 3670 C C . ALA B 1 82 ? 16.843 37.381 -21.355 1.00 53.70 81 ALA B C 1
ATOM 3671 O O . ALA B 1 82 ? 15.677 37.765 -21.308 1.00 54.74 81 ALA B O 1
ATOM 3673 N N . ALA B 1 83 ? 17.797 37.864 -20.535 1.00 54.99 82 ALA B N 1
ATOM 3674 C CA . ALA B 1 83 ? 17.774 39.245 -19.904 1.00 56.23 82 ALA B CA 1
ATOM 3675 C C . ALA B 1 83 ? 18.427 39.420 -18.508 1.00 56.44 82 ALA B C 1
ATOM 3676 O O . ALA B 1 83 ? 19.238 40.342 -18.285 1.00 56.99 82 ALA B O 1
ATOM 3678 N N . ASP B 1 88 ? 19.453 40.702 -14.113 1.00 43.04 87 ASP B N 1
ATOM 3679 C CA . ASP B 1 88 ? 19.670 39.902 -12.887 1.00 41.95 87 ASP B CA 1
ATOM 3680 C C . ASP B 1 88 ? 18.622 38.788 -12.914 1.00 39.76 87 ASP B C 1
ATOM 3681 O O . ASP B 1 88 ? 17.613 38.915 -13.638 1.00 38.63 87 ASP B O 1
ATOM 3686 N N . VAL B 1 89 ? 18.863 37.716 -12.153 1.00 36.46 88 VAL B N 1
ATOM 3687 C CA . VAL B 1 89 ? 17.929 36.579 -12.203 1.00 33.27 88 VAL B CA 1
ATOM 3688 C C . VAL B 1 89 ? 17.093 36.476 -10.930 1.00 29.50 88 VAL B C 1
ATOM 3689 O O . VAL B 1 89 ? 17.609 36.555 -9.805 1.00 31.00 88 VAL B O 1
ATOM 3693 N N . ASP B 1 90 ? 15.812 36.281 -11.143 1.00 25.47 89 ASP B N 1
ATOM 3694 C CA . ASP B 1 90 ? 14.795 36.105 -10.087 1.00 22.21 89 ASP B CA 1
ATOM 3695 C C . ASP B 1 90 ? 14.621 34.609 -9.805 1.00 20.93 89 ASP B C 1
ATOM 3696 O O . ASP B 1 90 ? 14.095 33.868 -10.647 1.00 20.81 89 ASP B O 1
ATOM 3701 N N . PRO B 1 91 ? 14.966 34.179 -8.601 1.00 21.02 90 PRO B N 1
ATOM 3702 C CA . PRO B 1 91 ? 14.765 32.758 -8.330 1.00 20.73 90 PRO B CA 1
ATOM 3703 C C . PRO B 1 91 ? 13.278 32.335 -8.384 1.00 21.33 90 PRO B C 1
ATOM 3704 O O . PRO B 1 91 ? 12.970 31.170 -8.693 1.00 20.28 90 PRO B O 1
ATOM 3708 N N . ARG B 1 92 ? 12.353 33.265 -8.148 1.00 20.95 91 ARG B N 1
ATOM 3709 C CA . ARG B 1 92 ? 10.911 32.871 -8.249 1.00 21.75 91 ARG B CA 1
ATOM 3710 C C . ARG B 1 92 ? 10.409 32.553 -9.670 1.00 23.12 91 ARG B C 1
ATOM 3711 O O . ARG B 1 92 ? 9.280 32.028 -9.867 1.00 22.18 91 ARG B O 1
ATOM 3719 N N . THR B 1 93 ? 11.218 32.827 -10.680 1.00 20.37 92 THR B N 1
ATOM 3720 C CA . THR B 1 93 ? 10.753 32.637 -12.036 1.00 22.30 92 THR B CA 1
ATOM 3721 C C . THR B 1 93 ? 11.477 31.539 -12.756 1.00 21.87 92 THR B C 1
ATOM 3722 O O . THR B 1 93 ? 11.236 31.332 -13.951 1.00 21.51 92 THR B O 1
ATOM 3726 N N . VAL B 1 94 ? 12.363 30.831 -12.013 1.00 22.63 93 VAL B N 1
ATOM 3727 C CA . VAL B 1 94 ? 13.297 29.881 -12.685 1.00 24.48 93 VAL B CA 1
ATOM 3728 C C . VAL B 1 94 ? 12.536 28.770 -13.395 1.00 24.15 93 VAL B C 1
ATOM 3729 O O . VAL B 1 94 ? 12.930 28.344 -14.494 1.00 26.02 93 VAL B O 1
ATOM 3733 N N . CYS B 1 95 ? 11.496 28.262 -12.750 1.00 26.34 94 CYS B N 1
ATOM 3734 C CA . CYS B 1 95 ? 10.732 27.195 -13.358 1.00 28.69 94 CYS B CA 1
ATOM 3735 C C . CYS B 1 95 ? 10.063 27.531 -14.675 1.00 28.24 94 CYS B C 1
ATOM 3736 O O . CYS B 1 95 ? 9.632 26.610 -15.362 1.00 28.50 94 CYS B O 1
ATOM 3739 N N . GLU B 1 96 ? 10.013 28.828 -15.049 1.00 28.56 95 GLU B N 1
ATOM 3740 C CA . GLU B 1 96 ? 9.575 29.236 -16.372 1.00 28.96 95 GLU B CA 1
ATOM 3741 C C . GLU B 1 96 ? 10.506 28.675 -17.413 1.00 28.03 95 GLU B C 1
ATOM 3742 O O . GLU B 1 96 ? 10.059 28.389 -18.510 1.00 28.69 95 GLU B O 1
ATOM 3748 N N . ALA B 1 97 ? 11.788 28.470 -17.085 1.00 25.49 96 ALA B N 1
ATOM 3749 C CA . ALA B 1 97 ? 12.717 27.929 -18.099 1.00 25.96 96 ALA B CA 1
ATOM 3750 C C . ALA B 1 97 ? 12.289 26.512 -18.483 1.00 25.77 96 ALA B C 1
ATOM 3751 O O . ALA B 1 97 ? 12.640 25.997 -19.570 1.00 26.11 96 ALA B O 1
ATOM 3753 N N . LEU B 1 98 ? 11.599 25.860 -17.529 1.00 25.43 97 LEU B N 1
ATOM 3754 C CA . LEU B 1 98 ? 11.349 24.426 -17.543 1.00 27.87 97 LEU B CA 1
ATOM 3755 C C . LEU B 1 98 ? 9.866 24.086 -17.724 1.00 29.11 97 LEU B C 1
ATOM 3756 O O . LEU B 1 98 ? 9.434 22.936 -17.508 1.00 27.33 97 LEU B O 1
ATOM 3761 N N . ARG B 1 99 ? 9.143 25.122 -18.185 1.00 30.28 98 ARG B N 1
ATOM 3762 C CA . ARG B 1 99 ? 7.737 25.144 -18.532 1.00 33.25 98 ARG B CA 1
ATOM 3763 C C . ARG B 1 99 ? 7.190 23.874 -19.175 1.00 31.14 98 ARG B C 1
ATOM 3764 O O . ARG B 1 99 ? 6.142 23.327 -18.724 1.00 32.75 98 ARG B O 1
ATOM 3772 N N . ASP B 1 100 ? 7.843 23.460 -20.235 1.00 30.94 99 ASP B N 1
ATOM 3773 C CA . ASP B 1 100 ? 7.348 22.442 -21.092 1.00 30.90 99 ASP B CA 1
ATOM 3774 C C . ASP B 1 100 ? 7.670 21.013 -20.590 1.00 28.95 99 ASP B C 1
ATOM 3775 O O . ASP B 1 100 ? 7.248 20.056 -21.222 1.00 29.06 99 ASP B O 1
ATOM 3780 N N . VAL B 1 101 ? 8.458 20.891 -19.505 1.00 25.28 100 VAL B N 1
ATOM 3781 C CA . VAL B 1 101 ? 8.908 19.566 -19.031 1.00 23.34 100 VAL B CA 1
ATOM 3782 C C . VAL B 1 101 ? 7.846 18.912 -18.173 1.00 22.07 100 VAL B C 1
ATOM 3783 O O . VAL B 1 101 ? 7.377 19.470 -17.193 1.00 21.37 100 VAL B O 1
ATOM 3787 N N . ARG B 1 102 ? 7.446 17.713 -18.552 1.00 21.27 101 ARG B N 1
ATOM 3788 C CA . ARG B 1 102 ? 6.518 16.987 -17.680 1.00 21.50 101 ARG B CA 1
ATOM 3789 C C . ARG B 1 102 ? 7.272 16.222 -16.583 1.00 21.00 101 ARG B C 1
ATOM 3790 O O . ARG B 1 102 ? 8.328 15.657 -16.880 1.00 20.90 101 ARG B O 1
ATOM 3798 N N . GLY B 1 103 ? 6.681 16.140 -15.386 1.00 20.90 102 GLY B N 1
ATOM 3799 C CA . GLY B 1 103 ? 7.242 15.419 -14.222 1.00 21.10 102 GLY B CA 1
ATOM 3800 C C . GLY B 1 103 ? 8.721 15.860 -14.035 1.00 20.73 102 GLY B C 1
ATOM 3801 O O . GLY B 1 103 ? 9.063 17.072 -14.119 1.00 21.57 102 GLY B O 1
ATOM 3802 N N . ASN B 1 104 ? 9.572 14.888 -13.743 1.00 19.61 103 ASN B N 1
ATOM 3803 C CA . ASN B 1 104 ? 10.971 15.145 -13.446 1.00 19.50 103 ASN B CA 1
ATOM 3804 C C . ASN B 1 104 ? 11.094 16.194 -12.379 1.00 19.24 103 ASN B C 1
ATOM 3805 O O . ASN B 1 104 ? 12.025 17.021 -12.431 1.00 18.67 103 ASN B O 1
ATOM 3810 N N . ARG B 1 105 ? 10.196 16.164 -11.384 1.00 17.30 104 ARG B N 1
ATOM 3811 C CA . ARG B 1 105 ? 10.243 17.326 -10.451 1.00 18.32 104 ARG B CA 1
ATOM 3812 C C . ARG B 1 105 ? 11.463 17.382 -9.565 1.00 18.09 104 ARG B C 1
ATOM 3813 O O . ARG B 1 105 ? 11.879 18.511 -9.193 1.00 18.24 104 ARG B O 1
ATOM 3829 N N . SER B 1 107 ? 14.602 16.628 -10.477 1.00 17.35 106 SER B N 1
ATOM 3830 C CA . SER B 1 107 ? 15.682 17.194 -11.349 1.00 17.57 106 SER B CA 1
ATOM 3831 C C . SER B 1 107 ? 15.424 18.716 -11.482 1.00 18.17 106 SER B C 1
ATOM 3832 O O . SER B 1 107 ? 16.328 19.592 -11.240 1.00 16.93 106 SER B O 1
ATOM 3835 N N . VAL B 1 108 ? 14.165 19.058 -11.699 1.00 17.52 107 VAL B N 1
ATOM 3836 C CA . VAL B 1 108 ? 13.770 20.471 -11.764 1.00 19.10 107 VAL B CA 1
ATOM 3837 C C . VAL B 1 108 ? 14.052 21.170 -10.441 1.00 18.72 107 VAL B C 1
ATOM 3838 O O . VAL B 1 108 ? 14.653 22.259 -10.445 1.00 16.62 107 VAL B O 1
ATOM 3842 N N . ALA B 1 109 ? 13.722 20.517 -9.320 1.00 18.09 108 ALA B N 1
ATOM 3843 C CA . ALA B 1 109 ? 13.982 21.109 -7.998 1.00 19.13 108 ALA B CA 1
ATOM 3844 C C . ALA B 1 109 ? 15.471 21.389 -7.781 1.00 19.18 108 ALA B C 1
ATOM 3845 O O . ALA B 1 109 ? 15.799 22.406 -7.141 1.00 17.89 108 ALA B O 1
ATOM 3847 N N . ALA B 1 110 ? 16.346 20.526 -8.299 1.00 17.22 109 ALA B N 1
ATOM 3848 C CA . ALA B 1 110 ? 17.757 20.684 -8.083 1.00 17.15 109 ALA B CA 1
ATOM 3849 C C . ALA B 1 110 ? 18.225 22.010 -8.687 1.00 19.11 109 ALA B C 1
ATOM 3850 O O . ALA B 1 110 ? 19.004 22.798 -8.076 1.00 18.51 109 ALA B O 1
ATOM 3852 N N . ILE B 1 111 ? 17.731 22.306 -9.882 1.00 16.15 110 ILE B N 1
ATOM 3853 C CA . ILE B 1 111 ? 18.116 23.590 -10.514 1.00 17.16 110 ILE B CA 1
ATOM 3854 C C . ILE B 1 111 ? 17.496 24.783 -9.767 1.00 18.10 110 ILE B C 1
ATOM 3855 O O . ILE B 1 111 ? 18.232 25.734 -9.422 1.00 16.73 110 ILE B O 1
ATOM 3860 N N . GLU B 1 112 ? 16.180 24.724 -9.528 1.00 17.69 111 GLU B N 1
ATOM 3861 C CA . GLU B 1 112 ? 15.470 25.828 -8.928 1.00 17.77 111 GLU B CA 1
ATOM 3862 C C . GLU B 1 112 ? 16.060 26.121 -7.515 1.00 16.60 111 GLU B C 1
ATOM 3863 O O . GLU B 1 112 ? 16.273 27.297 -7.109 1.00 16.85 111 GLU B O 1
ATOM 3877 N N . ALA B 1 114 ? 19.086 25.404 -6.292 1.00 15.11 113 ALA B N 1
ATOM 3878 C CA . ALA B 1 114 ? 20.447 25.998 -6.425 1.00 16.26 113 ALA B CA 1
ATOM 3879 C C . ALA B 1 114 ? 20.421 27.468 -6.786 1.00 15.85 113 ALA B C 1
ATOM 3880 O O . ALA B 1 114 ? 21.315 28.264 -6.337 1.00 17.58 113 ALA B O 1
ATOM 3882 N N . VAL B 1 115 ? 19.435 27.871 -7.576 1.00 16.04 114 VAL B N 1
ATOM 3883 C CA . VAL B 1 115 ? 19.324 29.282 -7.944 1.00 16.97 114 VAL B CA 1
ATOM 3884 C C . VAL B 1 115 ? 18.912 30.061 -6.673 1.00 17.31 114 VAL B C 1
ATOM 3885 O O . VAL B 1 115 ? 19.439 31.158 -6.419 1.00 17.44 114 VAL B O 1
ATOM 3889 N N . TRP B 1 116 ? 17.945 29.594 -5.878 1.00 17.79 115 TRP B N 1
ATOM 3890 C CA . TRP B 1 116 ? 17.664 30.343 -4.658 1.00 17.10 115 TRP B CA 1
ATOM 3891 C C . TRP B 1 116 ? 18.904 30.411 -3.771 1.00 16.93 115 TRP B C 1
ATOM 3892 O O . TRP B 1 116 ? 19.098 31.380 -3.035 1.00 17.74 115 TRP B O 1
ATOM 3903 N N . ASP B 1 117 ? 19.580 29.276 -3.621 1.00 16.64 116 ASP B N 1
ATOM 3904 C CA . ASP B 1 117 ? 20.775 29.219 -2.725 1.00 15.79 116 ASP B CA 1
ATOM 3905 C C . ASP B 1 117 ? 21.843 30.241 -3.194 1.00 17.41 116 ASP B C 1
ATOM 3906 O O . ASP B 1 117 ? 22.406 31.008 -2.376 1.00 17.38 116 ASP B O 1
ATOM 3911 N N . TRP B 1 118 ? 22.103 30.240 -4.490 1.00 17.71 117 TRP B N 1
ATOM 3912 C CA . TRP B 1 118 ? 22.993 31.268 -5.082 1.00 18.94 117 TRP B CA 1
ATOM 3913 C C . TRP B 1 118 ? 22.490 32.696 -4.785 1.00 18.29 117 TRP B C 1
ATOM 3914 O O . TRP B 1 118 ? 23.266 33.593 -4.450 1.00 17.95 117 TRP B O 1
ATOM 3925 N N . TYR B 1 119 ? 21.209 32.918 -4.934 1.00 17.26 118 TYR B N 1
ATOM 3926 C CA . TYR B 1 119 ? 20.725 34.310 -4.814 1.00 19.67 118 TYR B CA 1
ATOM 3927 C C . TYR B 1 119 ? 20.883 34.769 -3.348 1.00 18.96 118 TYR B C 1
ATOM 3928 O O . TYR B 1 119 ? 21.256 35.935 -3.088 1.00 18.93 118 TYR B O 1
ATOM 3937 N N . ALA B 1 120 ? 20.669 33.855 -2.382 1.00 18.78 119 ALA B N 1
ATOM 3938 C CA . ALA B 1 120 ? 20.957 34.154 -0.963 1.00 19.03 119 ALA B CA 1
ATOM 3939 C C . ALA B 1 120 ? 22.436 34.533 -0.748 1.00 19.84 119 ALA B C 1
ATOM 3940 O O . ALA B 1 120 ? 22.762 35.529 -0.082 1.00 19.49 119 ALA B O 1
ATOM 3942 N N . ALA B 1 121 ? 23.327 33.754 -1.362 1.00 19.99 120 ALA B N 1
ATOM 3943 C CA . ALA B 1 121 ? 24.761 33.992 -1.283 1.00 20.26 120 ALA B CA 1
ATOM 3944 C C . ALA B 1 121 ? 25.101 35.327 -1.888 1.00 20.59 120 ALA B C 1
ATOM 3945 O O . ALA B 1 121 ? 25.951 36.081 -1.316 1.00 21.92 120 ALA B O 1
ATOM 3947 N N . ARG B 1 122 ? 24.512 35.613 -3.055 1.00 18.57 121 ARG B N 1
ATOM 3948 C CA . ARG B 1 122 ? 24.812 36.815 -3.826 1.00 20.88 121 ARG B CA 1
ATOM 3949 C C . ARG B 1 122 ? 24.395 38.073 -3.056 1.00 22.83 121 ARG B C 1
ATOM 3950 O O . ARG B 1 122 ? 25.094 39.133 -3.071 1.00 23.27 121 ARG B O 1
ATOM 3958 N N . THR B 1 123 ? 23.241 37.978 -2.410 1.00 21.34 122 THR B N 1
ATOM 3959 C CA . THR B 1 123 ? 22.668 39.147 -1.706 1.00 24.39 122 THR B CA 1
ATOM 3960 C C . THR B 1 123 ? 23.122 39.207 -0.232 1.00 24.95 122 THR B C 1
ATOM 3961 O O . THR B 1 123 ? 22.899 40.237 0.489 1.00 25.20 122 THR B O 1
ATOM 3965 N N . GLY B 1 124 ? 23.776 38.134 0.211 1.00 26.10 123 GLY B N 1
ATOM 3966 C CA . GLY B 1 124 ? 24.161 37.968 1.614 1.00 26.71 123 GLY B CA 1
ATOM 3967 C C . GLY B 1 124 ? 22.989 37.938 2.603 1.00 28.97 123 GLY B C 1
ATOM 3968 O O . GLY B 1 124 ? 23.169 38.317 3.770 1.00 31.34 123 GLY B O 1
ATOM 3969 N N . GLN B 1 125 ? 21.826 37.429 2.206 1.00 25.67 124 GLN B N 1
ATOM 3970 C CA . GLN B 1 125 ? 20.640 37.423 3.096 1.00 25.62 124 GLN B CA 1
ATOM 3971 C C . GLN B 1 125 ? 20.392 35.950 3.497 1.00 24.85 124 GLN B C 1
ATOM 3972 O O . GLN B 1 125 ? 20.510 35.095 2.624 1.00 23.93 124 GLN B O 1
ATOM 3978 N N . PRO B 1 126 ? 20.014 35.673 4.753 1.00 24.17 125 PRO B N 1
ATOM 3979 C CA . PRO B 1 126 ? 19.660 34.261 5.045 1.00 22.40 125 PRO B CA 1
ATOM 3980 C C . PRO B 1 126 ? 18.580 33.735 4.119 1.00 22.25 125 PRO B C 1
ATOM 3981 O O . PRO B 1 126 ? 17.552 34.378 3.854 1.00 22.38 125 PRO B O 1
ATOM 3985 N N . LEU B 1 127 ? 18.882 32.572 3.554 1.00 21.41 126 LEU B N 1
ATOM 3986 C CA . LEU B 1 127 ? 17.958 31.942 2.656 1.00 19.01 126 LEU B CA 1
ATOM 3987 C C . LEU B 1 127 ? 16.589 31.756 3.354 1.00 19.62 126 LEU B C 1
ATOM 3988 O O . LEU B 1 127 ? 15.532 32.016 2.770 1.00 20.63 126 LEU B O 1
ATOM 3993 N N . VAL B 1 128 ? 16.593 31.241 4.567 1.00 21.03 127 VAL B N 1
ATOM 3994 C CA . VAL B 1 128 ? 15.324 31.067 5.289 1.00 22.06 127 VAL B CA 1
ATOM 3995 C C . VAL B 1 128 ? 14.464 32.362 5.352 1.00 22.72 127 VAL B C 1
ATOM 3996 O O . VAL B 1 128 ? 13.229 32.318 5.200 1.00 21.18 127 VAL B O 1
ATOM 4000 N N . GLY B 1 129 ? 15.127 33.506 5.556 1.00 23.76 128 GLY B N 1
ATOM 4001 C CA . GLY B 1 129 ? 14.473 34.795 5.613 1.00 24.92 128 GLY B CA 1
ATOM 4002 C C . GLY B 1 129 ? 13.864 35.199 4.272 1.00 25.69 128 GLY B C 1
ATOM 4003 O O . GLY B 1 129 ? 12.721 35.664 4.232 1.00 24.26 128 GLY B O 1
ATOM 4004 N N . LEU B 1 130 ? 14.586 35.007 3.166 1.00 25.28 129 LEU B N 1
ATOM 4005 C CA . LEU B 1 130 ? 14.023 35.249 1.802 1.00 25.89 129 LEU B CA 1
ATOM 4006 C C . LEU B 1 130 ? 12.782 34.435 1.481 1.00 25.00 129 LEU B C 1
ATOM 4007 O O . LEU B 1 130 ? 11.849 34.916 0.813 1.00 26.77 129 LEU B O 1
ATOM 4012 N N . LEU B 1 131 ? 12.724 33.217 2.008 1.00 24.35 130 LEU B N 1
ATOM 4013 C CA . LEU B 1 131 ? 11.584 32.319 1.764 1.00 23.76 130 LEU B CA 1
ATOM 4014 C C . LEU B 1 131 ? 10.400 32.609 2.705 1.00 25.44 130 LEU B C 1
ATOM 4015 O O . LEU B 1 131 ? 9.322 32.073 2.520 1.00 26.85 130 LEU B O 1
ATOM 4020 N N . GLY B 1 132 ? 10.614 33.401 3.757 1.00 27.17 131 GLY B N 1
ATOM 4021 C CA . GLY B 1 132 ? 9.551 33.672 4.742 1.00 27.67 131 GLY B CA 1
ATOM 4022 C C . GLY B 1 132 ? 9.438 32.710 5.935 1.00 30.49 131 GLY B C 1
ATOM 4023 O O . GLY B 1 132 ? 8.350 32.539 6.507 1.00 28.99 131 GLY B O 1
ATOM 4024 N N . GLY B 1 133 ? 10.552 32.086 6.320 1.00 30.32 132 GLY B N 1
ATOM 4025 C CA . GLY B 1 133 ? 10.556 31.127 7.418 1.00 32.71 132 GLY B CA 1
ATOM 4026 C C . GLY B 1 133 ? 10.801 31.831 8.717 1.00 35.90 132 GLY B C 1
ATOM 4027 O O . GLY B 1 133 ? 11.914 32.369 8.959 1.00 37.97 132 GLY B O 1
ATOM 4028 N N . GLY B 1 134 ? 9.784 31.797 9.565 1.00 35.11 133 GLY B N 1
ATOM 4029 C CA . GLY B 1 134 ? 9.859 32.474 10.830 1.00 36.47 133 GLY B CA 1
ATOM 4030 C C . GLY B 1 134 ? 10.480 31.652 11.943 1.00 35.75 133 GLY B C 1
ATOM 4031 O O . GLY B 1 134 ? 11.185 32.220 12.792 1.00 36.08 133 GLY B O 1
ATOM 4032 N N . ARG B 1 135 ? 10.239 30.334 11.944 1.00 33.10 134 ARG B N 1
ATOM 4033 C CA . ARG B 1 135 ? 10.712 29.428 13.029 1.00 32.54 134 ARG B CA 1
ATOM 4034 C C . ARG B 1 135 ? 12.236 29.410 13.178 1.00 30.57 134 ARG B C 1
ATOM 4035 O O . ARG B 1 135 ? 12.946 29.273 12.163 1.00 29.56 134 ARG B O 1
ATOM 4043 N N . ASP B 1 136 ? 12.750 29.453 14.424 1.00 26.89 135 ASP B N 1
ATOM 4044 C CA . ASP B 1 136 ? 14.203 29.499 14.628 1.00 27.04 135 ASP B CA 1
ATOM 4045 C C . ASP B 1 136 ? 14.830 28.118 14.838 1.00 24.62 135 ASP B C 1
ATOM 4046 O O . ASP B 1 136 ? 16.010 27.899 14.566 1.00 23.12 135 ASP B O 1
ATOM 4051 N N . ARG B 1 137 ? 13.996 27.182 15.294 1.00 23.51 136 ARG B N 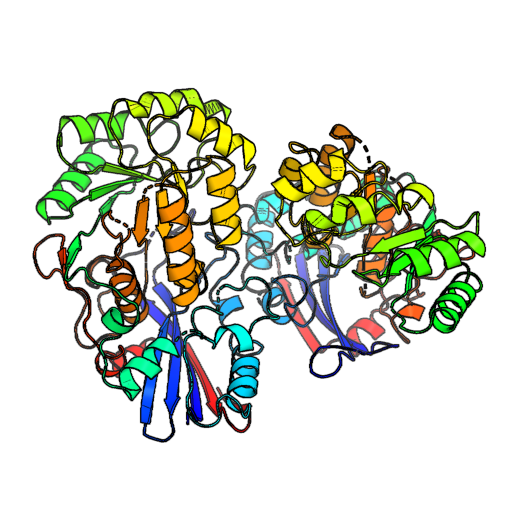1
ATOM 4052 C CA . ARG B 1 137 ? 14.388 25.799 15.592 1.00 23.45 136 ARG B CA 1
ATOM 4053 C C . ARG B 1 137 ? 13.219 24.857 15.213 1.00 23.74 136 ARG B C 1
ATOM 4054 O O . ARG B 1 137 ? 11.985 25.266 15.212 1.00 24.89 136 ARG B O 1
ATOM 4062 N N . VAL B 1 138 ? 13.562 23.593 14.959 1.00 22.39 137 VAL B N 1
ATOM 4063 C CA . VAL B 1 138 ? 12.530 22.620 14.491 1.00 21.65 137 VAL B CA 1
ATOM 4064 C C . VAL B 1 138 ? 12.649 21.360 15.348 1.00 23.68 137 VAL B C 1
ATOM 4065 O O . VAL B 1 138 ? 13.762 20.965 15.731 1.00 23.25 137 VAL B O 1
ATOM 4069 N N . GLU B 1 139 ? 11.512 20.741 15.647 1.00 23.64 138 GLU B N 1
ATOM 4070 C CA . GLU B 1 139 ? 11.538 19.516 16.420 1.00 23.18 138 GLU B CA 1
ATOM 4071 C C . GLU B 1 139 ? 11.727 18.326 15.460 1.00 19.98 138 GLU B C 1
ATOM 4072 O O . GLU B 1 139 ? 11.255 18.373 14.345 1.00 19.55 138 GLU B O 1
ATOM 4078 N N . VAL B 1 140 ? 12.334 17.274 15.946 1.00 19.09 139 VAL B N 1
ATOM 4079 C CA . VAL B 1 140 ? 12.678 16.151 15.055 1.00 21.28 139 VAL B CA 1
ATOM 4080 C C . VAL B 1 140 ? 11.949 14.869 15.614 1.00 21.51 139 VAL B C 1
ATOM 4081 O O . VAL B 1 140 ? 11.915 14.682 16.814 1.00 23.64 139 VAL B O 1
ATOM 4085 N N . SER B 1 141 ? 11.342 14.074 14.723 1.00 22.30 140 SER B N 1
ATOM 4086 C CA . SER B 1 141 ? 10.729 12.779 14.987 1.00 24.06 140 SER B CA 1
ATOM 4087 C C . SER B 1 141 ? 11.660 11.588 14.683 1.00 24.03 140 SER B C 1
ATOM 4088 O O . SER B 1 141 ? 12.509 11.618 13.766 1.00 24.43 140 SER B O 1
ATOM 4091 N N . ALA B 1 142 ? 11.451 10.513 15.430 1.00 24.94 141 ALA B N 1
ATOM 4092 C CA . ALA B 1 142 ? 12.085 9.233 15.138 1.00 25.14 141 ALA B CA 1
ATOM 4093 C C . ALA B 1 142 ? 11.077 8.229 14.638 1.00 25.75 141 ALA B C 1
ATOM 4094 O O . ALA B 1 142 ? 10.023 8.099 15.248 1.00 25.07 141 ALA B O 1
ATOM 4096 N N . THR B 1 143 ? 11.428 7.476 13.586 1.00 26.04 142 THR B N 1
ATOM 4097 C CA . THR B 1 143 ? 10.542 6.435 13.039 1.00 27.98 142 THR B CA 1
ATOM 4098 C C . THR B 1 143 ? 10.888 5.042 13.582 1.00 28.66 142 THR B C 1
ATOM 4099 O O . THR B 1 143 ? 12.087 4.711 13.584 1.00 27.13 142 THR B O 1
ATOM 4103 N N . LEU B 1 144 ? 9.867 4.280 14.049 1.00 28.84 143 LEU B N 1
ATOM 4104 C CA . LEU B 1 144 ? 10.059 2.954 14.670 1.00 31.07 143 LEU B CA 1
ATOM 4105 C C . LEU B 1 144 ? 9.343 1.884 13.885 1.00 31.95 143 LEU B C 1
ATOM 4106 O O . LEU B 1 144 ? 8.090 1.958 13.670 1.00 32.23 143 LEU B O 1
ATOM 4111 N N . GLY B 1 145 ? 10.113 0.883 13.482 1.00 31.66 144 GLY B N 1
ATOM 4112 C CA . GLY B 1 145 ? 9.534 -0.224 12.700 1.00 32.16 144 GLY B CA 1
ATOM 4113 C C . GLY B 1 145 ? 8.631 -1.071 13.568 1.00 32.08 144 GLY B C 1
ATOM 4114 O O . GLY B 1 145 ? 8.642 -0.966 14.810 1.00 30.95 144 GLY B O 1
ATOM 4123 N N . SER B 1 147 ? 7.279 -4.466 15.333 1.00 33.53 146 SER B N 1
ATOM 4124 C CA . SER B 1 147 ? 7.894 -5.611 15.882 1.00 33.06 146 SER B CA 1
ATOM 4125 C C . SER B 1 147 ? 6.814 -6.581 16.289 1.00 34.08 146 SER B C 1
ATOM 4126 O O . SER B 1 147 ? 5.817 -6.204 16.915 1.00 34.26 146 SER B O 1
ATOM 4129 N N . GLU B 1 148 ? 7.038 -7.851 16.023 1.00 32.92 147 GLU B N 1
ATOM 4130 C CA . GLU B 1 148 ? 6.139 -8.868 16.620 1.00 34.08 147 GLU B CA 1
ATOM 4131 C C . GLU B 1 148 ? 6.093 -8.852 18.164 1.00 32.62 147 GLU B C 1
ATOM 4132 O O . GLU B 1 148 ? 5.053 -9.126 18.811 1.00 31.70 147 GLU B O 1
ATOM 4138 N N . SER B 1 149 ? 7.226 -8.531 18.768 1.00 31.69 148 SER B N 1
ATOM 4139 C CA . SER B 1 149 ? 7.279 -8.386 20.217 1.00 31.22 148 SER B CA 1
ATOM 4140 C C . SER B 1 149 ? 6.928 -6.973 20.703 1.00 30.91 148 SER B C 1
ATOM 4141 O O . SER B 1 149 ? 7.568 -6.010 20.304 1.00 30.29 148 SER B O 1
ATOM 4144 N N . LEU B 1 150 ? 5.947 -6.845 21.600 1.00 29.49 149 LEU B N 1
ATOM 4145 C CA . LEU B 1 150 ? 5.602 -5.562 22.197 1.00 31.48 149 LEU B CA 1
ATOM 4146 C C . LEU B 1 150 ? 6.761 -5.050 23.077 1.00 30.45 149 LEU B C 1
ATOM 4147 O O . LEU B 1 150 ? 7.080 -3.867 23.066 1.00 30.18 149 LEU B O 1
ATOM 4152 N N . ASP B 1 151 ? 7.417 -5.936 23.838 1.00 28.21 150 ASP B N 1
ATOM 4153 C CA . ASP B 1 151 ? 8.566 -5.497 24.624 1.00 28.49 150 ASP B CA 1
ATOM 4154 C C . ASP B 1 151 ? 9.675 -4.904 23.763 1.00 27.18 150 ASP B C 1
ATOM 4155 O O . ASP B 1 151 ? 10.290 -3.925 24.151 1.00 28.20 150 ASP B O 1
ATOM 4160 N N . VAL B 1 152 ? 9.928 -5.489 22.599 1.00 28.18 151 VAL B N 1
ATOM 4161 C CA . VAL B 1 152 ? 10.946 -4.915 21.665 1.00 28.24 151 VAL B CA 1
ATOM 4162 C C . VAL B 1 152 ? 10.514 -3.534 21.125 1.00 27.77 151 VAL B C 1
ATOM 4163 O O . VAL B 1 152 ? 11.295 -2.558 21.164 1.00 25.86 151 VAL B O 1
ATOM 4167 N N . LEU B 1 153 ? 9.256 -3.434 20.674 1.00 28.40 152 LEU B N 1
ATOM 4168 C CA . LEU B 1 153 ? 8.743 -2.113 20.316 1.00 27.63 152 LEU B CA 1
ATOM 4169 C C . LEU B 1 153 ? 8.938 -1.118 21.483 1.00 28.60 152 LEU B C 1
ATOM 4170 O O . LEU B 1 153 ? 9.408 0.027 21.283 1.00 28.76 152 LEU B O 1
ATOM 4175 N N . ILE B 1 154 ? 8.561 -1.515 22.707 1.00 28.91 153 ILE B N 1
ATOM 4176 C CA . ILE B 1 154 ? 8.677 -0.569 23.850 1.00 30.73 153 ILE B CA 1
ATOM 4177 C C . ILE B 1 154 ? 10.123 -0.099 24.085 1.00 31.03 153 ILE B C 1
ATOM 4178 O O . ILE B 1 154 ? 10.389 1.146 24.215 1.00 30.89 153 ILE B O 1
ATOM 4183 N N . GLN B 1 155 ? 11.062 -1.049 24.082 1.00 30.55 154 GLN B N 1
ATOM 4184 C CA . GLN B 1 155 ? 12.502 -0.738 24.151 1.00 31.33 154 GLN B CA 1
ATOM 4185 C C . GLN B 1 155 ? 12.952 0.267 23.081 1.00 30.58 154 GLN B C 1
ATOM 4186 O O . GLN B 1 155 ? 13.699 1.195 23.408 1.00 31.04 154 GLN B O 1
ATOM 4192 N N . SER B 1 156 ? 12.495 0.097 21.828 1.00 29.58 155 SER B N 1
ATOM 4193 C CA . SER B 1 156 ? 12.789 1.050 20.746 1.00 30.16 155 SER B CA 1
ATOM 4194 C C . SER B 1 156 ? 12.210 2.445 21.046 1.00 29.23 155 SER B C 1
ATOM 4195 O O . SER B 1 156 ? 12.863 3.432 20.771 1.00 28.98 155 SER B O 1
ATOM 4198 N N . VAL B 1 157 ? 11.030 2.523 21.648 1.00 29.09 156 VAL B N 1
ATOM 4199 C CA . VAL B 1 157 ? 10.486 3.814 22.004 1.00 29.79 156 VAL B CA 1
ATOM 4200 C C . VAL B 1 157 ? 11.337 4.400 23.122 1.00 30.87 156 VAL B C 1
ATOM 4201 O O . VAL B 1 157 ? 11.691 5.581 23.075 1.00 30.39 156 VAL B O 1
ATOM 4205 N N . ASP B 1 158 ? 11.647 3.569 24.127 1.00 30.09 157 ASP B N 1
ATOM 4206 C CA . ASP B 1 158 ? 12.485 4.005 25.270 1.00 31.23 157 ASP B CA 1
ATOM 4207 C C . ASP B 1 158 ? 13.785 4.630 24.795 1.00 30.30 157 ASP B C 1
ATOM 4208 O O . ASP B 1 158 ? 14.131 5.730 25.228 1.00 31.88 157 ASP B O 1
ATOM 4213 N N . ALA B 1 159 ? 14.467 3.961 23.861 1.00 30.86 158 ALA B N 1
ATOM 4214 C CA . ALA B 1 159 ? 15.743 4.374 23.338 1.00 29.83 158 ALA B CA 1
ATOM 4215 C C . ALA B 1 159 ? 15.576 5.718 22.598 1.00 31.97 158 ALA B C 1
ATOM 4216 O O . ALA B 1 159 ? 16.486 6.567 22.615 1.00 30.02 158 ALA B O 1
ATOM 4218 N N . ALA B 1 160 ? 14.425 5.891 21.919 1.00 30.69 159 ALA B N 1
ATOM 4219 C CA . ALA B 1 160 ? 14.244 7.120 21.142 1.00 33.05 159 ALA B CA 1
ATOM 4220 C C . ALA B 1 160 ? 14.048 8.258 22.095 1.00 32.58 159 ALA B C 1
ATOM 4221 O O . ALA B 1 160 ? 14.628 9.370 21.913 1.00 32.70 159 ALA B O 1
ATOM 4223 N N . VAL B 1 161 ? 13.210 8.026 23.091 1.00 33.13 160 VAL B N 1
ATOM 4224 C CA . VAL B 1 161 ? 12.881 9.103 24.002 1.00 34.46 160 VAL B CA 1
ATOM 4225 C C . VAL B 1 161 ? 14.176 9.476 24.735 1.00 36.80 160 VAL B C 1
ATOM 4226 O O . VAL B 1 161 ? 14.461 10.666 24.970 1.00 37.21 160 VAL B O 1
ATOM 4230 N N A GLU B 1 162 ? 14.976 8.464 25.046 0.70 37.62 161 GLU B N 1
ATOM 4231 N N B GLU B 1 162 ? 14.946 8.465 25.111 0.30 36.76 161 GLU B N 1
ATOM 4232 C CA A GLU B 1 162 ? 16.243 8.668 25.768 0.70 40.00 161 GLU B CA 1
ATOM 4233 C CA B GLU B 1 162 ? 16.218 8.719 25.765 0.30 37.66 161 GLU B CA 1
ATOM 4234 C C A GLU B 1 162 ? 17.335 9.349 24.906 0.70 39.69 161 GLU B C 1
ATOM 4235 C C B GLU B 1 162 ? 17.080 9.652 24.913 0.30 38.14 161 GLU B C 1
ATOM 4236 O O A GLU B 1 162 ? 18.364 9.804 25.418 0.70 39.48 161 GLU B O 1
ATOM 4237 O O B GLU B 1 162 ? 17.655 10.610 25.442 0.30 38.15 161 GLU B O 1
ATOM 4248 N N . GLN B 1 163 ? 17.119 9.405 23.599 1.00 39.01 162 GLN B N 1
ATOM 4249 C CA . GLN B 1 163 ? 18.017 10.150 22.702 1.00 39.28 162 GLN B CA 1
ATOM 4250 C C . GLN B 1 163 ? 17.514 11.554 22.424 1.00 38.47 162 GLN B C 1
ATOM 4251 O O . GLN B 1 163 ? 18.160 12.267 21.660 1.00 38.60 162 GLN B O 1
ATOM 4257 N N . GLY B 1 164 ? 16.412 11.952 23.070 1.00 37.04 163 GLY B N 1
ATOM 4258 C CA . GLY B 1 164 ? 15.846 13.318 22.975 1.00 37.20 163 GLY B CA 1
ATOM 4259 C C . GLY B 1 164 ? 14.572 13.535 22.139 1.00 35.67 163 GLY B C 1
ATOM 4260 O O . GLY B 1 164 ? 13.825 14.533 22.285 1.00 35.49 163 GLY B O 1
ATOM 4261 N N . PHE B 1 165 ? 14.269 12.577 21.274 1.00 34.64 164 PHE B N 1
ATOM 4262 C CA . PHE B 1 165 ? 13.235 12.814 20.274 1.00 33.78 164 PHE B CA 1
ATOM 4263 C C . PHE B 1 165 ? 11.891 13.262 20.837 1.00 34.49 164 PHE B C 1
ATOM 4264 O O . PHE B 1 165 ? 11.462 12.802 21.885 1.00 36.44 164 PHE B O 1
ATOM 4272 N N . ARG B 1 166 ? 11.255 14.169 20.095 1.00 35.74 165 ARG B N 1
ATOM 4273 C CA . ARG B 1 166 ? 10.064 14.943 20.503 1.00 35.98 165 ARG B CA 1
ATOM 4274 C C . ARG B 1 166 ? 8.777 14.319 19.955 1.00 33.75 165 ARG B C 1
ATOM 4275 O O . ARG B 1 166 ? 7.683 14.561 20.450 1.00 33.36 165 ARG B O 1
ATOM 4283 N N . ARG B 1 167 ? 8.932 13.514 18.923 1.00 33.37 166 ARG B N 1
ATOM 4284 C CA . ARG B 1 167 ? 7.825 12.777 18.341 1.00 29.94 166 ARG B CA 1
ATOM 4285 C C . ARG B 1 167 ? 8.371 11.415 18.057 1.00 28.70 166 ARG B C 1
ATOM 4286 O O . ARG B 1 167 ? 9.569 11.255 17.716 1.00 27.82 166 ARG B O 1
ATOM 4294 N N . VAL B 1 168 ? 7.491 10.429 18.120 1.00 25.78 167 VAL B N 1
ATOM 4295 C CA . VAL B 1 168 ? 7.822 9.135 17.535 1.00 25.80 167 VAL B CA 1
ATOM 4296 C C . VAL B 1 168 ? 6.782 8.815 16.476 1.00 25.84 167 VAL B C 1
ATOM 4297 O O . VAL B 1 168 ? 5.634 9.225 16.602 1.00 27.52 167 VAL B O 1
ATOM 4301 N N . LYS B 1 169 ? 7.168 8.076 15.459 1.00 25.49 168 LYS B N 1
ATOM 4302 C CA . LYS B 1 169 ? 6.209 7.727 14.419 1.00 23.61 168 LYS B CA 1
ATOM 4303 C C . LYS B 1 169 ? 6.274 6.189 14.367 1.00 24.02 168 LYS B C 1
ATOM 4304 O O . LYS B 1 169 ? 7.324 5.610 14.013 1.00 25.80 168 LYS B O 1
ATOM 4310 N N . LEU B 1 170 ? 5.181 5.547 14.739 1.00 24.22 169 LEU B N 1
ATOM 4311 C CA . LEU B 1 170 ? 5.146 4.071 14.765 1.00 25.21 169 LEU B CA 1
ATOM 4312 C C . LEU B 1 170 ? 4.561 3.504 13.466 1.00 24.60 169 LEU B C 1
ATOM 4313 O O . LEU B 1 170 ? 3.486 3.923 13.035 1.00 22.08 169 LEU B O 1
ATOM 4318 N N . LYS B 1 171 ? 5.239 2.535 12.857 1.00 25.14 170 LYS B N 1
ATOM 4319 C CA . LYS B 1 171 ? 4.668 1.812 11.698 1.00 26.10 170 LYS B CA 1
ATOM 4320 C C . LYS B 1 171 ? 3.581 0.872 12.237 1.00 25.42 170 LYS B C 1
ATOM 4321 O O . LYS B 1 171 ? 3.775 0.179 13.285 1.00 25.22 170 LYS B O 1
ATOM 4327 N N . ILE B 1 172 ? 2.427 0.891 11.570 1.00 23.90 171 ILE B N 1
ATOM 4328 C CA . ILE B 1 172 ? 1.310 0.041 11.954 1.00 23.17 171 ILE B CA 1
ATOM 4329 C C . ILE B 1 172 ? 0.703 -0.624 10.733 1.00 24.12 171 ILE B C 1
ATOM 4330 O O . ILE B 1 172 ? 0.963 -0.208 9.594 1.00 22.71 171 ILE B O 1
ATOM 4335 N N . ALA B 1 173 ? -0.090 -1.681 11.004 1.00 24.43 172 ALA B N 1
ATOM 4336 C CA . ALA B 1 173 ? -0.720 -2.449 9.983 1.00 24.32 172 ALA B CA 1
ATOM 4337 C C . ALA B 1 173 ? -1.823 -3.312 10.578 1.00 23.88 172 ALA B C 1
ATOM 4338 O O . ALA B 1 173 ? -1.872 -3.501 11.745 1.00 24.61 172 ALA B O 1
ATOM 4340 N N . PRO B 1 174 ? -2.672 -3.906 9.720 1.00 25.06 173 PRO B N 1
ATOM 4341 C CA . PRO B 1 174 ? -3.743 -4.724 10.262 1.00 25.17 173 PRO B CA 1
ATOM 4342 C C . PRO B 1 174 ? -3.199 -5.768 11.222 1.00 27.68 173 PRO B C 1
ATOM 4343 O O . PRO B 1 174 ? -2.138 -6.413 10.957 1.00 26.98 173 PRO B O 1
ATOM 4347 N N . GLY B 1 175 ? -3.843 -5.854 12.378 1.00 29.39 174 GLY B N 1
ATOM 4348 C CA . GLY B 1 175 ? -3.439 -6.812 13.427 1.00 30.58 174 GLY B CA 1
ATOM 4349 C C . GLY B 1 175 ? -2.259 -6.378 14.263 1.00 31.52 174 GLY B C 1
ATOM 4350 O O . GLY B 1 175 ? -1.846 -7.087 15.161 1.00 30.68 174 GLY B O 1
ATOM 4351 N N . ARG B 1 176 ? -1.730 -5.178 14.004 1.00 30.66 175 ARG B N 1
ATOM 4352 C CA . ARG B 1 176 ? -0.447 -4.744 14.580 1.00 29.44 175 ARG B CA 1
ATOM 4353 C C . ARG B 1 176 ? -0.584 -3.205 14.703 1.00 28.30 175 ARG B C 1
ATOM 4354 O O . ARG B 1 176 ? 0.178 -2.433 14.108 1.00 28.06 175 ARG B O 1
ATOM 4362 N N . ASP B 1 177 ? -1.584 -2.782 15.440 1.00 26.50 176 ASP B N 1
ATOM 4363 C CA . ASP B 1 177 ? -1.883 -1.360 15.535 1.00 27.98 176 ASP B CA 1
ATOM 4364 C C . ASP B 1 177 ? -2.317 -0.971 16.954 1.00 28.18 176 ASP B C 1
ATOM 4365 O O . ASP B 1 177 ? -1.549 -0.427 17.709 1.00 27.32 176 ASP B O 1
ATOM 4370 N N . ARG B 1 178 ? -3.558 -1.269 17.321 1.00 29.52 177 ARG B N 1
ATOM 4371 C CA . ARG B 1 178 ? -4.086 -0.870 18.621 1.00 30.60 177 ARG B CA 1
ATOM 4372 C C . ARG B 1 178 ? -3.237 -1.307 19.841 1.00 31.79 177 ARG B C 1
ATOM 4373 O O . ARG B 1 178 ? -2.906 -0.462 20.705 1.00 31.02 177 ARG B O 1
ATOM 4381 N N . ALA B 1 179 ? -2.861 -2.599 19.896 1.00 31.06 178 ALA B N 1
ATOM 4382 C CA . ALA B 1 179 ? -2.006 -3.115 20.989 1.00 29.89 178 ALA B CA 1
ATOM 4383 C C . ALA B 1 179 ? -0.748 -2.292 21.200 1.00 30.53 178 ALA B C 1
ATOM 4384 O O . ALA B 1 179 ? -0.439 -1.920 22.328 1.00 28.21 178 ALA B O 1
ATOM 4386 N N . ALA B 1 180 ? -0.030 -2.038 20.091 1.00 28.19 179 ALA B N 1
ATOM 4387 C CA . ALA B 1 180 ? 1.186 -1.226 20.106 1.00 29.09 179 ALA B CA 1
ATOM 4388 C C . ALA B 1 180 ? 0.918 0.209 20.579 1.00 28.80 179 ALA B C 1
ATOM 4389 O O . ALA B 1 180 ? 1.607 0.701 21.485 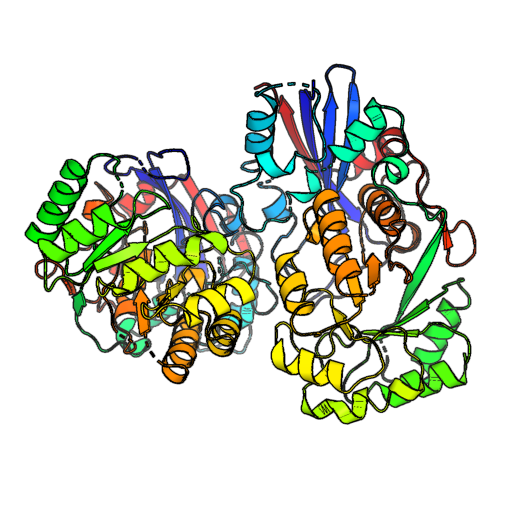1.00 28.63 179 ALA B O 1
ATOM 4391 N N . ILE B 1 181 ? -0.046 0.885 19.953 1.00 27.72 180 ILE B N 1
ATOM 4392 C CA . ILE B 1 181 ? -0.277 2.291 20.238 1.00 27.93 180 ILE B CA 1
ATOM 4393 C C . ILE B 1 181 ? -0.750 2.458 21.696 1.00 29.54 180 ILE B C 1
ATOM 4394 O O . ILE B 1 181 ? -0.296 3.374 22.402 1.00 29.15 180 ILE B O 1
ATOM 4399 N N . LYS B 1 182 ? -1.664 1.567 22.137 1.00 30.37 181 LYS B N 1
ATOM 4400 C CA . LYS B 1 182 ? -2.146 1.539 23.541 1.00 31.17 181 LYS B CA 1
ATOM 4401 C C . LYS B 1 182 ? -0.982 1.433 24.538 1.00 31.36 181 LYS B C 1
ATOM 4402 O O . LYS B 1 182 ? -0.942 2.186 25.512 1.00 30.78 181 LYS B O 1
ATOM 4408 N N . ALA B 1 183 ? -0.033 0.537 24.257 1.00 30.86 182 ALA B N 1
ATOM 4409 C CA . ALA B 1 183 ? 1.084 0.223 25.146 1.00 31.87 182 ALA B CA 1
ATOM 4410 C C . ALA B 1 183 ? 2.054 1.353 25.178 1.00 32.63 182 ALA B C 1
ATOM 4411 O O . ALA B 1 183 ? 2.592 1.624 26.230 1.00 32.01 182 ALA B O 1
ATOM 4413 N N . VAL B 1 184 ? 2.290 1.993 24.019 1.00 31.22 183 VAL B N 1
ATOM 4414 C CA . VAL B 1 184 ? 3.115 3.190 23.973 1.00 31.37 183 VAL B CA 1
ATOM 4415 C C . VAL B 1 184 ? 2.459 4.371 24.743 1.00 32.14 183 VAL B C 1
ATOM 4416 O O . VAL B 1 184 ? 3.111 5.000 25.594 1.00 31.91 183 VAL B O 1
ATOM 4420 N N . ARG B 1 185 ? 1.170 4.652 24.476 1.00 33.14 184 ARG B N 1
ATOM 4421 C CA . ARG B 1 185 ? 0.444 5.767 25.122 1.00 33.69 184 ARG B CA 1
ATOM 4422 C C . ARG B 1 185 ? 0.300 5.469 26.608 1.00 35.32 184 ARG B C 1
ATOM 4423 O O . ARG B 1 185 ? 0.379 6.374 27.407 1.00 37.09 184 ARG B O 1
ATOM 4431 N N . LEU B 1 186 ? 0.182 4.202 26.991 1.00 36.04 185 LEU B N 1
ATOM 4432 C CA . LEU B 1 186 ? 0.126 3.829 28.434 1.00 36.55 185 LEU B CA 1
ATOM 4433 C C . LEU B 1 186 ? 1.407 4.289 29.165 1.00 36.82 185 LEU B C 1
ATOM 4434 O O . LEU B 1 186 ? 1.353 5.009 30.194 1.00 36.16 185 LEU B O 1
ATOM 4439 N N . ARG B 1 187 ? 2.540 3.918 28.570 1.00 36.15 186 ARG B N 1
ATOM 4440 C CA . ARG B 1 187 ? 3.887 4.256 29.040 1.00 36.91 186 ARG B CA 1
ATOM 4441 C C . ARG B 1 187 ? 4.265 5.758 28.939 1.00 36.04 186 ARG B C 1
ATOM 4442 O O . ARG B 1 187 ? 4.873 6.316 29.874 1.00 35.74 186 ARG B O 1
ATOM 4450 N N . TYR B 1 188 ? 3.891 6.415 27.835 1.00 35.47 187 TYR B N 1
ATOM 4451 C CA . TYR B 1 188 ? 4.151 7.835 27.641 1.00 34.30 187 TYR B CA 1
ATOM 4452 C C . TYR B 1 188 ? 2.863 8.621 27.337 1.00 35.65 187 TYR B C 1
ATOM 4453 O O . TYR B 1 188 ? 2.564 8.960 26.173 1.00 34.36 187 TYR B O 1
ATOM 4462 N N . PRO B 1 189 ? 2.094 8.953 28.399 1.00 36.95 188 PRO B N 1
ATOM 4463 C CA . PRO B 1 189 ? 0.862 9.718 28.260 1.00 37.90 188 PRO B CA 1
ATOM 4464 C C . PRO B 1 189 ? 1.003 11.065 27.548 1.00 37.78 188 PRO B C 1
ATOM 4465 O O . PRO B 1 189 ? 0.053 11.505 26.902 1.00 38.89 188 PRO B O 1
ATOM 4469 N N . ASP B 1 190 ? 2.173 11.670 27.633 1.00 38.38 189 ASP B N 1
ATOM 4470 C CA . ASP B 1 190 ? 2.428 13.010 27.117 1.00 39.03 189 ASP B CA 1
ATOM 4471 C C . ASP B 1 190 ? 3.258 13.085 25.814 1.00 39.00 189 ASP B C 1
ATOM 4472 O O . ASP B 1 190 ? 3.493 14.213 25.317 1.00 38.84 189 ASP B O 1
ATOM 4477 N N . LEU B 1 191 ? 3.768 11.944 25.311 1.00 35.12 190 LEU B N 1
ATOM 4478 C CA . LEU B 1 191 ? 4.579 11.961 24.092 1.00 32.44 190 LEU B CA 1
ATOM 4479 C C . LEU B 1 191 ? 3.745 12.203 22.820 1.00 30.86 190 LEU B C 1
ATOM 4480 O O . LEU B 1 191 ? 2.685 11.610 22.653 1.00 31.65 190 LEU B O 1
ATOM 4485 N N . ALA B 1 192 ? 4.252 13.025 21.906 1.00 28.65 191 ALA B N 1
ATOM 4486 C CA . ALA B 1 192 ? 3.652 13.103 20.588 1.00 27.63 191 ALA B CA 1
ATOM 4487 C C . ALA B 1 192 ? 3.895 11.803 19.775 1.00 26.35 191 ALA B C 1
ATOM 4488 O O . ALA B 1 192 ? 5.011 11.388 19.545 1.00 26.98 191 ALA B O 1
ATOM 4490 N N . ILE B 1 193 ? 2.817 11.172 19.321 1.00 25.54 192 ILE B N 1
ATOM 4491 C CA . ILE B 1 193 ? 2.936 9.917 18.583 1.00 23.80 192 ILE B CA 1
ATOM 4492 C C . ILE B 1 193 ? 2.176 10.073 17.296 1.00 23.95 192 ILE B C 1
ATOM 4493 O O . ILE B 1 193 ? 1.027 10.571 17.292 1.00 23.97 192 ILE B O 1
ATOM 4498 N N . ALA B 1 194 ? 2.806 9.653 16.202 1.00 23.11 193 ALA B N 1
ATOM 4499 C CA . ALA B 1 194 ? 2.076 9.615 14.933 1.00 23.14 193 ALA B CA 1
ATOM 4500 C C . ALA B 1 194 ? 2.161 8.176 14.461 1.00 23.25 193 ALA B C 1
ATOM 4501 O O . ALA B 1 194 ? 2.914 7.370 15.011 1.00 22.87 193 ALA B O 1
ATOM 4503 N N . ALA B 1 195 ? 1.395 7.840 13.432 1.00 22.81 194 ALA B N 1
ATOM 4504 C CA . ALA B 1 195 ? 1.465 6.451 12.935 1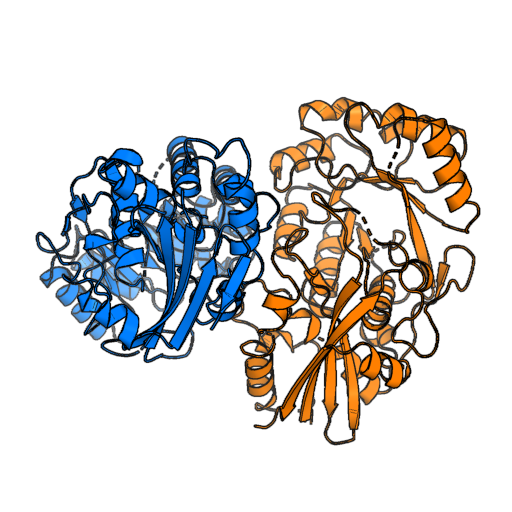.00 22.80 194 ALA B CA 1
ATOM 4505 C C . ALA B 1 195 ? 1.594 6.463 11.436 1.00 23.54 194 ALA B C 1
ATOM 4506 O O . ALA B 1 195 ? 1.111 7.443 10.760 1.00 24.70 194 ALA B O 1
ATOM 4508 N N . ASP B 1 196 ? 2.264 5.442 10.880 1.00 24.02 195 ASP B N 1
ATOM 4509 C CA . ASP B 1 196 ? 2.459 5.340 9.444 1.00 24.73 195 ASP B CA 1
ATOM 4510 C C . ASP B 1 196 ? 2.053 3.909 9.032 1.00 23.73 195 ASP B C 1
ATOM 4511 O O . ASP B 1 196 ? 2.592 2.921 9.534 1.00 21.69 195 ASP B O 1
ATOM 4516 N N . ALA B 1 197 ? 1.087 3.837 8.126 1.00 22.69 196 ALA B N 1
ATOM 4517 C CA . ALA B 1 197 ? 0.383 2.612 7.772 1.00 24.28 196 ALA B CA 1
ATOM 4518 C C . ALA B 1 197 ? 0.862 2.053 6.457 1.00 25.49 196 ALA B C 1
ATOM 4519 O O . ALA B 1 197 ? 0.548 0.883 6.125 1.00 25.41 196 ALA B O 1
ATOM 4521 N N . ASN B 1 198 ? 1.598 2.858 5.707 1.00 25.33 197 ASN B N 1
ATOM 4522 C CA . ASN B 1 198 ? 2.190 2.393 4.443 1.00 26.97 197 ASN B CA 1
ATOM 4523 C C . ASN B 1 198 ? 1.113 1.712 3.491 1.00 27.00 197 ASN B C 1
ATOM 4524 O O . ASN B 1 198 ? 1.323 0.648 2.943 1.00 23.90 197 ASN B O 1
ATOM 4529 N N . GLY B 1 199 ? -0.073 2.313 3.418 1.00 26.39 198 GLY B N 1
ATOM 4530 C CA . GLY B 1 199 ? -1.181 1.809 2.622 1.00 26.70 198 GLY B CA 1
ATOM 4531 C C . GLY B 1 199 ? -1.779 0.430 2.915 1.00 27.64 198 GLY B C 1
ATOM 4532 O O . GLY B 1 199 ? -2.399 -0.157 2.020 1.00 28.63 198 GLY B O 1
ATOM 4533 N N . SER B 1 200 ? -1.674 -0.027 4.152 1.00 27.11 199 SER B N 1
ATOM 4534 C CA . SER B 1 200 ? -2.023 -1.418 4.538 1.00 28.26 199 SER B CA 1
ATOM 4535 C C . SER B 1 200 ? -3.472 -1.614 4.938 1.00 26.84 199 SER B C 1
ATOM 4536 O O . SER B 1 200 ? -3.893 -2.750 5.152 1.00 26.23 199 SER B O 1
ATOM 4539 N N . TYR B 1 201 ? -4.239 -0.514 5.048 1.00 24.89 200 TYR B N 1
ATOM 4540 C CA . TYR B 1 201 ? -5.664 -0.590 5.428 1.00 24.30 200 TYR B CA 1
ATOM 4541 C C . TYR B 1 201 ? -6.561 -0.485 4.221 1.00 24.62 200 TYR B C 1
ATOM 4542 O O . TYR B 1 201 ? -6.113 -0.090 3.128 1.00 25.40 200 TYR B O 1
ATOM 4551 N N . ARG B 1 202 ? -7.812 -0.914 4.418 1.00 24.28 201 ARG B N 1
ATOM 4552 C CA . ARG B 1 202 ? -8.890 -0.884 3.386 1.00 25.50 201 ARG B CA 1
ATOM 4553 C C . ARG B 1 202 ? -10.100 -0.159 3.954 1.00 24.26 201 ARG B C 1
ATOM 4554 O O . ARG B 1 202 ? -10.165 0.104 5.146 1.00 23.97 201 ARG B O 1
ATOM 4562 N N . PRO B 1 203 ? -11.043 0.260 3.127 1.00 25.43 202 PRO B N 1
ATOM 4563 C CA . PRO B 1 203 ? -12.175 1.066 3.654 1.00 27.23 202 PRO B CA 1
ATOM 4564 C C . PRO B 1 203 ? -12.984 0.384 4.819 1.00 26.13 202 PRO B C 1
ATOM 4565 O O . PRO B 1 203 ? -13.432 1.068 5.789 1.00 26.34 202 PRO B O 1
ATOM 4569 N N . GLU B 1 204 ? -13.122 -0.945 4.747 1.00 25.07 203 GLU B N 1
ATOM 4570 C CA . GLU B 1 204 ? -13.678 -1.758 5.885 1.00 26.42 203 GLU B CA 1
ATOM 4571 C C . GLU B 1 204 ? -13.014 -1.541 7.229 1.00 24.83 203 GLU B C 1
ATOM 4572 O O . GLU B 1 204 ? -13.645 -1.856 8.245 1.00 23.43 203 GLU B O 1
ATOM 4578 N N . ASP B 1 205 ? -11.787 -1.009 7.233 1.00 22.51 204 ASP B N 1
ATOM 4579 C CA . ASP B 1 205 ? -11.032 -0.881 8.453 1.00 21.04 204 ASP B CA 1
ATOM 4580 C C . ASP B 1 205 ? -11.333 0.455 9.140 1.00 22.17 204 ASP B C 1
ATOM 4581 O O . ASP B 1 205 ? -10.790 0.731 10.208 1.00 20.25 204 ASP B O 1
ATOM 4586 N N . ALA B 1 206 ? -12.239 1.248 8.566 1.00 23.01 205 ALA B N 1
ATOM 4587 C CA . ALA B 1 206 ? -12.710 2.456 9.241 1.00 24.82 205 ALA B CA 1
ATOM 4588 C C . ALA B 1 206 ? -12.921 2.326 10.755 1.00 25.00 205 ALA B C 1
ATOM 4589 O O . ALA B 1 206 ? -12.351 3.133 11.506 1.00 25.49 205 ALA B O 1
ATOM 4591 N N . PRO B 1 207 ? -13.691 1.317 11.227 1.00 25.76 206 PRO B N 1
ATOM 4592 C CA . PRO B 1 207 ? -13.875 1.203 12.684 1.00 26.36 206 PRO B CA 1
ATOM 4593 C C . PRO B 1 207 ? -12.583 0.969 13.497 1.00 25.99 206 PRO B C 1
ATOM 4594 O O . PRO B 1 207 ? -12.460 1.504 14.604 1.00 26.62 206 PRO B O 1
ATOM 4598 N N . VAL B 1 208 ? -11.619 0.223 12.942 1.00 25.51 207 VAL B N 1
ATOM 4599 C CA . VAL B 1 208 ? -10.325 -0.038 13.627 1.00 26.71 207 VAL B CA 1
ATOM 4600 C C . VAL B 1 208 ? -9.529 1.310 13.749 1.00 25.31 207 VAL B C 1
ATOM 4601 O O . VAL B 1 208 ? -8.971 1.656 14.791 1.00 26.03 207 VAL B O 1
ATOM 4605 N N . LEU B 1 209 ? -9.456 2.024 12.644 1.00 24.98 208 LEU B N 1
ATOM 4606 C CA . LEU B 1 209 ? -8.784 3.313 12.663 1.00 25.21 208 LEU B CA 1
ATOM 4607 C C . LEU B 1 209 ? -9.473 4.307 13.598 1.00 25.84 208 LEU B C 1
ATOM 4608 O O . LEU B 1 209 ? -8.820 5.017 14.356 1.00 26.61 208 LEU B O 1
ATOM 4613 N N . ARG B 1 210 ? -10.793 4.279 13.603 1.00 28.21 209 ARG B N 1
ATOM 4614 C CA . ARG B 1 210 ? -11.565 5.165 14.485 1.00 29.96 209 ARG B CA 1
ATOM 4615 C C . ARG B 1 210 ? -11.259 4.893 15.957 1.00 30.05 209 ARG B C 1
ATOM 4616 O O . ARG B 1 210 ? -11.126 5.844 16.764 1.00 30.51 209 ARG B O 1
ATOM 4624 N N A GLN B 1 211 ? -11.102 3.604 16.283 0.50 29.69 210 GLN B N 1
ATOM 4625 N N B GLN B 1 211 ? -11.109 3.642 16.351 0.50 29.73 210 GLN B N 1
ATOM 4626 C CA A GLN B 1 211 ? -10.686 3.094 17.600 0.50 30.07 210 GLN B CA 1
ATOM 4627 C CA B GLN B 1 211 ? -10.787 3.427 17.737 0.50 30.35 210 GLN B CA 1
ATOM 4628 C C A GLN B 1 211 ? -9.384 3.792 18.105 0.50 29.80 210 GLN B C 1
ATOM 4629 C C B GLN B 1 211 ? -9.492 4.150 18.098 0.50 29.68 210 GLN B C 1
ATOM 4630 O O A GLN B 1 211 ? -9.172 3.947 19.326 0.50 28.76 210 GLN B O 1
ATOM 4631 O O B GLN B 1 211 ? -9.366 4.642 19.207 0.50 29.03 210 GLN B O 1
ATOM 4642 N N . LEU B 1 212 ? -8.543 4.228 17.153 1.00 29.18 211 LEU B N 1
ATOM 4643 C CA . LEU B 1 212 ? -7.266 4.856 17.445 1.00 27.03 211 LEU B CA 1
ATOM 4644 C C . LEU B 1 212 ? -7.403 6.331 17.810 1.00 27.27 211 LEU B C 1
ATOM 4645 O O . LEU B 1 212 ? -6.452 6.876 18.405 1.00 25.96 211 LEU B O 1
ATOM 4650 N N . ASP B 1 213 ? -8.565 6.940 17.481 1.00 27.75 212 ASP B N 1
ATOM 4651 C CA . ASP B 1 213 ? -8.954 8.320 17.958 1.00 30.25 212 ASP B CA 1
ATOM 4652 C C . ASP B 1 213 ? -8.676 8.453 19.484 1.00 29.50 212 ASP B C 1
ATOM 4653 O O . ASP B 1 213 ? -8.409 9.545 19.970 1.00 30.30 212 ASP B O 1
ATOM 4658 N N . ALA B 1 214 ? -8.711 7.363 20.226 1.00 29.58 213 ALA B N 1
ATOM 4659 C CA . ALA B 1 214 ? -8.592 7.448 21.708 1.00 31.17 213 ALA B CA 1
ATOM 4660 C C . ALA B 1 214 ? -7.224 7.802 22.156 1.00 31.04 213 ALA B C 1
ATOM 4661 O O . ALA B 1 214 ? -7.017 8.178 23.347 1.00 32.42 213 ALA B O 1
ATOM 4663 N N . TYR B 1 215 ? -6.264 7.667 21.241 1.00 29.41 214 TYR B N 1
ATOM 4664 C CA . TYR B 1 215 ? -4.850 7.782 21.641 1.00 28.55 214 TYR B CA 1
ATOM 4665 C C . TYR B 1 215 ? -4.254 9.134 21.280 1.00 27.06 214 TYR B C 1
ATOM 4666 O O . TYR B 1 215 ? -3.086 9.403 21.582 1.00 29.62 214 TYR B O 1
ATOM 4675 N N . ASP B 1 216 ? -5.044 9.978 20.658 1.00 26.90 215 ASP B N 1
ATOM 4676 C CA . ASP B 1 216 ? -4.606 11.344 20.323 1.00 27.18 215 ASP B CA 1
ATOM 4677 C C . ASP B 1 216 ? -3.325 11.323 19.474 1.00 25.39 215 ASP B C 1
ATOM 4678 O O . ASP B 1 216 ? -2.319 12.039 19.746 1.00 24.20 215 ASP B O 1
ATOM 4683 N N . LEU B 1 217 ? -3.313 10.450 18.467 1.00 23.35 216 LEU B N 1
ATOM 4684 C CA . LEU B 1 217 ? -2.253 10.522 17.432 1.00 23.49 216 LEU B CA 1
ATOM 4685 C C . LEU B 1 217 ? -2.223 11.826 16.655 1.00 23.26 216 LEU B C 1
ATOM 4686 O O . LEU B 1 217 ? -3.263 12.398 16.270 1.00 23.40 216 LEU B O 1
ATOM 4691 N N . GLN B 1 218 ? -1.015 12.296 16.398 1.00 22.16 217 GLN B N 1
ATOM 4692 C CA . GLN B 1 218 ? -0.854 13.471 15.538 1.00 22.19 217 GLN B CA 1
ATOM 4693 C C . GLN B 1 218 ? -1.432 13.323 14.164 1.00 21.35 217 GLN B C 1
ATOM 4694 O O . GLN B 1 218 ? -2.012 14.288 13.643 1.00 21.41 217 GLN B O 1
ATOM 4700 N N . PHE B 1 219 ? -1.205 12.159 13.547 1.00 20.71 218 PHE B N 1
ATOM 4701 C CA . PHE B 1 219 ? -1.841 11.815 12.300 1.00 20.22 218 PHE B CA 1
ATOM 4702 C C . PHE B 1 219 ? -1.659 10.310 12.020 1.00 21.02 218 PHE B C 1
ATOM 4703 O O . PHE B 1 219 ? -0.883 9.605 12.667 1.00 21.84 218 PHE B O 1
ATOM 4711 N N . ILE B 1 220 ? -2.437 9.835 11.062 1.00 20.56 219 ILE B N 1
ATOM 4712 C CA . ILE B 1 220 ? -2.206 8.518 10.494 1.00 20.48 219 ILE B CA 1
ATOM 4713 C C . ILE B 1 220 ? -1.813 8.713 9.070 1.00 20.90 219 ILE B C 1
ATOM 4714 O O . ILE B 1 220 ? -2.582 9.240 8.268 1.00 20.93 219 ILE B O 1
ATOM 4719 N N . GLU B 1 221 ? -0.552 8.360 8.734 1.00 20.37 220 GLU B N 1
ATOM 4720 C CA . GLU B 1 221 ? -0.015 8.542 7.374 1.00 22.20 220 GLU B CA 1
ATOM 4721 C C . GLU B 1 221 ? -0.313 7.363 6.362 1.00 21.39 220 GLU B C 1
ATOM 4722 O O . GLU B 1 221 ? -0.185 6.209 6.745 1.00 24.26 220 GLU B O 1
ATOM 4728 N N . GLN B 1 222 ? -0.841 7.705 5.183 1.00 21.65 221 GLN B N 1
ATOM 4729 C CA . GLN B 1 222 ? -1.179 6.754 4.144 1.00 21.96 221 GLN B CA 1
ATOM 4730 C C . GLN B 1 222 ? -1.963 5.493 4.632 1.00 22.14 221 GLN B C 1
ATOM 4731 O O . GLN B 1 222 ? -1.534 4.378 4.406 1.00 21.37 221 GLN B O 1
ATOM 4737 N N . PRO B 1 223 ? -3.161 5.663 5.224 1.00 21.51 222 PRO B N 1
ATOM 4738 C CA . PRO B 1 223 ? -3.959 4.512 5.647 1.00 22.65 222 PRO B CA 1
ATOM 4739 C C . PRO B 1 223 ? -4.358 3.529 4.520 1.00 24.08 222 PRO B C 1
ATOM 4740 O O . PRO B 1 223 ? -4.224 2.309 4.685 1.00 24.38 222 PRO B O 1
ATOM 4744 N N . LEU B 1 224 ? -4.721 4.073 3.372 1.00 23.72 223 LEU B N 1
ATOM 4745 C CA . LEU B 1 224 ? -5.286 3.308 2.244 1.00 25.40 223 LEU B CA 1
ATOM 4746 C C . LEU B 1 224 ? -4.304 3.271 1.086 1.00 26.25 223 LEU B C 1
ATOM 4747 O O . LEU B 1 224 ? -3.299 4.022 1.091 1.00 25.59 223 LEU B O 1
ATOM 4752 N N . PRO B 1 225 ? -4.561 2.385 0.102 1.00 28.41 224 PRO B N 1
ATOM 4753 C CA . PRO B 1 225 ? -3.757 2.380 -1.124 1.00 30.78 224 PRO B CA 1
ATOM 4754 C C . PRO B 1 225 ? -3.759 3.749 -1.755 1.00 32.30 224 PRO B C 1
ATOM 4755 O O . PRO B 1 225 ? -4.719 4.516 -1.622 1.00 31.19 224 PRO B O 1
ATOM 4759 N N . GLU B 1 226 ? -2.646 4.063 -2.366 1.00 34.59 225 GLU B N 1
ATOM 4760 C CA . GLU B 1 226 ? -2.471 5.266 -3.154 1.00 39.43 225 GLU B CA 1
ATOM 4761 C C . GLU B 1 226 ? -3.610 5.455 -4.165 1.00 40.85 225 GLU B C 1
ATOM 4762 O O . GLU B 1 226 ? -4.002 4.523 -4.843 1.00 41.24 225 GLU B O 1
ATOM 4768 N N . ASP B 1 227 ? -4.150 6.665 -4.255 1.00 43.38 226 ASP B N 1
ATOM 4769 C CA . ASP B 1 227 ? -5.234 6.927 -5.258 1.00 44.71 226 ASP B CA 1
ATOM 4770 C C . ASP B 1 227 ? -6.596 6.300 -4.962 1.00 44.07 226 ASP B C 1
ATOM 4771 O O . ASP B 1 227 ? -7.460 6.354 -5.827 1.00 45.91 226 ASP B O 1
ATOM 4776 N N . ASP B 1 228 ? -6.813 5.683 -3.800 1.00 42.27 227 ASP B N 1
ATOM 4777 C CA . ASP B 1 228 ? -8.165 5.371 -3.367 1.00 40.52 227 ASP B CA 1
ATOM 4778 C C . ASP B 1 228 ? -8.795 6.718 -2.934 1.00 38.05 227 ASP B C 1
ATOM 4779 O O . ASP B 1 228 ? -9.223 6.830 -1.805 1.00 36.43 227 ASP B O 1
ATOM 4784 N N . TRP B 1 229 ? -8.858 7.728 -3.801 1.00 36.16 228 TRP B N 1
ATOM 4785 C CA . TRP B 1 229 ? -9.254 9.108 -3.365 1.00 33.34 228 TRP B CA 1
ATOM 4786 C C . TRP B 1 229 ? -10.636 9.234 -2.728 1.00 31.55 228 TRP B C 1
ATOM 4787 O O . TRP B 1 229 ? -10.767 9.832 -1.653 1.00 30.00 228 TRP B O 1
ATOM 4798 N N . PHE B 1 230 ? -11.658 8.668 -3.380 1.00 28.29 229 PHE B N 1
ATOM 4799 C CA . PHE B 1 230 ? -13.008 8.711 -2.816 1.00 29.02 229 PHE B CA 1
ATOM 4800 C C . PHE B 1 230 ? -13.130 7.927 -1.542 1.00 28.11 229 PHE B C 1
ATOM 4801 O O . PHE B 1 230 ? -13.692 8.420 -0.587 1.00 28.20 229 PHE B O 1
ATOM 4809 N N . ASP B 1 231 ? -12.559 6.725 -1.491 1.00 28.62 230 ASP B N 1
ATOM 4810 C CA . ASP B 1 231 ? -12.499 5.977 -0.210 1.00 28.38 230 ASP B CA 1
ATOM 4811 C C . ASP B 1 231 ? -11.782 6.750 0.938 1.00 26.77 230 ASP B C 1
ATOM 4812 O O . ASP B 1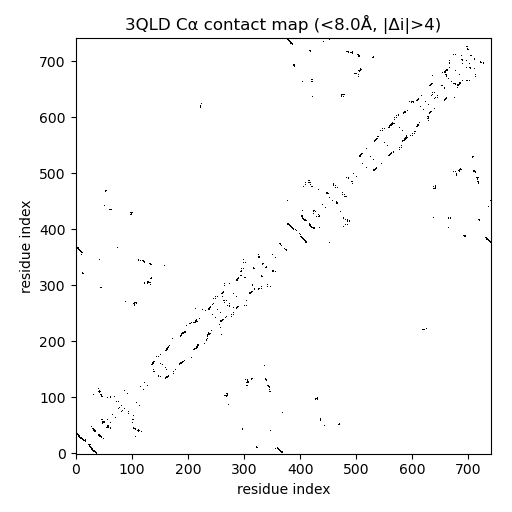 231 ? -12.196 6.729 2.093 1.00 24.85 230 ASP B O 1
ATOM 4817 N N . LEU B 1 232 ? -10.721 7.460 0.583 1.00 27.28 231 LEU B N 1
ATOM 4818 C CA . LEU B 1 232 ? -9.982 8.251 1.554 1.00 27.43 231 LEU B CA 1
ATOM 4819 C C . LEU B 1 232 ? -10.801 9.387 2.090 1.00 27.03 231 LEU B C 1
ATOM 4820 O O . LEU B 1 232 ? -10.817 9.628 3.268 1.00 26.28 231 LEU B O 1
ATOM 4825 N N . ALA B 1 233 ? -11.548 10.075 1.211 1.00 26.59 232 ALA B N 1
ATOM 4826 C CA . ALA B 1 233 ? -12.331 11.211 1.638 1.00 26.88 232 ALA B CA 1
ATOM 4827 C C . ALA B 1 233 ? -13.416 10.674 2.611 1.00 26.96 232 ALA B C 1
ATOM 4828 O O . ALA B 1 233 ? -13.645 11.250 3.676 1.00 27.49 232 ALA B O 1
ATOM 4830 N N . LYS B 1 234 ? -13.998 9.516 2.292 1.00 25.58 233 LYS B N 1
ATOM 4831 C CA . LYS B 1 234 ? -15.013 8.961 3.201 1.00 26.50 233 LYS B CA 1
ATOM 4832 C C . LYS B 1 234 ? -14.408 8.541 4.519 1.00 25.43 233 LYS B C 1
ATOM 4833 O O . LYS B 1 234 ? -14.992 8.743 5.562 1.00 26.32 233 LYS B O 1
ATOM 4839 N N . LEU B 1 235 ? -13.212 7.944 4.471 1.00 25.73 234 LEU B N 1
ATOM 4840 C CA . LEU B 1 235 ? -12.559 7.548 5.708 1.00 25.33 234 LEU B CA 1
ATOM 4841 C C . LEU B 1 235 ? -12.208 8.728 6.578 1.00 25.05 234 LEU B C 1
ATOM 4842 O O . LEU B 1 235 ? -12.453 8.714 7.790 1.00 26.45 234 LEU B O 1
ATOM 4847 N N . GLN B 1 236 ? -11.666 9.794 5.983 1.00 25.69 235 GLN B N 1
ATOM 4848 C CA . GLN B 1 236 ? -11.277 10.941 6.830 1.00 24.39 235 GLN B CA 1
ATOM 4849 C C . GLN B 1 236 ? -12.487 11.607 7.465 1.00 26.47 235 GLN B C 1
ATOM 4850 O O . GLN B 1 236 ? -12.393 12.131 8.575 1.00 24.40 235 GLN B O 1
ATOM 4856 N N . ALA B 1 237 ? -13.612 11.610 6.740 1.00 26.45 236 ALA B N 1
ATOM 4857 C CA . ALA B 1 237 ? -14.855 12.188 7.236 1.00 30.31 236 ALA B CA 1
ATOM 4858 C C . ALA B 1 237 ? -15.348 11.525 8.525 1.00 32.18 236 ALA B C 1
ATOM 4859 O O . ALA B 1 237 ? -15.926 12.188 9.397 1.00 33.66 236 ALA B O 1
ATOM 4861 N N . SER B 1 238 ? -15.027 10.238 8.679 1.00 34.07 237 SER B N 1
ATOM 4862 C CA . SER B 1 238 ? -15.391 9.416 9.825 1.00 34.06 237 SER B CA 1
ATOM 4863 C C . SER B 1 238 ? -14.316 9.327 10.923 1.00 33.06 237 SER B C 1
ATOM 4864 O O . SER B 1 238 ? -14.558 8.698 11.932 1.00 35.10 237 SER B O 1
ATOM 4867 N N . LEU B 1 239 ? -13.147 9.954 10.748 1.00 31.71 238 LEU B N 1
ATOM 4868 C CA . LEU B 1 239 ? -12.081 9.987 11.760 1.00 30.74 238 LEU B CA 1
ATOM 4869 C C . LEU B 1 239 ? -11.844 11.401 12.307 1.00 30.03 238 LEU B C 1
ATOM 4870 O O . LEU B 1 239 ? -11.733 12.358 11.510 1.00 30.47 238 LEU B O 1
ATOM 4875 N N . ARG B 1 240 ? -11.682 11.519 13.616 1.00 28.33 239 ARG B N 1
ATOM 4876 C CA . ARG B 1 240 ? -11.169 12.766 14.234 1.00 29.14 239 ARG B CA 1
ATOM 4877 C C . ARG B 1 240 ? -9.652 12.960 14.038 1.00 28.21 239 ARG B C 1
ATOM 4878 O O . ARG B 1 240 ? -9.153 14.107 13.939 1.00 29.32 239 ARG B O 1
ATOM 4886 N N . THR B 1 241 ? -8.928 11.857 13.966 1.00 26.78 240 THR B N 1
ATOM 4887 C CA . THR B 1 241 ? -7.457 11.936 13.730 1.00 25.99 240 THR B CA 1
ATOM 4888 C C . THR B 1 241 ? -7.225 12.377 12.296 1.00 23.99 240 THR B C 1
ATOM 4889 O O . THR B 1 241 ? -7.819 11.835 11.399 1.00 24.45 240 THR B O 1
ATOM 4893 N N . PRO B 1 242 ? -6.321 13.347 12.062 1.00 24.06 241 PRO B N 1
ATOM 4894 C CA . PRO B 1 242 ? -5.965 13.757 10.726 1.00 22.95 241 PRO B CA 1
ATOM 4895 C C . PRO B 1 242 ? -5.309 12.611 9.946 1.00 22.90 241 PRO B C 1
ATOM 4896 O O . PRO B 1 242 ? -4.423 11.944 10.464 1.00 23.72 241 PRO B O 1
ATOM 4900 N N . VAL B 1 243 ? -5.749 12.380 8.716 1.00 20.55 242 VAL B N 1
ATOM 4901 C CA . VAL B 1 243 ? -4.977 11.577 7.755 1.00 22.41 242 VAL B CA 1
ATOM 4902 C C . VAL B 1 243 ? -3.835 12.425 7.167 1.00 22.33 242 VAL B C 1
ATOM 4903 O O . VAL B 1 243 ? -4.001 13.618 6.866 1.00 22.72 242 VAL B O 1
ATOM 4907 N N . CYS B 1 244 ? -2.669 11.822 7.053 1.00 21.68 243 CYS B N 1
ATOM 4908 C CA . CYS B 1 244 ? -1.551 12.486 6.423 1.00 19.55 243 CYS B CA 1
ATOM 4909 C C . CYS B 1 244 ? -1.204 11.752 5.131 1.00 20.88 243 CYS B C 1
ATOM 4910 O O . CYS B 1 244 ? -1.190 10.529 5.076 1.00 20.23 243 CYS B O 1
ATOM 4913 N N . LEU B 1 245 ? -0.925 12.515 4.072 1.00 20.96 244 LEU B N 1
ATOM 4914 C CA . LEU B 1 245 ? -0.507 11.916 2.833 1.00 22.44 244 LEU B CA 1
ATOM 4915 C C . LEU B 1 245 ? 0.935 12.214 2.523 1.00 24.48 244 LEU B C 1
ATOM 4916 O O . LEU B 1 245 ? 1.440 13.335 2.835 1.00 22.81 244 LEU B O 1
ATOM 4921 N N . ASP B 1 246 ? 1.568 11.226 1.893 1.00 23.95 245 ASP B N 1
ATOM 4922 C CA . ASP B 1 246 ? 2.967 11.387 1.520 1.00 27.10 245 ASP B CA 1
ATOM 4923 C C . ASP B 1 246 ? 3.035 11.160 0.040 1.00 28.63 245 ASP B C 1
ATOM 4924 O O . ASP B 1 246 ? 2.886 12.119 -0.753 1.00 29.49 245 ASP B O 1
ATOM 4929 N N . GLU B 1 247 ? 3.210 9.909 -0.371 1.00 30.87 246 GLU B N 1
ATOM 4930 C CA . GLU B 1 247 ? 3.471 9.686 -1.792 1.00 34.28 246 GLU B CA 1
ATOM 4931 C C . GLU B 1 247 ? 2.181 9.944 -2.616 1.00 34.75 246 GLU B C 1
ATOM 4932 O O . GLU B 1 247 ? 2.276 10.240 -3.806 1.00 35.01 246 GLU B O 1
ATOM 4938 N N . SER B 1 248 ? 0.997 9.922 -1.964 1.00 35.44 247 SER B N 1
ATOM 4939 C CA . SER B 1 248 ? -0.259 10.163 -2.700 1.00 36.09 247 SER B CA 1
ATOM 4940 C C . SER B 1 248 ? -0.308 11.564 -3.295 1.00 38.01 247 SER B C 1
ATOM 4941 O O . SER B 1 248 ? -1.067 11.796 -4.217 1.00 38.50 247 SER B O 1
ATOM 4944 N N . VAL B 1 249 ? 0.479 12.501 -2.756 1.00 38.32 248 VAL B N 1
ATOM 4945 C CA . VAL B 1 249 ? 0.492 13.891 -3.241 1.00 39.59 248 VAL B CA 1
ATOM 4946 C C . VAL B 1 249 ? 1.855 14.237 -3.837 1.00 42.00 248 VAL B C 1
ATOM 4947 O O . VAL B 1 249 ? 2.778 14.637 -3.120 1.00 41.96 248 VAL B O 1
ATOM 4951 N N . ARG B 1 250 ? 1.927 14.119 -5.164 1.00 44.30 249 ARG B N 1
ATOM 4952 C CA . ARG B 1 250 ? 3.162 14.253 -5.967 1.00 45.76 249 ARG B CA 1
ATOM 4953 C C . ARG B 1 250 ? 3.379 15.702 -6.360 1.00 44.96 249 ARG B C 1
ATOM 4954 O O . ARG B 1 250 ? 4.472 16.116 -6.588 1.00 44.57 249 ARG B O 1
ATOM 4962 N N . SER B 1 251 ? 2.295 16.460 -6.440 1.00 44.11 250 SER B N 1
ATOM 4963 C CA . SER B 1 251 ? 2.292 17.741 -7.082 1.00 43.56 250 SER B CA 1
ATOM 4964 C C . SER B 1 251 ? 1.238 18.642 -6.440 1.00 43.54 250 SER B C 1
ATOM 4965 O O . SER B 1 251 ? 0.338 18.134 -5.781 1.00 42.31 250 SER B O 1
ATOM 4968 N N . VAL B 1 252 ? 1.310 19.950 -6.683 1.00 43.80 251 VAL B N 1
ATOM 4969 C CA . VAL B 1 252 ? 0.285 20.882 -6.210 1.00 45.43 251 VAL B CA 1
ATOM 4970 C C . VAL B 1 252 ? -1.140 20.450 -6.670 1.00 45.29 251 VAL B C 1
ATOM 4971 O O . VAL B 1 252 ? -2.101 20.622 -5.925 1.00 46.29 251 VAL B O 1
ATOM 4975 N N . ARG B 1 253 ? -1.267 19.864 -7.863 1.00 44.97 252 ARG B N 1
ATOM 4976 C CA . ARG B 1 253 ? -2.558 19.288 -8.345 1.00 44.02 252 ARG B CA 1
ATOM 4977 C C . ARG B 1 253 ? -3.232 18.240 -7.461 1.00 42.84 252 ARG B C 1
ATOM 4978 O O . ARG B 1 253 ? -4.466 18.301 -7.221 1.00 41.79 252 ARG B O 1
ATOM 4986 N N . GLU B 1 254 ? -2.466 17.223 -7.052 1.00 40.51 253 GLU B N 1
ATOM 4987 C CA . GLU B 1 254 ? -3.048 16.156 -6.269 1.00 39.15 253 GLU B CA 1
ATOM 4988 C C . GLU B 1 254 ? -3.404 16.785 -4.939 1.00 35.89 253 GLU B C 1
ATOM 4989 O O . GLU B 1 254 ? -4.249 16.281 -4.243 1.00 35.84 253 GLU B O 1
ATOM 4995 N N . LEU B 1 255 ? -2.725 17.868 -4.590 1.00 35.04 254 LEU B N 1
ATOM 4996 C CA . LEU B 1 255 ? -3.027 18.595 -3.366 1.00 33.79 254 LEU B CA 1
ATOM 4997 C C . LEU B 1 255 ? -4.416 19.266 -3.507 1.00 32.82 254 LEU B C 1
ATOM 4998 O O . LEU B 1 255 ? -5.199 19.341 -2.538 1.00 29.56 254 LEU B O 1
ATOM 5003 N N . LYS B 1 256 ? -4.705 19.810 -4.700 1.00 31.94 255 LYS B N 1
ATOM 5004 C CA . LYS B 1 256 ? -6.004 20.484 -4.874 1.00 31.55 255 LYS B CA 1
ATOM 5005 C C . LYS B 1 256 ? -7.140 19.466 -4.851 1.00 31.37 255 LYS B C 1
ATOM 5006 O O . LYS B 1 256 ? -8.204 19.725 -4.300 1.00 29.93 255 LYS B O 1
ATOM 5012 N N . LEU B 1 257 ? -6.885 18.289 -5.424 1.00 30.50 256 LEU B N 1
ATOM 5013 C CA . LEU B 1 257 ? -7.770 17.148 -5.343 1.00 29.52 256 LEU B CA 1
ATOM 5014 C C . LEU B 1 257 ? -8.021 16.755 -3.907 1.00 28.97 256 LEU B C 1
ATOM 5015 O O . LEU B 1 257 ? -9.162 16.613 -3.521 1.00 27.33 256 LEU B O 1
ATOM 5020 N N . THR B 1 258 ? -6.941 16.591 -3.116 1.00 25.83 257 THR B N 1
ATOM 5021 C CA . THR B 1 258 ? -7.081 16.324 -1.709 1.00 25.95 257 THR B CA 1
ATOM 5022 C C . THR B 1 258 ? -7.976 17.378 -1.038 1.00 26.16 257 THR B C 1
ATOM 5023 O O . THR B 1 258 ? -8.903 17.029 -0.284 1.00 25.58 257 THR B O 1
ATOM 5027 N N . ALA B 1 259 ? -7.657 18.655 -1.250 1.00 26.53 258 ALA B N 1
ATOM 5028 C CA . ALA B 1 259 ? -8.433 19.769 -0.610 1.00 28.28 258 ALA B CA 1
ATOM 5029 C C . ALA B 1 259 ? -9.923 19.738 -0.958 1.00 28.25 258 ALA B C 1
ATOM 5030 O O . ALA B 1 259 ? -10.763 19.913 -0.073 1.00 26.31 258 ALA B O 1
ATOM 5032 N N A ARG B 1 260 ? -10.235 19.529 -2.238 0.70 27.34 259 ARG B N 1
ATOM 5033 N N B ARG B 1 260 ? -10.257 19.547 -2.239 0.30 27.11 259 ARG B N 1
ATOM 5034 C CA A ARG B 1 260 ? -11.652 19.536 -2.710 0.70 29.24 259 ARG B CA 1
ATOM 5035 C CA B ARG B 1 260 ? -11.679 19.550 -2.677 0.30 27.48 259 ARG B CA 1
ATOM 5036 C C A ARG B 1 260 ? -12.511 18.391 -2.180 0.70 27.53 259 ARG B C 1
ATOM 5037 C C B ARG B 1 260 ? -12.506 18.405 -2.111 0.30 27.02 259 ARG B C 1
ATOM 5038 O O A ARG B 1 260 ? -13.713 18.530 -1.978 0.70 27.51 259 ARG B O 1
ATOM 5039 O O B ARG B 1 260 ? -13.692 18.568 -1.825 0.30 27.00 259 ARG B O 1
ATOM 5054 N N . LEU B 1 261 ? -11.882 17.235 -1.989 1.00 27.44 260 LEU B N 1
ATOM 5055 C CA . LEU B 1 261 ? -12.538 16.078 -1.411 1.00 26.91 260 LEU B CA 1
ATOM 5056 C C . LEU B 1 261 ? -12.463 16.000 0.129 1.00 26.63 260 LEU B C 1
ATOM 5057 O O . LEU B 1 261 ? -13.107 15.133 0.713 1.00 25.21 260 LEU B O 1
ATOM 5062 N N . GLY B 1 262 ? -11.665 16.851 0.760 1.00 24.93 261 GLY B N 1
ATOM 5063 C CA . GLY B 1 262 ? -11.414 16.720 2.209 1.00 25.07 261 GLY B CA 1
ATOM 5064 C C . GLY B 1 262 ? -10.766 15.377 2.569 1.00 24.71 261 GLY B C 1
ATOM 5065 O O . GLY B 1 262 ? -11.060 14.797 3.616 1.00 25.71 261 GLY B O 1
ATOM 5066 N N . ALA B 1 263 ? -9.875 14.897 1.707 1.00 22.14 262 ALA B N 1
ATOM 5067 C CA . ALA B 1 263 ? -9.341 13.530 1.845 1.00 23.72 262 ALA B CA 1
ATOM 5068 C C . ALA B 1 263 ? -8.229 13.413 2.880 1.00 24.16 262 ALA B C 1
ATOM 5069 O O . ALA B 1 263 ? -7.922 12.291 3.333 1.00 23.98 262 ALA B O 1
ATOM 5071 N N . ALA B 1 264 ? -7.638 14.548 3.285 1.00 22.62 263 ALA B N 1
ATOM 5072 C CA . ALA B 1 264 ? -6.580 14.481 4.315 1.00 20.65 263 ALA B CA 1
ATOM 5073 C C . ALA B 1 264 ? -6.354 15.895 4.926 1.00 21.27 263 ALA B C 1
ATOM 5074 O O . ALA B 1 264 ? -6.859 16.897 4.382 1.00 22.10 263 ALA B O 1
ATOM 5076 N N . ARG B 1 265 ? -5.658 15.977 6.043 1.00 18.82 264 ARG B N 1
ATOM 5077 C CA . ARG B 1 265 ? -5.590 17.263 6.735 1.00 19.84 264 ARG B CA 1
ATOM 5078 C C . ARG B 1 265 ? -4.137 17.590 6.990 1.00 20.17 264 ARG B C 1
ATOM 5079 O O . ARG B 1 265 ? -3.845 18.691 7.415 1.00 20.87 264 ARG B O 1
ATOM 5087 N N . VAL B 1 266 ? -3.240 16.621 6.741 1.00 19.12 265 VAL B N 1
ATOM 5088 C CA . VAL B 1 266 ? -1.816 16.836 6.996 1.00 19.87 265 VAL B CA 1
ATOM 5089 C C . VAL B 1 266 ? -0.974 16.361 5.800 1.00 19.84 265 VAL B C 1
ATOM 5090 O O . VAL B 1 266 ? -1.265 15.317 5.234 1.00 20.83 265 VAL B O 1
ATOM 5094 N N . LEU B 1 267 ? 0.070 17.109 5.437 1.00 20.95 266 LEU B N 1
ATOM 5095 C CA . LEU B 1 267 ? 0.957 16.701 4.376 1.00 22.81 266 LEU B CA 1
ATOM 5096 C C . LEU B 1 267 ? 2.407 16.492 4.773 1.00 22.40 266 LEU B C 1
ATOM 5097 O O . LEU B 1 267 ? 3.005 17.332 5.430 1.00 24.95 266 LEU B O 1
ATOM 5102 N N . ASN B 1 268 ? 2.984 15.404 4.262 1.00 21.09 267 ASN B N 1
ATOM 5103 C CA . ASN B 1 268 ? 4.420 15.098 4.377 1.00 21.48 267 ASN B CA 1
ATOM 5104 C C . ASN B 1 268 ? 4.993 15.754 3.122 1.00 21.08 267 ASN B C 1
ATOM 5105 O O . ASN B 1 268 ? 4.886 15.210 2.018 1.00 22.64 267 ASN B O 1
ATOM 5110 N N . VAL B 1 269 ? 5.652 16.887 3.316 1.00 21.24 268 VAL B N 1
ATOM 5111 C CA . VAL B 1 269 ? 6.227 17.678 2.227 1.00 22.32 268 VAL B CA 1
ATOM 5112 C C . VAL B 1 269 ? 7.736 17.329 2.017 1.00 22.35 268 VAL B C 1
ATOM 5113 O O . VAL B 1 269 ? 8.537 17.354 2.959 1.00 21.00 268 VAL B O 1
ATOM 5117 N N . LYS B 1 270 ? 8.081 17.003 0.770 1.00 23.08 269 LYS B N 1
ATOM 5118 C CA . LYS B 1 270 ? 9.474 16.888 0.344 1.00 21.60 269 LYS B CA 1
ATOM 5119 C C . LYS B 1 270 ? 9.656 17.891 -0.784 1.00 20.94 269 LYS B C 1
ATOM 5120 O O . LYS B 1 270 ? 9.121 17.728 -1.879 1.00 20.39 269 LYS B O 1
ATOM 5126 N N . PRO B 1 271 ? 10.365 18.972 -0.500 1.00 21.69 270 PRO B N 1
ATOM 5127 C CA . PRO B 1 271 ? 10.449 20.101 -1.452 1.00 22.43 270 PRO B CA 1
ATOM 5128 C C . PRO B 1 271 ? 10.999 19.621 -2.795 1.00 21.82 270 PRO B C 1
ATOM 5129 O O . PRO B 1 271 ? 10.560 20.105 -3.854 1.00 22.97 270 PRO B O 1
ATOM 5133 N N . GLY B 1 272 ? 11.931 18.667 -2.761 1.00 21.11 271 GLY B N 1
ATOM 5134 C CA . GLY B 1 272 ? 12.485 18.163 -4.043 1.00 20.00 271 GLY B CA 1
ATOM 5135 C C . GLY B 1 272 ? 11.465 17.424 -4.840 1.00 19.88 271 GLY B C 1
ATOM 5136 O O . GLY B 1 272 ? 11.338 17.601 -6.062 1.00 21.18 271 GLY B O 1
ATOM 5137 N N . ARG B 1 273 ? 10.610 16.639 -4.151 1.00 20.80 272 ARG B N 1
ATOM 5138 C CA . ARG B 1 273 ? 9.541 15.978 -4.876 1.00 20.96 272 ARG B CA 1
ATOM 5139 C C . ARG B 1 273 ? 8.497 16.922 -5.461 1.00 21.35 272 ARG B C 1
ATOM 5140 O O . ARG B 1 273 ? 7.937 16.649 -6.520 1.00 22.28 272 ARG B O 1
ATOM 5148 N N . LEU B 1 274 ? 8.242 18.033 -4.794 1.00 21.38 273 LEU B N 1
ATOM 5149 C CA . LEU B 1 274 ? 7.310 19.046 -5.297 1.00 23.08 273 LEU B CA 1
ATOM 5150 C C . LEU B 1 274 ? 7.836 19.911 -6.418 1.00 22.75 273 LEU B C 1
ATOM 5151 O O . LEU B 1 274 ? 7.035 20.474 -7.161 1.00 22.28 273 LEU B O 1
ATOM 5156 N N . GLY B 1 275 ? 9.158 19.937 -6.604 1.00 20.08 274 GLY B N 1
ATOM 5157 C CA . GLY B 1 275 ? 9.749 20.693 -7.693 1.00 19.30 274 GLY B CA 1
ATOM 5158 C C . GLY B 1 275 ? 10.455 21.962 -7.189 1.00 19.25 274 GLY B C 1
ATOM 5159 O O . GLY B 1 275 ? 10.824 22.821 -8.002 1.00 20.10 274 GLY B O 1
ATOM 5160 N N . GLY B 1 276 ? 10.743 22.040 -5.893 1.00 17.95 275 GLY B N 1
ATOM 5161 C CA . GLY B 1 276 ? 11.661 23.130 -5.388 1.00 18.42 275 GLY B CA 1
ATOM 5162 C C . GLY B 1 276 ? 11.022 24.058 -4.383 1.00 18.63 275 GLY B C 1
ATOM 5163 O O . GLY B 1 276 ? 9.887 23.763 -3.889 1.00 19.79 275 GLY B O 1
ATOM 5164 N N . PHE B 1 277 ? 11.716 25.133 -4.043 1.00 17.61 276 PHE B N 1
ATOM 5165 C CA . PHE B 1 277 ? 11.181 26.024 -3.022 1.00 19.64 276 PHE B CA 1
ATOM 5166 C C . PHE B 1 277 ? 9.876 26.774 -3.384 1.00 19.46 276 PHE B C 1
ATOM 5167 O O . PHE B 1 277 ? 8.917 26.848 -2.529 1.00 19.37 276 PHE B O 1
ATOM 5175 N N . GLY B 1 278 ? 9.833 27.275 -4.615 1.00 17.85 277 GLY B N 1
ATOM 5176 C CA . GLY B 1 278 ? 8.617 27.998 -5.135 1.00 21.38 277 GLY B CA 1
ATOM 5177 C C . GLY B 1 278 ? 7.389 27.105 -5.122 1.00 18.56 277 GLY B C 1
ATOM 5178 O O . GLY B 1 278 ? 6.246 27.477 -4.651 1.00 20.40 277 GLY B O 1
ATOM 5179 N N . ALA B 1 279 ? 7.608 25.876 -5.548 1.00 17.94 278 ALA B N 1
ATOM 5180 C CA . ALA B 1 279 ? 6.528 24.865 -5.513 1.00 19.48 278 ALA B CA 1
ATOM 5181 C C . ALA B 1 279 ? 6.069 24.503 -4.082 1.00 20.05 278 ALA B C 1
ATOM 5182 O O . ALA B 1 279 ? 4.874 24.304 -3.830 1.00 19.24 278 ALA B O 1
ATOM 5184 N N . THR B 1 280 ? 7.018 24.388 -3.150 1.00 18.62 279 THR B N 1
ATOM 5185 C CA . THR B 1 280 ? 6.711 24.191 -1.752 1.00 19.58 279 THR B CA 1
ATOM 5186 C C . THR B 1 280 ? 5.877 25.374 -1.238 1.00 20.49 279 THR B C 1
ATOM 5187 O O . THR B 1 280 ? 4.838 25.175 -0.540 1.00 20.04 279 THR B O 1
ATOM 5191 N N . LEU B 1 281 ? 6.316 26.584 -1.550 1.00 20.82 280 LEU B N 1
ATOM 5192 C CA . LEU B 1 281 ? 5.521 27.775 -1.078 1.00 21.01 280 LEU B CA 1
ATOM 5193 C C . LEU B 1 281 ? 4.117 27.752 -1.637 1.00 20.71 280 LEU B C 1
ATOM 5194 O O . LEU B 1 281 ? 3.154 28.078 -0.923 1.00 21.95 280 LEU B O 1
ATOM 5199 N N . ARG B 1 282 ? 3.986 27.414 -2.906 1.00 22.27 281 ARG B N 1
ATOM 5200 C CA . ARG B 1 282 ? 2.645 27.307 -3.522 1.00 22.80 281 ARG B CA 1
ATOM 5201 C C . ARG B 1 282 ? 1.807 26.220 -2.843 1.00 22.82 281 ARG B C 1
ATOM 5202 O O . ARG B 1 282 ? 0.592 26.441 -2.591 1.00 24.40 281 ARG B O 1
ATOM 5210 N N . ALA B 1 283 ? 2.408 25.074 -2.553 1.00 19.94 282 ALA B N 1
ATOM 5211 C CA . ALA B 1 283 ? 1.684 23.988 -1.883 1.00 20.57 282 ALA B CA 1
ATOM 5212 C C . ALA B 1 283 ? 1.235 24.432 -0.518 1.00 21.35 282 ALA B C 1
ATOM 5213 O O . ALA B 1 283 ? 0.127 24.076 -0.091 1.00 23.81 282 ALA B O 1
ATOM 5215 N N . LEU B 1 284 ? 2.067 25.156 0.209 1.00 21.62 283 LEU B N 1
ATOM 5216 C CA . LEU B 1 284 ? 1.664 25.575 1.535 1.00 24.22 283 LEU B CA 1
ATOM 5217 C C . LEU B 1 284 ? 0.538 26.588 1.452 1.00 25.53 283 LEU B C 1
ATOM 5218 O O . LEU B 1 284 ? -0.332 26.664 2.377 1.00 24.05 283 LEU B O 1
ATOM 5223 N N . ASP B 1 285 ? 0.555 27.400 0.390 1.00 25.50 284 ASP B N 1
ATOM 5224 C CA . ASP B 1 285 ? -0.637 28.296 0.166 1.00 28.39 284 ASP B CA 1
ATOM 5225 C C . ASP B 1 285 ? -1.931 27.551 -0.030 1.00 27.42 284 ASP B C 1
ATOM 5226 O O . ASP B 1 285 ? -2.904 27.894 0.646 1.00 26.41 284 ASP B O 1
ATOM 5231 N N . VAL B 1 286 ? -1.970 26.546 -0.893 1.00 25.29 285 VAL B N 1
ATOM 5232 C CA . VAL B 1 286 ? -3.154 25.750 -1.100 1.00 26.61 285 VAL B CA 1
ATOM 5233 C C . VAL B 1 286 ? -3.585 25.095 0.229 1.00 26.85 285 VAL B C 1
ATOM 5234 O O . VAL B 1 286 ? -4.766 25.163 0.646 1.00 24.53 285 VAL B O 1
ATOM 5238 N N . ALA B 1 287 ? -2.593 24.520 0.926 1.00 25.68 286 ALA B N 1
ATOM 5239 C CA . ALA B 1 287 ? -2.828 23.750 2.147 1.00 27.60 286 ALA B CA 1
ATOM 5240 C C . ALA B 1 287 ? -3.423 24.655 3.217 1.00 27.36 286 ALA B C 1
ATOM 5241 O O . ALA B 1 287 ? -4.412 24.288 3.850 1.00 28.25 286 ALA B O 1
ATOM 5243 N N . GLY B 1 288 ? -2.839 25.842 3.373 1.00 28.14 287 GLY B N 1
ATOM 5244 C CA . GLY B 1 288 ? -3.279 26.818 4.367 1.00 30.19 287 GLY B CA 1
ATOM 5245 C C . GLY B 1 288 ? -4.701 27.310 4.086 1.00 32.70 287 GLY B C 1
ATOM 5246 O O . GLY B 1 288 ? -5.510 27.464 5.001 1.00 33.84 287 GLY B O 1
ATOM 5247 N N . GLU B 1 289 ? -5.029 27.472 2.824 1.00 32.06 288 GLU B N 1
ATOM 5248 C CA . GLU B 1 289 ? -6.390 27.896 2.485 1.00 34.57 288 GLU B CA 1
ATOM 5249 C C . GLU B 1 289 ? -7.460 26.806 2.771 1.00 34.66 288 GLU B C 1
ATOM 5250 O O . GLU B 1 289 ? -8.620 27.117 3.092 1.00 33.12 288 GLU B O 1
ATOM 5256 N N . ALA B 1 290 ? -7.024 25.550 2.727 1.00 32.11 289 ALA B N 1
ATOM 5257 C CA . ALA B 1 290 ? -7.849 24.376 2.979 1.00 30.91 289 ALA B CA 1
ATOM 5258 C C . ALA B 1 290 ? -7.847 24.048 4.439 1.00 29.95 289 ALA B C 1
ATOM 5259 O O . ALA B 1 290 ? -8.513 23.098 4.833 1.00 28.96 289 ALA B O 1
ATOM 5261 N N . GLY B 1 291 ? -7.074 24.775 5.250 1.00 30.24 290 GLY B N 1
ATOM 5262 C CA . GLY B 1 291 ? -7.002 24.469 6.697 1.00 29.09 290 GLY B CA 1
ATOM 5263 C C . GLY B 1 291 ? -6.214 23.213 7.028 1.00 30.12 290 GLY B C 1
ATOM 5264 O O . GLY B 1 291 ? -6.434 22.566 8.075 1.00 27.71 290 GLY B O 1
ATOM 5273 N N . ALA B 1 293 ? -2.294 21.262 7.515 1.00 24.82 292 ALA B N 1
ATOM 5274 C CA . ALA B 1 293 ? -0.964 21.658 7.990 1.00 24.03 292 ALA B CA 1
ATOM 5275 C C . ALA B 1 293 ? 0.064 20.614 7.437 1.00 24.05 292 ALA B C 1
ATOM 5276 O O . ALA B 1 293 ? -0.305 19.676 6.758 1.00 21.68 292 ALA B O 1
ATOM 5278 N N . ALA B 1 294 ? 1.337 20.762 7.784 1.00 23.48 293 ALA B N 1
ATOM 5279 C CA . ALA B 1 294 ? 2.347 19.996 7.074 1.00 21.53 293 ALA B CA 1
ATOM 5280 C C . ALA B 1 294 ? 3.581 19.758 7.921 1.00 20.64 293 ALA B C 1
ATOM 5281 O O . ALA B 1 294 ? 3.726 20.358 8.991 1.00 21.49 293 ALA B O 1
ATOM 5283 N N . TRP B 1 295 ? 4.501 18.930 7.415 1.00 20.91 294 TRP B N 1
ATOM 5284 C CA . TRP B 1 295 ? 5.840 18.757 8.032 1.00 21.03 294 TRP B CA 1
ATOM 5285 C C . TRP B 1 295 ? 6.804 18.294 6.900 1.00 20.68 294 TRP B C 1
ATOM 5286 O O . TRP B 1 295 ? 6.386 17.850 5.825 1.00 22.39 294 TRP B O 1
ATOM 5297 N N . VAL B 1 296 ? 8.085 18.482 7.128 1.00 19.33 295 VAL B N 1
ATOM 5298 C CA . VAL B 1 296 ? 9.079 18.061 6.118 1.00 17.93 295 VAL B CA 1
ATOM 5299 C C . VAL B 1 296 ? 9.566 16.636 6.371 1.00 17.66 295 VAL B C 1
ATOM 5300 O O . VAL B 1 296 ? 10.203 16.308 7.428 1.00 19.04 295 VAL B O 1
ATOM 5304 N N . GLY B 1 297 ? 9.383 15.791 5.347 1.00 17.03 296 GLY B N 1
ATOM 5305 C CA . GLY B 1 297 ? 9.959 14.443 5.395 1.00 20.73 296 GLY B CA 1
ATOM 5306 C C . GLY B 1 297 ? 11.338 14.362 4.784 1.00 22.67 296 GLY B C 1
ATOM 5307 O O . GLY B 1 297 ? 11.810 15.338 4.142 1.00 22.61 296 GLY B O 1
ATOM 5308 N N . GLY B 1 298 ? 11.968 13.190 4.914 1.00 23.24 297 GLY B N 1
ATOM 5309 C CA . GLY B 1 298 ? 13.372 13.083 4.463 1.00 23.39 297 GLY B CA 1
ATOM 5310 C C . GLY B 1 298 ? 13.613 12.055 3.389 1.00 23.28 297 GLY B C 1
ATOM 5311 O O . GLY B 1 298 ? 12.747 11.225 3.089 1.00 25.16 297 GLY B O 1
ATOM 5320 N N A TYR B 1 300 ? 16.982 10.609 3.193 0.50 20.16 299 TYR B N 1
ATOM 5321 N N B TYR B 1 300 ? 17.061 10.680 3.182 0.50 20.91 299 TYR B N 1
ATOM 5322 C CA A TYR B 1 300 ? 18.374 10.404 3.586 0.50 21.35 299 TYR B CA 1
ATOM 5323 C CA B TYR B 1 300 ? 18.472 10.304 3.416 0.50 22.42 299 TYR B CA 1
ATOM 5324 C C A TYR B 1 300 ? 19.367 11.287 2.792 0.50 21.41 299 TYR B C 1
ATOM 5325 C C B TYR B 1 300 ? 19.453 11.313 2.769 0.50 22.01 299 TYR B C 1
ATOM 5326 O O A TYR B 1 300 ? 20.343 10.797 2.198 0.50 21.67 299 TYR B O 1
ATOM 5327 O O B TYR B 1 300 ? 20.524 10.933 2.249 0.50 21.46 299 TYR B O 1
ATOM 5344 N N . GLU B 1 301 ? 19.111 12.607 2.828 1.00 20.19 300 GLU B N 1
ATOM 5345 C CA . GLU B 1 301 ? 19.901 13.606 2.111 1.00 20.08 300 GLU B CA 1
ATOM 5346 C C . GLU B 1 301 ? 21.318 13.735 2.613 1.00 19.50 300 GLU B C 1
ATOM 5347 O O . GLU B 1 301 ? 21.585 13.570 3.809 1.00 19.22 300 GLU B O 1
ATOM 5353 N N . THR B 1 302 ? 22.234 14.101 1.732 1.00 21.40 301 THR B N 1
ATOM 5354 C CA . THR B 1 302 ? 23.570 14.633 2.250 1.00 21.10 301 THR B CA 1
ATOM 5355 C C . THR B 1 302 ? 23.296 15.969 2.921 1.00 21.08 301 THR B C 1
ATOM 5356 O O . THR B 1 302 ? 22.165 16.489 2.897 1.00 20.88 301 THR B O 1
ATOM 5360 N N . GLY B 1 303 ? 24.320 16.540 3.520 1.00 21.16 302 GLY B N 1
ATOM 5361 C CA . GLY B 1 303 ? 24.108 17.782 4.297 1.00 20.07 302 GLY B CA 1
ATOM 5362 C C . GLY B 1 303 ? 23.575 18.929 3.480 1.00 20.00 302 GLY B C 1
ATOM 5363 O O . GLY B 1 303 ? 22.944 19.799 4.037 1.00 18.74 302 GLY B O 1
ATOM 5364 N N . VAL B 1 304 ? 23.898 19.013 2.171 1.00 18.38 303 VAL B N 1
ATOM 5365 C CA . VAL B 1 304 ? 23.349 20.117 1.342 1.00 20.03 303 VAL B CA 1
ATOM 5366 C C . VAL B 1 304 ? 21.830 20.020 1.325 1.00 18.32 303 VAL B C 1
ATOM 5367 O O . VAL B 1 304 ? 21.127 20.978 1.669 1.00 18.45 303 VAL B O 1
ATOM 5371 N N . GLY B 1 305 ? 21.314 18.883 0.896 1.00 19.62 304 GLY B N 1
ATOM 5372 C CA . GLY B 1 305 ? 19.857 18.740 0.922 1.00 19.04 304 GLY B CA 1
ATOM 5373 C C . GLY B 1 305 ? 19.233 18.832 2.304 1.00 18.86 304 GLY B C 1
ATOM 5374 O O . GLY B 1 305 ? 18.046 19.228 2.415 1.00 18.80 304 GLY B O 1
ATOM 5375 N N . ARG B 1 306 ? 19.979 18.342 3.320 1.00 17.61 305 ARG B N 1
ATOM 5376 C CA . ARG B 1 306 ? 19.509 18.427 4.741 1.00 17.46 305 ARG B CA 1
ATOM 5377 C C . ARG B 1 306 ? 19.361 19.886 5.157 1.00 16.95 305 ARG B C 1
ATOM 5378 O O . ARG B 1 306 ? 18.342 20.274 5.756 1.00 17.38 305 ARG B O 1
ATOM 5386 N N . VAL B 1 307 ? 20.342 20.711 4.823 1.00 16.99 306 VAL B N 1
ATOM 5387 C CA . VAL B 1 307 ? 20.210 22.136 5.102 1.00 17.54 306 VAL B CA 1
ATOM 5388 C C . VAL B 1 307 ? 18.973 22.722 4.446 1.00 17.98 306 VAL B C 1
ATOM 5389 O O . VAL B 1 307 ? 18.204 23.484 5.089 1.00 17.90 306 VAL B O 1
ATOM 5393 N N . HIS B 1 308 ? 18.749 22.402 3.149 1.00 15.97 307 HIS B N 1
ATOM 5394 C CA . HIS B 1 308 ? 17.606 23.047 2.484 1.00 16.58 307 HIS B CA 1
ATOM 5395 C C . HIS B 1 308 ? 16.303 22.495 3.060 1.00 17.17 307 HIS B C 1
ATOM 5396 O O . HIS B 1 308 ? 15.327 23.204 3.100 1.00 17.39 307 HIS B O 1
ATOM 5403 N N . GLY B 1 309 ? 16.277 21.204 3.407 1.00 17.75 308 GLY B N 1
ATOM 5404 C CA . GLY B 1 309 ? 15.054 20.658 3.992 1.00 16.92 308 GLY B CA 1
ATOM 5405 C C . GLY B 1 309 ? 14.739 21.338 5.340 1.00 17.85 308 GLY B C 1
ATOM 5406 O O . GLY B 1 309 ? 13.571 21.485 5.696 1.00 18.06 308 GLY B O 1
ATOM 5407 N N . LEU B 1 310 ? 15.766 21.555 6.153 1.00 17.10 309 LEU B N 1
ATOM 5408 C CA . LEU B 1 310 ? 15.564 22.211 7.451 1.00 18.73 309 LEU B CA 1
ATOM 5409 C C . LEU B 1 310 ? 15.082 23.644 7.323 1.00 20.23 309 LEU B C 1
ATOM 5410 O O . LEU B 1 310 ? 14.332 24.152 8.171 1.00 20.00 309 LEU B O 1
ATOM 5415 N N . ILE B 1 311 ? 15.554 24.328 6.292 1.00 17.90 310 ILE B N 1
ATOM 5416 C CA . ILE B 1 311 ? 15.042 25.643 5.978 1.00 18.60 310 ILE B CA 1
ATOM 5417 C C . ILE B 1 311 ? 13.591 25.601 5.580 1.00 18.31 310 ILE B C 1
ATOM 5418 O O . ILE B 1 311 ? 12.751 26.355 6.098 1.00 18.89 310 ILE B O 1
ATOM 5423 N N . ALA B 1 312 ? 13.229 24.621 4.768 1.00 17.64 311 ALA B N 1
ATOM 5424 C CA . ALA B 1 312 ? 11.794 24.496 4.446 1.00 16.41 311 ALA B CA 1
ATOM 5425 C C . ALA B 1 312 ? 10.961 24.188 5.696 1.00 17.48 311 ALA B C 1
ATOM 5426 O O . ALA B 1 312 ? 9.805 24.610 5.802 1.00 17.25 311 ALA B O 1
ATOM 5428 N N . ALA B 1 313 ? 11.557 23.491 6.640 1.00 17.15 312 ALA B N 1
ATOM 5429 C CA . ALA B 1 313 ? 10.817 23.118 7.837 1.00 18.95 312 ALA B CA 1
ATOM 5430 C C . ALA B 1 313 ? 10.512 24.326 8.730 1.00 19.64 312 ALA B C 1
ATOM 5431 O O . ALA B 1 313 ? 9.740 24.216 9.691 1.00 21.00 312 ALA B O 1
ATOM 5433 N N . ALA B 1 314 ? 11.216 25.400 8.477 1.00 18.37 313 ALA B N 1
ATOM 5434 C CA . ALA B 1 314 ? 10.958 26.729 9.175 1.00 19.24 313 ALA B CA 1
ATOM 5435 C C . ALA B 1 314 ? 9.711 27.520 8.696 1.00 20.42 313 ALA B C 1
ATOM 5436 O O . ALA B 1 314 ? 9.300 28.493 9.347 1.00 23.08 313 ALA B O 1
ATOM 5438 N N . LEU B 1 315 ? 9.080 27.092 7.603 1.00 20.40 314 LEU B N 1
ATOM 5439 C CA . LEU B 1 315 ? 7.997 27.797 6.956 1.00 22.53 314 LEU B CA 1
ATOM 5440 C C . LEU B 1 315 ? 6.760 27.710 7.891 1.00 23.68 314 LEU B C 1
ATOM 5441 O O . LEU B 1 315 ? 6.590 26.732 8.589 1.00 22.84 314 LEU B O 1
ATOM 5446 N N . PRO B 1 316 ? 5.913 28.750 7.897 1.00 26.22 315 PRO B N 1
ATOM 5447 C CA . PRO B 1 316 ? 4.888 28.824 8.993 1.00 26.91 315 PRO B CA 1
ATOM 5448 C C . PRO B 1 316 ? 3.998 27.581 9.127 1.00 26.43 315 PRO B C 1
ATOM 5449 O O . PRO B 1 316 ? 3.737 27.144 10.240 1.00 26.60 315 PRO B O 1
ATOM 5453 N N . LEU B 1 317 ? 3.516 27.040 8.016 1.00 26.35 316 LEU B N 1
ATOM 5454 C CA . LEU B 1 317 ? 2.566 25.955 8.089 1.00 25.10 316 LEU B CA 1
ATOM 5455 C C . LEU B 1 317 ? 3.214 24.594 8.496 1.00 25.16 316 LEU B C 1
ATOM 5456 O O . LEU B 1 317 ? 2.497 23.570 8.653 1.00 24.08 316 LEU B O 1
ATOM 5469 N N . ARG B 1 319 ? 3.927 22.868 10.963 1.00 24.73 318 ARG B N 1
ATOM 5470 C CA . ARG B 1 319 ? 3.651 22.814 12.368 1.00 26.73 318 ARG B CA 1
ATOM 5471 C C . ARG B 1 319 ? 4.047 21.505 13.089 1.00 27.01 318 ARG B C 1
ATOM 5472 O O . ARG B 1 319 ? 4.170 21.525 14.296 1.00 27.39 318 ARG B O 1
ATOM 5480 N N . TYR B 1 320 ? 4.229 20.392 12.367 1.00 24.17 319 TYR B N 1
ATOM 5481 C CA . TYR B 1 320 ? 4.610 19.124 13.015 1.00 23.19 319 TYR B CA 1
ATOM 5482 C C . TYR B 1 320 ? 6.102 18.856 12.850 1.00 22.31 319 TYR B C 1
ATOM 5483 O O . TYR B 1 320 ? 6.751 19.415 11.955 1.00 21.75 319 TYR B O 1
ATOM 5492 N N . ALA B 1 321 ? 6.626 18.011 13.727 1.00 20.77 320 ALA B N 1
ATOM 5493 C CA . ALA B 1 321 ? 8.038 17.617 13.725 1.00 20.93 320 ALA B CA 1
ATOM 5494 C C . ALA B 1 321 ? 8.487 17.149 12.323 1.00 19.33 320 ALA B C 1
ATOM 5495 O O . ALA B 1 321 ? 7.764 16.460 11.631 1.00 18.04 320 ALA B O 1
ATOM 5497 N N . THR B 1 322 ? 9.719 17.493 11.970 1.00 19.44 321 THR B N 1
ATOM 5498 C CA . THR B 1 322 ? 10.398 16.996 10.710 1.00 18.52 321 THR B CA 1
ATOM 5499 C C . THR B 1 322 ? 11.022 15.597 10.927 1.00 20.39 321 THR B C 1
ATOM 5500 O O . THR B 1 322 ? 11.509 15.303 12.024 1.00 19.13 321 THR B O 1
ATOM 5504 N N . ASP B 1 323 ? 11.107 14.776 9.867 1.00 20.91 322 ASP B N 1
ATOM 5505 C CA . ASP B 1 323 ? 11.876 13.521 9.962 1.00 22.96 322 ASP B CA 1
ATOM 5506 C C . ASP B 1 323 ? 13.409 13.731 9.759 1.00 23.06 322 ASP B C 1
ATOM 5507 O O . ASP B 1 323 ? 14.156 12.775 9.909 1.00 21.15 322 ASP B O 1
ATOM 5512 N N . LEU B 1 324 ? 13.824 14.948 9.356 1.00 21.86 323 LEU B N 1
ATOM 5513 C CA . LEU B 1 324 ? 15.281 15.294 9.111 1.00 20.55 323 LEU B CA 1
ATOM 5514 C C . LEU B 1 324 ? 16.052 15.301 10.418 1.00 20.70 323 LEU B C 1
ATOM 5515 O O . LEU B 1 324 ? 15.939 16.241 11.198 1.00 23.61 323 LEU B O 1
ATOM 5520 N N . GLY B 1 325 ? 16.826 14.254 10.670 1.00 19.19 324 GLY B N 1
ATOM 5521 C CA . GLY B 1 325 ? 17.677 14.214 11.883 1.00 21.36 324 GLY B CA 1
ATOM 5522 C C . GLY B 1 325 ? 19.086 14.758 11.648 1.00 20.64 324 GLY B C 1
ATOM 5523 O O . GLY B 1 325 ? 19.457 15.205 10.571 1.00 20.44 324 GLY B O 1
ATOM 5524 N N . PRO B 1 326 ? 19.925 14.650 12.660 1.00 21.63 325 PRO B N 1
ATOM 5525 C CA . PRO B 1 326 ? 21.341 15.060 12.537 1.00 21.52 325 PRO B CA 1
ATOM 5526 C C . PRO B 1 326 ? 22.088 14.206 11.547 1.00 20.46 325 PRO B C 1
ATOM 5527 O O . PRO B 1 326 ? 21.743 12.998 11.356 1.00 22.51 325 PRO B O 1
ATOM 5531 N N . SER B 1 327 ? 23.138 14.779 10.990 1.00 21.50 326 SER B N 1
ATOM 5532 C CA . SER B 1 327 ? 23.975 14.053 9.988 1.00 22.93 326 SER B CA 1
ATOM 5533 C C . SER B 1 327 ? 24.450 12.726 10.459 1.00 22.44 326 SER B C 1
ATOM 5534 O O . SER B 1 327 ? 24.450 11.760 9.663 1.00 20.51 326 SER B O 1
ATOM 5537 N N . ASP B 1 328 ? 24.866 12.654 11.740 1.00 24.11 327 ASP B N 1
ATOM 5538 C CA . ASP B 1 328 ? 25.402 11.404 12.317 1.00 25.68 327 ASP B CA 1
ATOM 5539 C C . ASP B 1 328 ? 24.442 10.241 12.478 1.00 26.29 327 ASP B C 1
ATOM 5540 O O . ASP B 1 328 ? 24.855 9.112 12.817 1.00 26.29 327 ASP B O 1
ATOM 5545 N N . ARG B 1 329 ? 23.161 10.455 12.220 1.00 25.70 328 ARG B N 1
ATOM 5546 C CA . ARG B 1 329 ? 22.231 9.345 12.110 1.00 28.14 328 ARG B CA 1
ATOM 5547 C C . ARG B 1 329 ? 22.259 8.693 10.715 1.00 26.69 328 ARG B C 1
ATOM 5548 O O . ARG B 1 329 ? 21.638 7.645 10.489 1.00 26.05 328 ARG B O 1
ATOM 5556 N N . TYR B 1 330 ? 22.990 9.300 9.773 1.00 25.03 329 TYR B N 1
ATOM 5557 C CA . TYR B 1 330 ? 22.974 8.817 8.402 1.00 23.07 329 TYR B CA 1
ATOM 5558 C C . TYR B 1 330 ? 24.374 8.429 7.879 1.00 24.04 329 TYR B C 1
ATOM 5559 O O . TYR B 1 330 ? 24.509 7.443 7.154 1.00 23.23 329 TYR B O 1
ATOM 5568 N N . PHE B 1 331 ? 25.342 9.274 8.178 1.00 24.79 330 PHE B N 1
ATOM 5569 C CA . PHE B 1 331 ? 26.689 9.234 7.599 1.00 25.70 330 PHE B CA 1
ATOM 5570 C C . PHE B 1 331 ? 27.765 9.399 8.683 1.00 26.29 330 PHE B C 1
ATOM 5571 O O . PHE B 1 331 ? 27.711 10.283 9.510 1.00 25.62 330 PHE B O 1
ATOM 5579 N N . GLU B 1 332 ? 28.801 8.580 8.600 1.00 27.77 331 GLU B N 1
ATOM 5580 C CA . GLU B 1 332 ? 30.017 8.826 9.411 1.00 29.42 331 GLU B CA 1
ATOM 5581 C C . GLU B 1 332 ? 30.706 10.090 8.957 1.00 28.77 331 GLU B C 1
ATOM 5582 O O . GLU B 1 332 ? 31.313 10.822 9.734 1.00 27.40 331 GLU B O 1
ATOM 5588 N N . GLN B 1 333 ? 30.662 10.331 7.651 1.00 27.25 332 GLN B N 1
ATOM 5589 C CA . GLN B 1 333 ? 31.321 11.490 7.127 1.00 27.58 332 GLN B CA 1
ATOM 5590 C C . GLN B 1 333 ? 30.374 12.110 6.064 1.00 25.17 332 GLN B C 1
ATOM 5591 O O . GLN B 1 333 ? 29.987 11.441 5.150 1.00 23.88 332 GLN B O 1
ATOM 5597 N N . ASP B 1 334 ? 30.018 13.372 6.237 1.00 25.89 333 ASP B N 1
ATOM 5598 C CA . ASP B 1 334 ? 29.084 14.080 5.325 1.00 24.40 333 ASP B CA 1
ATOM 5599 C C . ASP B 1 334 ? 29.852 15.177 4.553 1.00 25.08 333 ASP B C 1
ATOM 5600 O O . ASP B 1 334 ? 31.125 15.336 4.642 1.00 26.03 333 ASP B O 1
ATOM 5605 N N . VAL B 1 335 ? 29.105 15.963 3.762 1.00 23.17 334 VAL B N 1
ATOM 5606 C CA . VAL B 1 335 ? 29.716 16.935 2.875 1.00 21.93 334 VAL B CA 1
ATOM 5607 C C . VAL B 1 335 ? 29.814 18.369 3.432 1.00 22.39 334 VAL B C 1
ATOM 5608 O O . VAL B 1 335 ? 30.180 19.253 2.700 1.00 22.95 334 VAL B O 1
ATOM 5612 N N . LEU B 1 336 ? 29.512 18.577 4.714 1.00 22.47 335 LEU B N 1
ATOM 5613 C CA . LEU B 1 336 ? 29.567 19.913 5.377 1.00 23.84 335 LEU B CA 1
ATOM 5614 C C . LEU B 1 336 ? 30.775 19.985 6.318 1.00 25.82 335 LEU B C 1
ATOM 5615 O O . LEU B 1 336 ? 31.186 18.944 6.926 1.00 26.61 335 LEU B O 1
ATOM 5620 N N . LYS B 1 337 ? 31.339 21.175 6.429 1.00 27.37 336 LYS B N 1
ATOM 5621 C CA . LYS B 1 337 ? 32.513 21.402 7.284 1.00 29.71 336 LYS B CA 1
ATOM 5622 C C . LYS B 1 337 ? 32.173 20.996 8.734 1.00 30.09 336 LYS B C 1
ATOM 5623 O O . LYS B 1 337 ? 32.973 20.302 9.403 1.00 29.32 336 LYS B O 1
ATOM 5629 N N . GLU B 1 338 ? 30.975 21.399 9.177 1.00 30.55 337 GLU B N 1
ATOM 5630 C CA . GLU B 1 338 ? 30.413 20.999 10.496 1.00 31.86 337 GLU B CA 1
ATOM 5631 C C . GLU B 1 338 ? 29.077 20.229 10.270 1.00 31.01 337 GLU B C 1
ATOM 5632 O O . GLU B 1 338 ? 28.180 20.782 9.622 1.00 29.16 337 GLU B O 1
ATOM 5638 N N . PRO B 1 339 ? 28.954 18.994 10.795 1.00 30.42 338 PRO B N 1
ATOM 5639 C CA . PRO B 1 339 ? 27.737 18.207 10.604 1.00 29.94 338 PRO B CA 1
ATOM 5640 C C . PRO B 1 339 ? 26.541 18.912 11.203 1.00 28.15 338 PRO B C 1
ATOM 5641 O O . PRO B 1 339 ? 26.646 19.676 12.187 1.00 25.47 338 PRO B O 1
ATOM 5645 N N . ILE B 1 340 ? 25.398 18.648 10.631 1.00 25.24 339 ILE B N 1
ATOM 5646 C CA . ILE B 1 340 ? 24.142 19.126 11.243 1.00 25.90 339 ILE B CA 1
ATOM 5647 C C . ILE B 1 340 ? 23.954 18.271 12.524 1.00 26.31 339 ILE B C 1
ATOM 5648 O O . ILE B 1 340 ? 24.059 17.001 12.477 1.00 25.21 339 ILE B O 1
ATOM 5653 N N . ALA B 1 341 ? 23.717 18.946 13.642 1.00 25.79 340 ALA B N 1
ATOM 5654 C CA . ALA B 1 341 ? 23.595 18.256 14.955 1.00 26.35 340 ALA B CA 1
ATOM 5655 C C . ALA B 1 341 ? 22.417 18.823 15.763 1.00 25.14 340 ALA B C 1
ATOM 5656 O O . ALA B 1 341 ? 21.936 19.887 15.423 1.00 25.03 340 ALA B O 1
ATOM 5658 N N . PHE B 1 342 ? 21.959 18.135 16.817 1.00 24.14 341 PHE B N 1
ATOM 5659 C CA . PHE B 1 342 ? 20.961 18.733 17.690 1.00 24.95 341 PHE B CA 1
ATOM 5660 C C . PHE B 1 342 ? 21.546 19.972 18.381 1.00 27.59 341 PHE B C 1
ATOM 5661 O O . PHE B 1 342 ? 22.741 19.960 18.701 1.00 27.42 341 PHE B O 1
ATOM 5669 N N . VAL B 1 343 ? 20.721 21.031 18.536 1.00 27.80 342 VAL B N 1
ATOM 5670 C CA . VAL B 1 343 ? 21.069 22.210 19.344 1.00 30.00 342 VAL B CA 1
ATOM 5671 C C . VAL B 1 343 ? 20.490 22.105 20.759 1.00 30.93 342 VAL B C 1
ATOM 5672 O O . VAL B 1 343 ? 21.013 22.713 21.725 1.00 31.50 342 VAL B O 1
ATOM 5676 N N . GLU B 1 344 ? 19.397 21.346 20.880 1.00 29.53 343 GLU B N 1
ATOM 5677 C CA . GLU B 1 344 ? 18.792 20.954 22.161 1.00 31.32 343 GLU B CA 1
ATOM 5678 C C . GLU B 1 344 ? 18.364 19.483 21.921 1.00 31.58 343 GLU B C 1
ATOM 5679 O O . GLU B 1 344 ? 18.252 19.063 20.759 1.00 29.81 343 GLU B O 1
ATOM 5685 N N . PRO B 1 345 ? 18.092 18.701 22.981 1.00 30.97 344 PRO B N 1
ATOM 5686 C CA . PRO B 1 345 ? 17.695 17.267 22.726 1.00 30.72 344 PRO B CA 1
ATOM 5687 C C . PRO B 1 345 ? 16.491 17.220 21.755 1.00 29.64 344 PRO B C 1
ATOM 5688 O O . PRO B 1 345 ? 15.520 17.902 22.014 1.00 31.25 344 PRO B O 1
ATOM 5692 N N . GLY B 1 346 ? 16.605 16.552 20.607 1.00 28.66 345 GLY B N 1
ATOM 5693 C CA . GLY B 1 346 ? 15.480 16.387 19.702 1.00 26.53 345 GLY B CA 1
ATOM 5694 C C . GLY B 1 346 ? 15.122 17.663 18.909 1.00 23.52 345 GLY B C 1
ATOM 5695 O O . GLY B 1 346 ? 14.012 17.770 18.328 1.00 24.78 345 GLY B O 1
ATOM 5696 N N . VAL B 1 347 ? 16.024 18.633 18.873 1.00 22.03 346 VAL B N 1
ATOM 5697 C CA . VAL B 1 347 ? 15.703 19.902 18.239 1.00 22.16 346 VAL B CA 1
ATOM 5698 C C . VAL B 1 347 ? 16.932 20.345 17.452 1.00 22.06 346 VAL B C 1
ATOM 5699 O O . VAL B 1 347 ? 18.035 20.216 17.952 1.00 24.77 346 VAL B O 1
ATOM 5703 N N . ILE B 1 348 ? 16.727 20.857 16.234 1.00 21.59 347 ILE B N 1
ATOM 5704 C CA . ILE B 1 348 ? 17.790 21.350 15.353 1.00 20.22 347 ILE B CA 1
ATOM 5705 C C . ILE B 1 348 ? 17.536 22.801 15.058 1.00 21.39 347 ILE B C 1
ATOM 5706 O O . ILE B 1 348 ? 16.397 23.222 14.811 1.00 22.29 347 ILE B O 1
ATOM 5711 N N . GLN B 1 349 ? 18.627 23.557 15.033 1.00 21.23 348 GLN B N 1
ATOM 5712 C CA . GLN B 1 349 ? 18.598 24.974 14.753 1.00 22.01 348 GLN B CA 1
ATOM 5713 C C . GLN B 1 349 ? 18.308 25.123 13.246 1.00 21.76 348 GLN B C 1
ATOM 5714 O O . GLN B 1 349 ? 19.003 24.496 12.468 1.00 22.17 348 GLN B O 1
ATOM 5720 N N . VAL B 1 350 ? 17.368 25.984 12.864 1.00 21.63 349 VAL B N 1
ATOM 5721 C CA . VAL B 1 350 ? 17.157 26.256 11.461 1.00 21.46 349 VAL B CA 1
ATOM 5722 C C . VAL B 1 350 ? 18.411 26.957 10.882 1.00 21.70 349 VAL B C 1
ATOM 5723 O O . VAL B 1 350 ? 18.817 28.005 11.409 1.00 21.29 349 VAL B O 1
ATOM 5727 N N . PRO B 1 351 ? 19.031 26.397 9.818 1.00 20.88 350 PRO B N 1
ATOM 5728 C CA . PRO B 1 351 ? 20.174 27.036 9.121 1.00 21.01 350 PRO B CA 1
ATOM 5729 C C . PRO B 1 351 ? 19.928 28.493 8.737 1.00 21.96 350 PRO B C 1
ATOM 5730 O O . PRO B 1 351 ? 18.899 28.859 8.099 1.00 22.48 350 PRO B O 1
ATOM 5734 N N . GLN B 1 352 ? 20.814 29.359 9.245 1.00 22.31 351 GLN B N 1
ATOM 5735 C CA . GLN B 1 352 ? 20.696 30.803 8.963 1.00 23.12 351 GLN B CA 1
ATOM 5736 C C . GLN B 1 352 ? 21.707 31.236 7.883 1.00 23.18 351 GLN B C 1
ATOM 5737 O O . GLN B 1 352 ? 21.886 32.432 7.602 1.00 25.21 351 GLN B O 1
ATOM 5743 N N . CYS B 1 353 ? 22.317 30.272 7.202 1.00 22.98 352 CYS B N 1
ATOM 5744 C CA . CYS B 1 353 ? 23.281 30.612 6.144 1.00 22.55 352 CYS B CA 1
ATOM 5745 C C . CYS B 1 353 ? 22.678 31.392 4.971 1.00 21.44 352 CYS B C 1
ATOM 5746 O O . CYS B 1 353 ? 21.503 31.169 4.512 1.00 20.46 352 CYS B O 1
ATOM 5749 N N . ALA B 1 354 ? 23.469 32.317 4.444 1.00 21.37 353 ALA B N 1
ATOM 5750 C CA . ALA B 1 354 ? 23.085 33.051 3.243 1.00 22.18 353 ALA B CA 1
ATOM 5751 C C . ALA B 1 354 ? 23.529 32.169 2.048 1.00 23.77 353 ALA B C 1
ATOM 5752 O O . ALA B 1 354 ? 24.577 32.449 1.408 1.00 21.19 353 ALA B O 1
ATOM 5754 N N . GLY B 1 355 ? 22.806 31.039 1.837 1.00 22.39 354 GLY B N 1
ATOM 5755 C CA . GLY B 1 355 ? 23.282 30.043 0.842 1.00 21.74 354 GLY B CA 1
ATOM 5756 C C . GLY B 1 355 ? 24.204 29.055 1.597 1.00 22.95 354 GLY B C 1
ATOM 5757 O O . GLY B 1 355 ? 24.923 29.464 2.538 1.00 22.47 354 GLY B O 1
ATOM 5758 N N . VAL B 1 356 ? 24.242 27.794 1.147 1.00 20.35 355 VAL B N 1
ATOM 5759 C CA . VAL B 1 356 ? 25.017 26.749 1.834 1.00 20.75 355 VAL B CA 1
ATOM 5760 C C . VAL B 1 356 ? 26.520 26.716 1.409 1.00 20.97 355 VAL B C 1
ATOM 5761 O O . VAL B 1 356 ? 27.318 26.010 2.013 1.00 20.74 355 VAL B O 1
ATOM 5765 N N . ALA B 1 357 ? 26.888 27.451 0.374 1.00 20.39 356 ALA B N 1
ATOM 5766 C CA . ALA B 1 357 ? 28.185 27.229 -0.240 1.00 23.16 356 ALA B CA 1
ATOM 5767 C C . ALA B 1 357 ? 29.359 27.277 0.739 1.00 25.31 356 ALA B C 1
ATOM 5768 O O . ALA B 1 357 ? 30.261 26.456 0.658 1.00 26.02 356 ALA B O 1
ATOM 5770 N N . ASP B 1 358 ? 29.366 28.254 1.637 1.00 25.65 357 ASP B N 1
ATOM 5771 C CA . ASP B 1 358 ? 30.468 28.395 2.580 1.00 27.90 357 ASP B CA 1
ATOM 5772 C C . ASP B 1 358 ? 30.523 27.291 3.611 1.00 26.74 357 ASP B C 1
ATOM 5773 O O . ASP B 1 358 ? 31.526 27.143 4.319 1.00 28.44 357 ASP B O 1
ATOM 5778 N N . TRP B 1 359 ? 29.470 26.494 3.705 1.00 23.93 358 TRP B N 1
ATOM 5779 C CA . TRP B 1 359 ? 29.411 25.380 4.635 1.00 22.42 358 TRP B CA 1
ATOM 5780 C C . TRP B 1 359 ? 29.858 24.052 3.996 1.00 22.04 358 TRP B C 1
ATOM 5781 O O . TRP B 1 359 ? 30.063 23.095 4.690 1.00 23.85 358 TRP B O 1
ATOM 5792 N N . VAL B 1 360 ? 30.021 23.989 2.682 1.00 21.99 359 VAL B N 1
ATOM 5793 C CA . VAL B 1 360 ? 30.400 22.743 2.007 1.00 23.42 359 VAL B CA 1
ATOM 5794 C C . VAL B 1 360 ? 31.888 22.436 2.257 1.00 25.19 359 VAL B C 1
ATOM 5795 O O . VAL B 1 360 ? 32.741 23.300 2.059 1.00 25.91 359 VAL B O 1
ATOM 5799 N N . ASP B 1 361 ? 32.159 21.197 2.666 1.00 25.94 360 ASP B N 1
ATOM 5800 C CA . ASP B 1 361 ? 33.546 20.677 2.707 1.00 25.29 360 ASP B CA 1
ATOM 5801 C C . ASP B 1 361 ? 33.932 20.241 1.294 1.00 23.52 360 ASP B C 1
ATOM 5802 O O . ASP B 1 361 ? 33.624 19.143 0.846 1.00 23.25 360 ASP B O 1
ATOM 5807 N N . ARG B 1 362 ? 34.650 21.074 0.594 1.00 24.55 361 ARG B N 1
ATOM 5808 C CA . ARG B 1 362 ? 34.981 20.751 -0.793 1.00 27.20 361 ARG B CA 1
ATOM 5809 C C . ARG B 1 362 ? 35.918 19.553 -0.962 1.00 26.14 361 ARG B C 1
ATOM 5810 O O . ARG B 1 362 ? 35.846 18.850 -1.952 1.00 24.19 361 ARG B O 1
ATOM 5818 N N . ASP B 1 363 ? 36.797 19.319 0.011 1.00 28.02 362 ASP B N 1
ATOM 5819 C CA . ASP B 1 363 ? 37.660 18.091 -0.068 1.00 27.93 362 ASP B CA 1
ATOM 5820 C C . ASP B 1 363 ? 36.763 16.877 0.026 1.00 26.68 362 ASP B C 1
ATOM 5821 O O . ASP B 1 363 ? 36.993 15.866 -0.644 1.00 23.74 362 ASP B O 1
ATOM 5826 N N . ALA B 1 364 ? 35.696 16.964 0.832 1.00 25.42 363 ALA B N 1
ATOM 5827 C CA . ALA B 1 364 ? 34.836 15.773 1.030 1.00 23.99 363 ALA B CA 1
ATOM 5828 C C . ALA B 1 364 ? 34.003 15.518 -0.260 1.00 24.31 363 ALA B C 1
ATOM 5829 O O . ALA B 1 364 ? 33.916 14.385 -0.727 1.00 23.17 363 ALA B O 1
ATOM 5831 N N . VAL B 1 365 ? 33.513 16.590 -0.880 1.00 22.61 364 VAL B N 1
ATOM 5832 C CA . VAL B 1 365 ? 32.844 16.441 -2.182 1.00 22.56 364 VAL B CA 1
ATOM 5833 C C . VAL B 1 365 ? 33.798 15.852 -3.250 1.00 22.08 364 VAL B C 1
ATOM 5834 O O . VAL B 1 365 ? 33.422 14.940 -3.917 1.00 22.48 364 VAL B O 1
ATOM 5838 N N . ARG B 1 366 ? 35.037 16.355 -3.345 1.00 22.46 365 ARG B N 1
ATOM 5839 C CA . ARG B 1 366 ? 36.064 15.733 -4.252 1.00 24.22 365 ARG B CA 1
ATOM 5840 C C . ARG B 1 366 ? 36.245 14.243 -3.997 1.00 23.39 365 ARG B C 1
ATOM 5841 O O . ARG B 1 366 ? 36.113 13.411 -4.921 1.00 24.28 365 ARG B O 1
ATOM 5849 N N . ARG B 1 367 ? 36.487 13.880 -2.738 1.00 25.53 366 ARG B N 1
ATOM 5850 C CA . ARG B 1 367 ? 36.640 12.451 -2.398 1.00 26.92 366 ARG B CA 1
ATOM 5851 C C . ARG B 1 367 ? 35.499 11.490 -2.666 1.00 26.36 366 ARG B C 1
ATOM 5852 O O . ARG B 1 367 ? 35.743 10.326 -2.981 1.00 26.88 366 ARG B O 1
ATOM 5860 N N . PHE B 1 368 ? 34.253 11.953 -2.509 1.00 24.95 367 PHE B N 1
ATOM 5861 C CA . PHE B 1 368 ? 33.078 11.150 -2.687 1.00 24.21 367 PHE B CA 1
ATOM 5862 C C . PHE B 1 368 ? 32.568 11.176 -4.131 1.00 24.20 367 PHE B C 1
ATOM 5863 O O . PHE B 1 368 ? 31.731 10.405 -4.491 1.00 24.08 367 PHE B O 1
ATOM 5871 N N . SER B 1 369 ? 33.129 12.049 -4.976 1.00 25.72 368 SER B N 1
ATOM 5872 C CA . SER B 1 369 ? 32.664 12.169 -6.339 1.00 25.47 368 SER B CA 1
ATOM 5873 C C . SER B 1 369 ? 33.009 10.947 -7.211 1.00 27.54 368 SER B C 1
ATOM 5874 O O . SER B 1 369 ? 34.141 10.437 -7.183 1.00 28.20 368 SER B O 1
ATOM 5877 N N . THR B 1 370 ? 32.041 10.462 -7.964 1.00 24.37 369 THR B N 1
ATOM 5878 C CA . THR B 1 370 ? 32.336 9.456 -8.972 1.00 26.69 369 THR B CA 1
ATOM 5879 C C . THR B 1 370 ? 32.325 10.011 -10.406 1.00 28.35 369 THR B C 1
ATOM 5880 O O . THR B 1 370 ? 32.926 9.371 -11.321 1.00 28.03 369 THR B O 1
ATOM 5884 N N . ALA B 1 371 ? 31.637 11.144 -10.618 1.00 26.67 370 ALA B N 1
ATOM 5885 C CA . ALA B 1 371 ? 31.610 11.765 -11.941 1.00 26.42 370 ALA B CA 1
ATOM 5886 C C . ALA B 1 371 ? 31.359 13.242 -11.751 1.00 25.66 370 ALA B C 1
ATOM 5887 O O . ALA B 1 371 ? 30.672 13.645 -10.815 1.00 23.67 370 ALA B O 1
ATOM 5889 N N . THR B 1 372 ? 31.880 14.047 -12.661 1.00 25.47 371 THR B N 1
ATOM 5890 C CA . THR B 1 372 ? 31.602 15.493 -12.651 1.00 26.23 371 THR B CA 1
ATOM 5891 C C . THR B 1 372 ? 31.369 15.924 -14.082 1.00 25.90 371 THR B C 1
ATOM 5892 O O . THR B 1 372 ? 32.014 15.387 -15.007 1.00 25.31 371 THR B O 1
ATOM 5896 N N . TRP B 1 373 ? 30.469 16.883 -14.286 1.00 22.66 372 TRP B N 1
ATOM 5897 C CA . TRP B 1 373 ? 30.171 17.399 -15.638 1.00 23.36 372 TRP B CA 1
ATOM 5898 C C . TRP B 1 373 ? 29.818 18.876 -15.469 1.00 23.46 372 TRP B C 1
ATOM 5899 O O . TRP B 1 373 ? 29.145 19.209 -14.463 1.00 22.75 372 TRP B O 1
ATOM 5910 N N . SER B 1 374 ? 30.264 19.741 -16.380 1.00 22.11 373 SER B N 1
ATOM 5911 C CA . SER B 1 374 ? 29.964 21.152 -16.260 1.00 23.25 373 SER B CA 1
ATOM 5912 C C . SER B 1 374 ? 29.781 21.799 -17.621 1.00 22.84 373 SER B C 1
ATOM 5913 O O . SER B 1 374 ? 30.206 21.256 -18.654 1.00 22.78 373 SER B O 1
ATOM 5916 N N . VAL B 1 375 ? 29.193 22.962 -17.607 1.00 24.17 374 VAL B N 1
ATOM 5917 C CA . VAL B 1 375 ? 28.982 23.640 -18.871 1.00 25.42 374 VAL B CA 1
ATOM 5918 C C . VAL B 1 375 ? 28.973 25.125 -18.607 1.00 25.22 374 VAL B C 1
ATOM 5919 O O . VAL B 1 375 ? 28.568 25.556 -17.518 1.00 23.24 374 VAL B O 1
ATOM 5923 N N . ASP B 1 376 ? 29.433 25.907 -19.595 1.00 25.25 375 ASP B N 1
ATOM 5924 C CA . ASP B 1 376 ? 29.391 27.314 -19.521 1.00 27.14 375 ASP B CA 1
ATOM 5925 C C . ASP B 1 376 ? 27.970 27.677 -19.991 1.00 27.31 375 ASP B C 1
ATOM 5926 O O . ASP B 1 376 ? 27.596 27.368 -21.148 1.00 27.33 375 ASP B O 1
ATOM 5931 N N . LEU B 1 377 ? 27.219 28.350 -19.127 1.00 27.71 376 LEU B N 1
ATOM 5932 C CA . LEU B 1 377 ? 25.809 28.647 -19.372 1.00 29.26 376 LEU B CA 1
ATOM 5933 C C . LEU B 1 377 ? 25.632 29.715 -20.478 1.00 31.99 376 LEU B C 1
ATOM 5934 O O . LEU B 1 377 ? 24.549 29.847 -21.037 1.00 31.48 376 LEU B O 1
ATOM 5939 N N . ARG B 1 378 ? 26.701 30.423 -20.819 1.00 35.10 377 ARG B N 1
ATOM 5940 C CA . ARG B 1 378 ? 26.654 31.383 -21.968 1.00 38.43 377 ARG B CA 1
ATOM 5941 C C . ARG B 1 378 ? 26.817 30.700 -23.333 1.00 41.21 377 ARG B C 1
ATOM 5942 O O . ARG B 1 378 ? 26.370 31.228 -24.369 1.00 42.40 377 ARG B O 1
ATOM 5950 N N . THR B 1 379 ? 27.437 29.528 -23.330 1.00 43.03 378 THR B N 1
ATOM 5951 C CA . THR B 1 379 ? 27.615 28.715 -24.540 1.00 44.90 378 THR B CA 1
ATOM 5952 C C . THR B 1 379 ? 26.367 27.903 -24.826 1.00 46.29 378 THR B C 1
ATOM 5953 O O . THR B 1 379 ? 26.216 27.401 -25.942 1.00 48.75 378 THR B O 1
#

Nearest PDB structures (foldseek):
  3qld-assembly1_A  TM=1.002E+00  e=5.766E-76  Alicyclobacillus acidocaldarius LAA1
  3qld-assembly1_B  TM=9.728E-01  e=8.689E-69  Alicyclobacillus acidocaldarius LAA1
  2zc8-assembly1_A  TM=9.375E-01  e=1.424E-37  Thermus thermophilus HB8
  1wue-assembly1_B  TM=9.330E-01  e=4.165E-36  Enterococcus faecalis V583
  2fkp-assembly1_A  TM=9.307E-01  e=2.595E-34  Deinococcus radiodurans

Solvent-accessible surface area: 30205 Å² total

Foldseek 3Di:
DWWKKKKFWFWAAWPCWDDPVDIDGTWIWIKIWIAHPVRQIFIFIQPAGCDCPLHNGHPVNLVVLQVPVLLLLLVVCPDCVPVPPDDLLCSCVSVVPDPASLVLARVNSSLQSVLRVVVFFSLVVLPQAAFKFFAEAEDEDPDLVVLVVVVVVLVVLPHQEYEYEDAVPRHCVNLVVVCVVPVPGAYAYEDPARDDLVCLVVVQSVLVRPHQEYENNHPLPDQLSLLVSLVSHPHFYEYESCDQELVSLVVCLVSVSGLEYADQQSSHNHSSRLSSNLVSSVVSHAYAYEDPDFPRSLLRSLSSRSHDGDHGYNRAWPNVIHPDGQFPDTFHAPDRRMGGRDRGSHCPVGGDPVNSVVRGPDMKMAGSNPGDIDD/DWWKKKKFWFWFAWPDWDDPVRIDGTWTKIKIWIAHPVGQIFIFIQRAGQDCPLHNDHVVNLVVLVVPVLLLQLVVVVPDPDDLLCSCVSVVVDPAPLVLARVNSVLLSVLRVVVFFSLVVLAFDDFKFFAEAEDEDPDLVVSLVVVVVLVVLQHQEYEYEAAVVGPPVNLVVNCVVPVPGAYAYEDPARADLVCLVVVQVCLVSPHQAYENPHPQPPLLSLLVSCVSHPHFYEYESSDQELVSLLSCLVSVNGLEYADAQSSHNHSSSLSSSVVSNVVSHAYAYEDLDFVRNLLVSLSSRSHPRDDGYNRAWPVNIHPDGFFPDTFHAPGRRMGGRDRGSHCVVGGNVVVSVVRGPDMDMDTSND

Radius of gyration: 27.18 Å; Cα contacts (8 Å, |Δi|>4): 1597; chains: 2; bounding box: 61×64×80 Å

Sequence (741 aa):
SLQTCVLHRLSLPLKFPRTAHGHIREKQAILVQLVDADGIEGWSECVALAEPTYTEECTDTAWVLVHHLVPRFARWLRAASQDQDVDPRTVCEALRDVRGNRSVAAIIEAVWDWYAARTGQPLVGLLGGGRDRVEVSATLGSESLDVLIQSVDAAVEQGFRRVKLKIAPGRDRAAIKAVRLRYPDLAIAADANGSYRPEDAPVLRQLDAYDDLQFIEQPLPEDDWFDLAKLQASLRTPVCLDESVRSVRELKLTARLGAARVLNVKPGRLGGFGATLRALDVAGEAGAAWVGGGYYETGVGRVHGLIAAALPLRYATDLGPSDRYFEQDVLKEPIAFVEPGVIQVPQCAGVADWVDRDAVRRFSTATWSVDLRTLEGHHSLQTCVLHRLSLPLKFPRTAHGHIREKQAILVQLVDADGIEGWSECVALAEPTYTEECTDTAWVLVHHLVPRFARWLRAADVDPRTVCEALRDVRGNRSVAAIEAVWDWYAARTGQPLVGLLGGGRDRVEVSATLGSESLDVLIQSVDAAVEEQGFRRVKLKIAPGRDRAAIKAVRLRYPDLAIAADANGSYRPEDAPVLRQQLDAYDLQFIEQPLPEDDWFDLAKLQASLRTPVCLDESVRSVRELKLTARRLGAARVLNVKPGRLGGFGATLRALDVAGEAGAAWVGGYYETGVGRVHGLIAAALPLRYATDLGPSDRYFEQDVLKEPIAFVEPGVIQVPQCAGVADWVDRDAVRRFSTATWSVDLRT

CATH classification: 3.30.390.10 (+1 more: 3.20.20.120)

Secondary structure (DSSP, 8-state):
-EEEEEEEEEEEE-S----SSS--SEEEEEEEEEEETTS-EEEEEE---SSTTSSS--HHHHH--TTTHHHHHHHHHTSGGGSS---GGGGGGGGTT--S---HHHH--HHHHHHHHHT--HHHHTT---SEEEBEEEE----HHHHHHHHHHHHHTT-SEEEEE-BTTBSHHHHHHHHHH-TTSEEEEE-TT---GGGHHHHHHGGGG--S-EE--S-TT-HHHHHHHHHH-SSPEEESTT--SHHHHHHHHHHT--SEEEE-HHHHTSHHHHHHHHHHHHHT--EEE-----HHHHHHHHHHHTS-----BS---GGGT-SS-SBSS----SBTTEEEPP--SSSGGGB-HHHHHHHEEEEEEEETTT--EE-/-EEEEEEEEEEEE-S---BTTB---EEEEEEEEEEETTS-EEEEEE--BSSTTSSS-BHHHHH--TTTHHHHHHHHHTT----GGGGGGGGTT--S---HHHH--HHHHHHHHHT--HHHHHT---SEEEBEEEE----HHHHHHHHHHHHHTT-SEEEEE-BTTBSHHHHHHHHHH-TTSEEEEE-TT---GGGHHHHHHGGGG--S-EE--S-TT-HHHHHHHHHT-SSPEEESTT--SHHHHHHHHHHT--SEEEE-HHHHTSHHHHHHHHHHHHHT--EEE-----HHHHHHHHHHTTS---PPBS---GGGT-SS-SBSS----SBTTEEEPP--SSSGGGB-HHHHHHHEEEEEEEETT-